Protein AF-A0AAE9IKV0-F1 (afdb_monomer)

Organism: Caenorhabditis briggsae (NCBI:txid6238)

Structure (mmCIF, N/CA/C/O backbone):
data_AF-A0AAE9IKV0-F1
#
_entry.id   AF-A0AAE9IKV0-F1
#
loop_
_atom_site.group_PDB
_atom_site.id
_atom_site.type_symbol
_atom_site.label_atom_id
_atom_site.label_alt_id
_atom_site.label_comp_id
_atom_site.label_asym_id
_at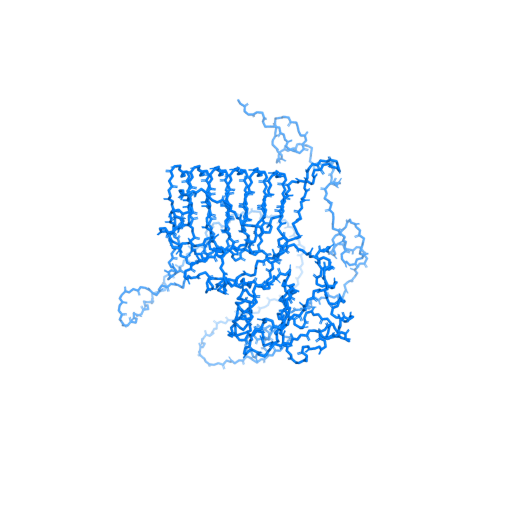om_site.label_entity_id
_atom_site.label_seq_id
_atom_site.pdbx_PDB_ins_code
_atom_site.Cartn_x
_atom_site.Cartn_y
_atom_site.Cartn_z
_atom_site.occupancy
_atom_site.B_iso_or_equiv
_atom_site.auth_seq_id
_atom_site.auth_comp_id
_atom_site.auth_asym_id
_atom_site.auth_atom_id
_atom_site.pdbx_PDB_model_num
ATOM 1 N N . MET A 1 1 ? 45.904 -24.578 -16.278 1.00 37.59 1 MET A N 1
ATOM 2 C CA . MET A 1 1 ? 45.728 -25.770 -15.421 1.00 37.59 1 MET A CA 1
ATOM 3 C C . MET A 1 1 ? 45.311 -25.264 -14.054 1.00 37.59 1 MET A C 1
ATOM 5 O O . MET A 1 1 ? 45.950 -24.353 -13.553 1.00 37.59 1 MET A O 1
ATOM 9 N N . SER A 1 2 ? 44.168 -25.716 -13.548 1.00 49.75 2 SER A N 1
ATOM 10 C CA . SER A 1 2 ? 43.525 -25.187 -12.342 1.00 49.75 2 SER A CA 1
ATOM 11 C C . SER A 1 2 ? 44.285 -25.591 -11.076 1.00 49.75 2 SER A C 1
ATOM 13 O O . SER A 1 2 ? 44.259 -26.765 -10.706 1.00 49.75 2 SER A O 1
ATOM 15 N N . ASP A 1 3 ? 44.904 -24.619 -10.406 1.00 51.50 3 ASP A N 1
ATOM 16 C CA . ASP A 1 3 ? 45.439 -24.756 -9.046 1.00 51.50 3 ASP A CA 1
ATOM 17 C C . ASP A 1 3 ? 44.275 -24.837 -8.046 1.00 51.50 3 ASP A C 1
ATOM 19 O O . ASP A 1 3 ? 43.875 -23.858 -7.418 1.00 51.50 3 ASP A O 1
ATOM 23 N N . GLN A 1 4 ? 43.655 -26.014 -7.938 1.00 64.69 4 GLN A N 1
ATOM 24 C CA . GLN A 1 4 ? 42.698 -26.276 -6.867 1.00 64.69 4 GLN A CA 1
ATOM 25 C C . GLN A 1 4 ? 43.464 -26.598 -5.583 1.00 64.69 4 GLN A C 1
ATOM 27 O O . GLN A 1 4 ? 44.026 -27.685 -5.428 1.00 64.69 4 GLN A O 1
ATOM 32 N N . SER A 1 5 ? 43.472 -25.637 -4.661 1.00 69.62 5 SER A N 1
ATOM 33 C CA . SER A 1 5 ? 43.912 -25.825 -3.284 1.00 69.62 5 SER A CA 1
ATOM 34 C C . SER A 1 5 ? 42.793 -26.426 -2.428 1.00 69.62 5 SER A C 1
ATOM 36 O O . SER A 1 5 ? 41.598 -26.195 -2.632 1.00 69.62 5 SER A O 1
ATOM 38 N N . CYS A 1 6 ? 43.175 -27.261 -1.467 1.00 72.75 6 CYS A N 1
ATOM 39 C CA . CYS A 1 6 ? 42.251 -27.951 -0.578 1.00 72.75 6 CYS A CA 1
ATOM 40 C C . CYS A 1 6 ? 41.513 -26.955 0.327 1.00 72.75 6 CYS A C 1
ATOM 42 O O . CYS A 1 6 ? 42.138 -26.304 1.153 1.00 72.75 6 CYS A O 1
ATOM 44 N N . TYR A 1 7 ? 40.181 -26.888 0.292 1.00 74.44 7 TYR A N 1
ATOM 45 C CA . TYR A 1 7 ? 39.429 -25.951 1.148 1.00 74.44 7 TYR A CA 1
ATOM 46 C C . TYR A 1 7 ? 39.529 -26.244 2.656 1.00 74.44 7 TYR A C 1
ATOM 48 O O . TYR A 1 7 ? 39.095 -25.426 3.461 1.00 74.44 7 TYR A O 1
ATOM 56 N N . LYS A 1 8 ? 40.079 -27.399 3.060 1.00 68.69 8 LYS A N 1
ATOM 57 C CA . LYS A 1 8 ? 40.282 -27.740 4.479 1.00 68.69 8 LYS A CA 1
ATOM 58 C C . LYS A 1 8 ? 41.622 -27.262 5.042 1.00 68.69 8 LYS A C 1
ATOM 60 O O . LYS A 1 8 ? 41.645 -26.817 6.180 1.00 68.69 8 LYS A O 1
ATOM 65 N N . CYS A 1 9 ? 42.712 -27.346 4.278 1.00 78.56 9 CYS A N 1
ATOM 66 C CA . CYS A 1 9 ? 44.064 -26.992 4.748 1.00 78.56 9 CYS A CA 1
ATOM 67 C C . CYS A 1 9 ? 44.778 -25.945 3.875 1.00 78.56 9 CYS A C 1
ATOM 69 O O . CYS A 1 9 ? 45.912 -25.577 4.161 1.00 78.56 9 CYS A O 1
ATOM 71 N N . GLN A 1 10 ? 44.124 -25.484 2.804 1.00 73.75 10 GLN A N 1
ATOM 72 C CA . GLN A 1 10 ? 44.581 -24.481 1.832 1.00 73.75 10 GLN A CA 1
ATOM 73 C C . GLN A 1 10 ? 45.884 -24.834 1.094 1.00 73.75 10 GLN A C 1
ATOM 75 O O . GLN A 1 10 ? 46.432 -24.003 0.376 1.00 73.75 10 GLN A O 1
ATOM 80 N N . GLN A 1 11 ? 46.345 -26.084 1.193 1.00 75.31 11 GLN A N 1
ATOM 81 C CA . GLN A 1 11 ? 47.514 -26.572 0.463 1.00 75.31 11 GLN A CA 1
ATOM 82 C C . GLN A 1 11 ? 47.148 -26.980 -0.979 1.00 75.31 11 GLN A C 1
ATOM 84 O O . GLN A 1 11 ? 46.082 -27.575 -1.191 1.00 75.31 11 GLN A O 1
ATOM 89 N N . PRO A 1 12 ? 48.006 -26.687 -1.973 1.00 78.38 12 PRO A N 1
ATOM 90 C CA . PRO A 1 12 ? 47.803 -27.096 -3.362 1.00 78.38 12 PRO A CA 1
ATOM 91 C C . PRO A 1 12 ? 48.060 -28.602 -3.562 1.00 78.38 12 PRO A C 1
ATOM 93 O O . PRO A 1 12 ? 48.693 -29.266 -2.740 1.00 78.38 12 PRO A O 1
ATOM 96 N N . GLY A 1 13 ? 47.551 -29.165 -4.661 1.00 73.50 13 GLY A N 1
ATOM 97 C CA . GLY A 1 13 ? 47.828 -30.552 -5.072 1.00 73.50 13 GLY A CA 1
ATOM 98 C C . GLY A 1 13 ? 46.816 -31.612 -4.615 1.00 73.50 13 GLY A C 1
ATOM 99 O O . GLY A 1 13 ? 46.969 -32.780 -4.965 1.00 73.50 13 GLY A O 1
ATOM 100 N N . HIS A 1 14 ? 45.764 -31.243 -3.874 1.00 80.31 14 HIS A N 1
ATOM 101 C CA . HIS A 1 14 ? 44.642 -32.136 -3.555 1.00 80.31 14 HIS A CA 1
ATOM 102 C C . HIS A 1 14 ? 43.351 -31.359 -3.242 1.00 80.31 14 HIS A C 1
ATOM 104 O O . HIS A 1 14 ? 43.386 -30.213 -2.808 1.00 80.31 14 HIS A O 1
ATOM 110 N N . ILE A 1 15 ? 42.193 -32.005 -3.408 1.00 78.56 15 ILE A N 1
ATOM 111 C CA . ILE A 1 15 ? 40.878 -31.451 -3.036 1.00 78.56 15 ILE A CA 1
ATOM 112 C C . ILE A 1 15 ? 40.465 -31.877 -1.619 1.00 78.56 15 ILE A C 1
ATOM 114 O O . ILE A 1 15 ? 40.923 -32.904 -1.117 1.00 78.56 15 ILE A O 1
ATOM 118 N N . SER A 1 16 ? 39.521 -31.158 -1.000 1.00 75.06 16 SER A N 1
ATOM 119 C CA . SER A 1 16 ? 39.047 -31.341 0.393 1.00 75.06 16 SER A CA 1
ATOM 120 C C . SER A 1 16 ? 38.663 -32.765 0.800 1.00 75.06 16 SER A C 1
ATOM 122 O O . SER A 1 16 ? 38.637 -33.096 1.988 1.00 75.06 16 SER A O 1
ATOM 124 N N . ARG A 1 17 ? 38.341 -33.620 -0.172 1.00 70.19 17 ARG A N 1
ATOM 125 C CA . ARG A 1 17 ? 37.981 -35.025 0.045 1.00 70.19 17 ARG A CA 1
ATOM 126 C C . ARG A 1 17 ? 39.204 -35.926 0.282 1.00 70.19 17 ARG A C 1
ATOM 128 O O . ARG A 1 17 ? 39.074 -36.926 0.988 1.00 70.19 17 ARG A O 1
ATOM 135 N N . ASN A 1 18 ? 40.374 -35.522 -0.214 1.00 66.81 18 ASN A N 1
ATOM 136 C CA . ASN A 1 18 ? 41.632 -36.276 -0.221 1.00 66.81 18 ASN A CA 1
ATOM 137 C C . ASN A 1 18 ? 42.722 -35.619 0.652 1.00 66.81 18 ASN A C 1
ATOM 139 O O . ASN A 1 18 ? 43.905 -35.831 0.413 1.00 66.81 18 ASN A O 1
ATOM 143 N N . CYS A 1 19 ? 42.334 -34.811 1.648 1.00 74.69 19 CYS A N 1
ATOM 144 C CA . CYS A 1 19 ? 43.274 -34.171 2.572 1.00 74.69 19 CYS A CA 1
ATOM 145 C C . CYS A 1 19 ? 44.036 -35.221 3.406 1.00 74.69 19 CYS A C 1
ATOM 147 O O . CYS A 1 19 ? 43.378 -35.982 4.121 1.00 74.69 19 CYS A O 1
ATOM 149 N N . PRO A 1 20 ? 45.381 -35.283 3.327 1.00 67.69 20 PRO A N 1
ATOM 150 C CA . PRO A 1 20 ? 46.191 -36.289 4.021 1.00 67.69 20 PRO A CA 1
ATOM 151 C C . PRO A 1 20 ? 46.322 -36.025 5.531 1.00 67.69 20 PRO A C 1
ATOM 153 O O . PRO A 1 20 ? 46.614 -36.944 6.288 1.00 67.69 20 PRO A O 1
ATOM 156 N N . GLN A 1 21 ? 46.034 -34.803 5.994 1.00 68.38 21 GLN A N 1
ATOM 157 C CA . GLN A 1 21 ? 45.803 -34.508 7.411 1.00 68.38 21 GLN A CA 1
ATOM 158 C C . GLN A 1 21 ? 44.361 -34.891 7.761 1.00 68.38 21 GLN A C 1
ATOM 160 O O . GLN A 1 21 ? 43.455 -34.061 7.660 1.00 68.38 21 GLN A O 1
ATOM 165 N N . ARG A 1 22 ? 44.119 -36.171 8.072 1.00 53.78 22 ARG A N 1
ATOM 166 C CA . ARG A 1 22 ? 42.774 -36.669 8.410 1.00 53.78 22 ARG A CA 1
ATOM 167 C C . ARG A 1 22 ? 42.482 -36.826 9.896 1.00 53.78 22 ARG A C 1
ATOM 169 O O . ARG A 1 22 ? 41.309 -36.899 10.224 1.00 53.78 22 ARG A O 1
ATOM 176 N N . ASP A 1 23 ? 43.476 -36.753 10.774 1.00 53.44 23 ASP A N 1
ATOM 177 C CA . ASP A 1 23 ? 43.268 -36.977 12.206 1.00 53.44 23 ASP A CA 1
ATOM 178 C C . ASP A 1 23 ? 44.126 -36.022 13.038 1.00 53.44 23 ASP A C 1
ATOM 180 O O . ASP A 1 23 ? 45.219 -36.375 13.469 1.00 53.44 23 ASP A O 1
ATOM 184 N N . GLN A 1 24 ? 43.648 -34.786 13.195 1.00 49.94 24 GLN A N 1
ATOM 185 C CA . GLN A 1 24 ? 43.996 -33.845 14.270 1.00 49.94 24 GLN A CA 1
ATOM 186 C C . GLN A 1 24 ? 43.259 -32.536 13.988 1.00 49.94 24 GLN A C 1
ATOM 188 O O . GLN A 1 24 ? 43.804 -31.650 13.346 1.00 49.94 24 GLN A O 1
ATOM 193 N N . ASP A 1 25 ? 41.972 -32.503 14.338 1.00 40.53 25 ASP A N 1
ATOM 194 C CA . ASP A 1 25 ? 41.272 -31.367 14.968 1.00 40.53 25 ASP A CA 1
ATOM 195 C C . ASP A 1 25 ? 39.750 -31.555 14.812 1.00 40.53 25 ASP A C 1
ATOM 197 O O . ASP A 1 25 ? 39.037 -30.823 14.124 1.00 40.53 25 ASP A O 1
ATOM 201 N N . SER A 1 26 ? 39.219 -32.616 15.425 1.00 47.28 26 SER A N 1
ATOM 202 C CA . SER A 1 26 ? 37.786 -32.725 15.703 1.00 47.28 26 SER A CA 1
ATOM 203 C C . SER A 1 26 ? 37.468 -31.813 16.892 1.00 47.28 26 SER A C 1
ATOM 205 O O . SER A 1 26 ? 37.257 -32.281 18.009 1.00 47.28 26 SER A O 1
ATOM 207 N N . GLY A 1 27 ? 37.521 -30.500 16.659 1.00 39.66 27 GLY A N 1
ATOM 208 C CA . GLY A 1 27 ? 37.563 -29.509 17.727 1.00 39.66 27 GLY A CA 1
ATOM 209 C C . GLY A 1 27 ? 37.224 -28.089 17.279 1.00 39.66 27 GLY A C 1
ATOM 210 O O . GLY A 1 27 ? 38.054 -27.202 17.346 1.00 39.66 27 GLY A O 1
ATOM 211 N N . ARG A 1 28 ? 35.943 -27.853 16.963 1.00 37.47 28 ARG A N 1
ATOM 212 C CA . ARG A 1 28 ? 35.275 -26.530 16.937 1.00 37.47 28 ARG A CA 1
ATOM 213 C C . ARG A 1 28 ? 35.591 -25.596 15.756 1.00 37.47 28 ARG A C 1
ATOM 215 O O . ARG A 1 28 ? 36.552 -24.845 15.765 1.00 37.47 28 ARG A O 1
ATOM 222 N N . ARG A 1 29 ? 34.591 -25.456 14.878 1.00 39.06 29 ARG A N 1
ATOM 223 C CA . ARG A 1 29 ? 33.829 -24.201 14.668 1.00 39.06 29 ARG A CA 1
ATOM 224 C C . ARG A 1 29 ? 32.409 -24.558 14.206 1.00 39.06 29 ARG A C 1
ATOM 226 O O . ARG A 1 29 ? 32.007 -24.314 13.078 1.00 39.06 29 ARG A O 1
ATOM 233 N N . GLY A 1 30 ? 31.671 -25.206 15.107 1.00 39.16 30 GLY A N 1
ATOM 234 C CA . GLY A 1 30 ? 30.214 -25.298 15.073 1.00 39.16 30 GLY A CA 1
ATOM 235 C C . GLY A 1 30 ? 29.688 -24.523 16.274 1.00 39.16 30 GLY A C 1
ATOM 236 O O . GLY A 1 30 ? 29.864 -24.961 17.410 1.00 39.16 30 GLY A O 1
ATOM 237 N N . GLY A 1 31 ? 29.132 -23.340 16.038 1.00 38.00 31 GLY A N 1
ATOM 238 C CA . GLY A 1 31 ? 28.451 -22.575 17.074 1.00 38.00 31 GLY A CA 1
ATOM 239 C C . GLY A 1 31 ? 27.017 -23.073 17.231 1.00 38.00 31 GLY A C 1
ATOM 240 O O . GLY A 1 31 ? 26.258 -23.025 16.269 1.00 38.00 31 GLY A O 1
ATOM 241 N N . GLY A 1 32 ? 26.650 -23.507 18.443 1.00 48.81 32 GLY A N 1
ATOM 242 C CA . GLY A 1 32 ? 25.333 -23.145 18.977 1.00 48.81 32 GLY A CA 1
ATOM 243 C C . GLY A 1 32 ? 24.363 -24.219 19.478 1.00 48.81 32 GLY A C 1
ATOM 244 O O . GLY A 1 32 ? 23.247 -23.836 19.801 1.00 48.81 32 GLY A O 1
ATOM 245 N N . SER A 1 33 ? 24.689 -25.512 19.598 1.00 54.69 33 SER A N 1
ATOM 246 C CA . SER A 1 33 ? 23.723 -26.449 20.211 1.00 54.69 33 SER A CA 1
ATOM 247 C C . SER A 1 33 ? 23.909 -26.548 21.731 1.00 54.69 33 SER A C 1
ATOM 249 O O . SER A 1 33 ? 24.795 -27.257 22.217 1.00 54.69 33 SER A O 1
ATOM 251 N N . VAL A 1 34 ? 23.062 -25.835 22.478 1.00 65.00 34 VAL A N 1
ATOM 252 C CA . VAL A 1 34 ? 22.773 -26.117 23.894 1.00 65.00 34 VAL A CA 1
ATOM 253 C C . VAL A 1 34 ? 21.994 -27.431 23.993 1.00 65.00 34 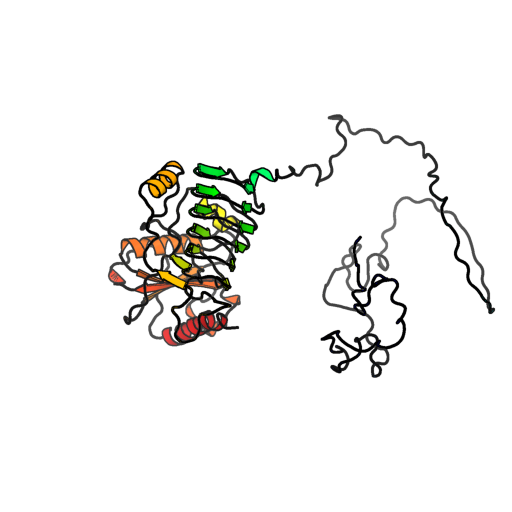VAL A C 1
ATOM 255 O O . VAL A 1 34 ? 21.048 -27.662 23.240 1.00 65.00 34 VAL A O 1
ATOM 258 N N . CYS A 1 35 ? 22.392 -28.321 24.899 1.00 65.94 35 CYS A N 1
ATOM 259 C CA . CYS A 1 35 ? 21.659 -29.553 25.159 1.00 65.94 35 CYS A CA 1
ATOM 260 C C . CYS A 1 35 ? 20.310 -29.220 25.807 1.00 65.94 35 CYS A C 1
ATOM 262 O O . CYS A 1 35 ? 20.267 -28.689 26.911 1.00 65.94 35 CYS A O 1
ATOM 264 N N . TYR A 1 36 ? 19.190 -29.579 25.181 1.00 69.69 36 TYR A N 1
ATOM 265 C CA . TYR A 1 36 ? 17.859 -29.275 25.727 1.00 69.69 36 TYR A CA 1
ATOM 266 C C . TYR A 1 36 ? 17.487 -30.107 26.967 1.00 69.69 36 TYR A C 1
ATOM 268 O O . TYR A 1 36 ? 16.485 -29.812 27.610 1.00 69.69 36 TYR A O 1
ATOM 276 N N . ASN A 1 37 ? 18.282 -31.128 27.317 1.00 63.91 37 ASN A N 1
ATOM 277 C CA . ASN A 1 37 ? 18.067 -31.933 28.524 1.00 63.91 37 ASN A CA 1
ATOM 278 C C . ASN A 1 37 ? 18.772 -31.372 29.768 1.00 63.91 37 ASN A C 1
ATOM 280 O O . ASN A 1 37 ? 18.227 -31.492 30.859 1.00 63.91 37 ASN A O 1
ATOM 284 N N . CYS A 1 38 ? 19.960 -30.772 29.637 1.00 76.38 38 CYS A N 1
ATOM 285 C CA . CYS A 1 38 ? 20.721 -30.259 30.788 1.00 76.38 38 CYS A CA 1
ATOM 286 C C . CYS A 1 38 ? 21.184 -28.801 30.653 1.00 76.38 38 CYS A C 1
ATOM 288 O O . CYS A 1 38 ? 21.846 -28.300 31.553 1.00 76.38 38 CYS A O 1
ATOM 290 N N . GLN A 1 39 ? 20.850 -28.131 29.546 1.00 69.00 39 GLN A N 1
ATOM 291 C CA . GLN A 1 39 ? 21.211 -26.745 29.211 1.00 69.00 39 GLN A CA 1
ATOM 292 C C . GLN A 1 39 ? 22.723 -26.466 29.136 1.00 69.00 39 GLN A C 1
ATOM 294 O O . GLN A 1 39 ? 23.145 -25.325 28.964 1.00 69.00 39 GLN A O 1
ATOM 299 N N . GLU A 1 40 ? 23.552 -27.510 29.181 1.00 69.62 40 GLU A N 1
ATOM 300 C CA . GLU A 1 40 ? 24.996 -27.412 28.987 1.00 69.62 40 GLU A CA 1
ATOM 301 C C . GLU A 1 40 ? 25.350 -27.474 27.494 1.00 69.62 40 GLU A C 1
ATOM 303 O O . GLU A 1 40 ? 24.629 -28.043 26.670 1.00 69.62 40 GLU A O 1
ATOM 308 N N . THR A 1 41 ? 26.478 -26.873 27.126 1.00 73.38 41 THR A N 1
ATOM 309 C CA . THR A 1 41 ? 26.968 -26.849 25.743 1.00 73.38 41 THR A CA 1
ATOM 310 C C . THR A 1 41 ? 27.981 -27.969 25.507 1.00 73.38 41 THR A C 1
ATOM 312 O O . THR A 1 41 ? 28.667 -28.413 26.425 1.00 73.38 41 THR A O 1
ATOM 315 N N . GLY A 1 42 ? 28.084 -28.443 24.263 1.00 65.50 42 GLY A N 1
ATOM 316 C CA . GLY A 1 42 ? 29.095 -29.433 23.862 1.00 65.50 42 GLY A CA 1
ATOM 317 C C . GLY A 1 42 ? 28.583 -30.853 23.599 1.00 65.50 42 GLY A C 1
ATOM 318 O O . GLY A 1 42 ? 29.389 -31.703 23.239 1.00 65.50 42 GLY A O 1
ATOM 319 N N . HIS A 1 43 ? 27.276 -31.110 23.722 1.00 74.44 43 HIS A N 1
ATOM 320 C CA . HIS A 1 43 ? 26.626 -32.366 23.319 1.00 74.44 43 HIS A CA 1
ATOM 321 C C . HIS A 1 43 ? 25.155 -32.128 22.918 1.00 74.44 43 HIS A C 1
ATOM 323 O O . HIS A 1 43 ? 24.564 -31.115 23.294 1.00 74.44 43 HIS A O 1
ATOM 329 N N . PHE A 1 44 ? 24.548 -33.048 22.161 1.00 66.31 44 PHE A N 1
ATOM 330 C CA . PHE A 1 44 ? 23.113 -33.013 21.839 1.00 66.31 44 PHE A CA 1
ATOM 331 C C . PHE A 1 44 ? 22.290 -33.737 22.913 1.00 66.31 44 PHE A C 1
ATOM 333 O O . PHE A 1 44 ? 22.811 -34.599 23.612 1.00 66.31 44 PHE A O 1
ATOM 340 N N . SER A 1 45 ? 20.979 -33.470 23.011 1.00 69.69 45 SER A N 1
ATOM 341 C CA . SER A 1 45 ? 20.092 -34.090 24.022 1.00 69.69 45 SER A CA 1
ATOM 342 C C . SER A 1 45 ? 20.096 -35.624 24.031 1.00 69.69 45 SER A C 1
ATOM 344 O O . SER A 1 45 ? 19.735 -36.228 25.037 1.00 69.69 45 SER A O 1
ATOM 346 N N . ARG A 1 46 ? 20.503 -36.251 22.922 1.00 61.53 46 ARG A N 1
ATOM 347 C CA . ARG A 1 46 ? 20.646 -37.708 22.781 1.00 61.53 46 ARG A CA 1
ATOM 348 C C . ARG A 1 46 ? 21.936 -38.264 23.389 1.00 61.53 46 ARG A C 1
ATOM 350 O O . ARG A 1 46 ? 21.960 -39.432 23.749 1.00 61.53 46 ARG A O 1
ATOM 357 N N . ASP A 1 47 ? 22.946 -37.420 23.551 1.00 59.28 47 ASP A N 1
ATOM 358 C CA . ASP A 1 47 ? 24.286 -37.767 24.031 1.00 59.28 47 ASP A CA 1
ATOM 359 C C . ASP A 1 47 ? 24.542 -37.175 25.430 1.00 59.28 47 ASP A C 1
ATOM 361 O O . ASP A 1 47 ? 25.682 -36.927 25.817 1.00 59.28 47 ASP A O 1
ATOM 365 N N . CYS A 1 48 ? 23.472 -36.884 26.185 1.00 73.88 48 CYS A N 1
ATOM 366 C CA . CYS A 1 48 ? 23.566 -36.245 27.494 1.00 73.88 48 CYS A CA 1
ATOM 367 C C . CYS A 1 48 ? 24.110 -37.216 28.555 1.00 73.88 48 CYS A C 1
ATOM 369 O O . CYS A 1 48 ? 23.413 -38.166 28.920 1.00 73.88 48 CYS A O 1
ATOM 371 N N . PRO A 1 49 ? 25.302 -36.959 29.130 1.00 68.88 49 PRO A N 1
ATOM 372 C CA . PRO A 1 49 ? 25.929 -37.858 30.102 1.00 68.88 49 PRO A CA 1
ATOM 373 C C . PRO A 1 49 ? 25.193 -37.891 31.453 1.00 68.88 49 PRO A C 1
ATOM 375 O O . PRO A 1 49 ? 25.488 -38.737 32.292 1.00 68.88 49 PRO A O 1
ATOM 378 N N . LYS A 1 50 ? 24.233 -36.978 31.665 1.00 67.25 50 LYS A N 1
ATOM 379 C CA . LYS A 1 50 ? 23.426 -36.851 32.888 1.00 67.25 50 LYS A CA 1
ATOM 380 C C . LYS A 1 50 ? 22.008 -37.447 32.763 1.00 67.25 50 LYS A C 1
ATOM 382 O O . LYS A 1 50 ? 21.214 -37.271 33.681 1.00 67.25 50 LYS A O 1
ATOM 387 N N . GLY A 1 51 ? 21.663 -38.140 31.668 1.00 49.25 51 GLY A N 1
ATOM 388 C CA . GLY A 1 51 ? 20.285 -38.578 31.388 1.00 49.25 51 GLY A CA 1
ATOM 389 C C . GLY A 1 51 ? 20.093 -40.084 31.189 1.00 49.25 51 GLY A C 1
ATOM 390 O O . GLY A 1 51 ? 20.136 -40.569 30.063 1.00 49.25 51 GLY A O 1
ATOM 391 N N . GLY A 1 52 ? 19.796 -40.801 32.277 1.00 44.88 52 GLY A N 1
ATOM 392 C CA . GLY A 1 52 ? 19.199 -42.139 32.252 1.00 44.88 52 GLY A CA 1
ATOM 393 C C . GLY A 1 52 ? 17.728 -42.111 31.807 1.00 44.88 52 GLY A C 1
ATOM 394 O O . GLY A 1 52 ? 17.002 -41.139 31.999 1.00 44.88 52 GLY A O 1
ATOM 395 N N . SER A 1 53 ? 17.302 -43.196 31.172 1.00 48.66 53 SER A N 1
ATOM 396 C CA . SER A 1 53 ? 16.017 -43.405 30.504 1.00 48.66 53 SER A CA 1
ATOM 397 C C . SER A 1 53 ? 14.781 -43.304 31.411 1.00 48.66 53 SER A C 1
ATOM 399 O O . SER A 1 53 ? 14.592 -44.175 32.253 1.00 48.66 53 SER A O 1
ATOM 401 N N . GLN A 1 54 ? 13.889 -42.338 31.145 1.00 42.44 54 GLN A N 1
ATOM 402 C CA . GLN A 1 54 ? 12.418 -42.494 31.197 1.00 42.44 54 GLN A CA 1
ATOM 403 C C . GLN A 1 54 ? 11.697 -41.198 30.771 1.00 42.44 54 GLN A C 1
ATOM 405 O O . GLN A 1 54 ? 11.137 -40.489 31.593 1.00 42.44 54 GLN A O 1
ATOM 410 N N . ARG A 1 55 ? 11.679 -40.901 29.465 1.00 37.47 55 ARG A N 1
ATOM 411 C CA . ARG A 1 55 ? 10.535 -40.282 28.757 1.00 37.47 55 ARG A CA 1
ATOM 412 C C . ARG A 1 55 ? 10.590 -40.731 27.300 1.00 37.47 55 ARG A C 1
ATOM 414 O O . ARG A 1 55 ? 11.142 -40.059 26.435 1.00 37.47 55 ARG A O 1
ATOM 421 N N . GLY A 1 56 ? 10.082 -41.934 27.054 1.00 36.81 56 GLY A N 1
ATOM 422 C CA . GLY A 1 56 ? 9.727 -42.342 25.704 1.00 36.81 56 GLY A CA 1
ATOM 423 C C . GLY A 1 56 ? 8.514 -41.538 25.238 1.00 36.81 56 GLY A C 1
ATOM 424 O O . GLY A 1 56 ? 7.544 -41.445 25.975 1.00 36.81 56 GLY A O 1
ATOM 425 N N . GLY A 1 57 ? 8.618 -40.978 24.032 1.00 38.38 57 GLY A N 1
ATOM 426 C CA . GLY A 1 57 ? 7.523 -40.790 23.074 1.00 38.38 57 GLY A CA 1
ATOM 427 C C . GLY A 1 57 ? 6.288 -39.977 23.485 1.00 38.38 57 GLY A C 1
ATOM 428 O O . GLY A 1 57 ? 5.474 -40.416 24.285 1.00 38.38 57 GLY A O 1
ATOM 429 N N . GLY A 1 58 ? 6.054 -38.879 22.758 1.00 36.03 58 GLY A N 1
ATOM 430 C CA . GLY A 1 58 ? 4.747 -38.211 22.657 1.00 36.03 58 GLY A CA 1
ATOM 431 C C . GLY A 1 58 ? 4.600 -36.996 23.580 1.00 36.03 58 GLY A C 1
ATOM 432 O O . GLY A 1 58 ? 5.068 -37.001 24.707 1.00 36.03 58 GLY A O 1
ATOM 433 N N . GLY A 1 59 ? 3.975 -35.897 23.169 1.00 36.88 59 GLY A N 1
ATOM 434 C CA . GLY A 1 59 ? 3.223 -35.633 21.949 1.00 36.88 59 GLY A CA 1
ATOM 435 C C . GLY A 1 59 ? 2.680 -34.201 21.965 1.00 36.88 59 GLY A C 1
ATOM 436 O O . GLY A 1 59 ? 2.815 -33.484 22.953 1.00 36.88 59 GLY A O 1
ATOM 437 N N . GLY A 1 60 ? 2.062 -33.803 20.855 1.00 34.47 60 GLY A N 1
ATOM 438 C CA . GLY A 1 60 ? 1.402 -32.505 20.707 1.00 34.47 60 GLY A CA 1
ATOM 439 C C . GLY A 1 60 ? 0.705 -32.336 19.356 1.00 34.47 60 GLY A C 1
ATOM 440 O O . GLY A 1 60 ? 0.774 -31.270 18.766 1.00 34.47 60 GLY A O 1
ATOM 441 N N . GLY A 1 61 ? 0.082 -33.398 18.835 1.00 36.19 61 GLY A N 1
ATOM 442 C CA . GLY A 1 61 ? -0.743 -33.373 17.624 1.00 36.19 61 GLY A CA 1
ATOM 443 C C . GLY A 1 61 ? -1.778 -34.490 17.715 1.00 36.19 61 GLY A C 1
ATOM 444 O O . GLY A 1 61 ? -1.492 -35.639 17.392 1.00 36.19 61 GLY A O 1
ATOM 445 N N . GLY A 1 62 ? -2.944 -34.172 18.276 1.00 45.72 62 GLY A N 1
ATOM 446 C CA . GLY A 1 62 ? -4.002 -35.125 18.607 1.00 45.72 62 GLY A CA 1
ATOM 447 C C . GLY A 1 62 ? -4.777 -35.633 17.393 1.00 45.72 62 GLY A C 1
ATOM 448 O O . GLY A 1 62 ? -5.915 -35.223 17.189 1.00 45.72 62 GLY A O 1
ATOM 449 N N . GLY A 1 63 ? -4.192 -36.554 16.629 1.00 52.06 63 GLY A N 1
ATOM 450 C CA . GLY A 1 63 ? -4.926 -37.354 15.648 1.00 52.06 63 GLY A CA 1
ATOM 451 C C . GLY A 1 63 ? -5.572 -38.570 16.311 1.00 52.06 63 GLY A C 1
ATOM 452 O O . GLY A 1 63 ? -4.896 -39.354 16.975 1.00 52.06 63 GLY A O 1
ATOM 453 N N . SER A 1 64 ? -6.882 -38.725 16.156 1.00 62.88 64 SER A N 1
ATOM 454 C CA . SER A 1 64 ? -7.596 -39.970 16.437 1.00 62.88 64 SER A CA 1
ATOM 455 C C . SER A 1 64 ? -7.155 -41.085 15.475 1.00 62.88 64 SER A C 1
ATOM 457 O O . SER A 1 64 ? -6.726 -40.822 14.354 1.00 62.88 64 SER A O 1
ATOM 459 N N . CYS A 1 65 ? -7.256 -42.345 15.903 1.00 63.62 65 CYS A N 1
ATOM 460 C CA . CYS A 1 65 ? -7.034 -43.518 15.062 1.00 63.62 65 CYS A CA 1
ATOM 461 C C . CYS A 1 65 ? -7.923 -43.432 13.815 1.00 63.62 65 CYS A C 1
ATOM 463 O O . CYS A 1 65 ? -9.146 -43.403 13.930 1.00 63.62 65 CYS A O 1
ATOM 465 N N . TYR A 1 66 ? -7.325 -43.424 12.623 1.00 65.62 66 TYR A N 1
ATOM 466 C CA . TYR A 1 66 ? -8.057 -43.259 11.360 1.00 65.62 66 TYR A CA 1
ATOM 467 C C . TYR A 1 66 ? -8.996 -44.430 11.031 1.00 65.62 66 TYR A C 1
ATOM 469 O O . TYR A 1 66 ? -9.788 -44.321 10.103 1.00 65.62 66 TYR A O 1
ATOM 477 N N . ASN A 1 67 ? -8.910 -45.541 11.774 1.00 64.06 67 ASN A N 1
ATOM 478 C CA . ASN A 1 67 ? -9.810 -46.683 11.619 1.00 64.06 67 ASN A CA 1
ATOM 479 C C . ASN A 1 67 ? -11.068 -46.580 12.508 1.00 64.06 67 ASN A C 1
ATOM 481 O O . ASN A 1 67 ? -12.158 -46.924 12.069 1.00 64.06 67 ASN A O 1
ATOM 485 N N . CYS A 1 68 ? -10.951 -46.089 13.751 1.00 73.75 68 CYS A N 1
ATOM 486 C CA . CYS A 1 68 ? -12.065 -46.110 14.718 1.00 73.75 68 CYS A CA 1
ATOM 487 C C . CYS A 1 68 ? -12.376 -44.775 15.415 1.00 73.75 68 CYS A C 1
ATOM 489 O O . CYS A 1 68 ? -13.312 -44.702 16.205 1.00 73.75 68 CYS A O 1
ATOM 491 N N . GLY A 1 69 ? -11.587 -43.724 15.192 1.00 65.00 69 GLY A N 1
ATOM 492 C CA . GLY A 1 69 ? -11.736 -42.432 15.868 1.00 65.00 69 GLY A CA 1
ATOM 493 C C . GLY A 1 69 ? -11.218 -42.388 17.318 1.00 65.00 69 GLY A C 1
ATOM 494 O O . GLY A 1 69 ? -11.167 -41.312 17.914 1.00 65.00 69 GLY A O 1
ATOM 495 N N . GLY A 1 70 ? -10.795 -43.521 17.893 1.00 63.00 70 GLY A N 1
ATOM 496 C CA . GLY A 1 70 ? -10.267 -43.607 19.261 1.00 63.00 70 GLY A CA 1
ATOM 497 C C . GLY A 1 70 ? -8.870 -42.994 19.415 1.00 63.00 70 GLY A C 1
ATOM 498 O O . GLY A 1 70 ? -8.080 -42.985 18.477 1.00 63.00 70 GLY A O 1
ATOM 499 N N . ARG A 1 71 ? -8.534 -42.472 20.600 1.00 71.38 71 ARG A N 1
ATOM 500 C CA . ARG A 1 71 ? -7.202 -41.909 20.907 1.00 71.38 71 ARG A CA 1
ATOM 501 C C . ARG A 1 71 ? -6.356 -42.924 21.688 1.00 71.38 71 ARG A C 1
ATOM 503 O O . ARG A 1 71 ? -6.904 -43.791 22.359 1.00 71.38 71 ARG A O 1
ATOM 510 N N . GLY A 1 72 ? -5.029 -42.817 21.606 1.00 67.69 72 GLY A N 1
ATOM 511 C CA . GLY A 1 72 ? -4.094 -43.657 22.376 1.00 67.69 72 GLY A CA 1
ATOM 512 C C . GLY A 1 72 ? -3.496 -44.867 21.642 1.00 67.69 72 GLY A C 1
ATOM 513 O O . GLY A 1 72 ? -2.731 -45.601 22.254 1.00 67.69 72 GLY A O 1
ATOM 514 N N . HIS A 1 73 ? -3.796 -45.070 20.353 1.00 73.31 73 HIS A N 1
ATOM 515 C CA . HIS A 1 73 ? -3.181 -46.095 19.492 1.00 73.31 73 HIS A CA 1
ATOM 516 C C . HIS A 1 73 ? -3.179 -45.644 18.015 1.00 73.31 73 HIS A C 1
ATOM 518 O O . HIS A 1 73 ? -3.962 -44.770 17.636 1.00 73.31 73 HIS A O 1
ATOM 524 N N . PHE A 1 74 ? -2.320 -46.230 17.172 1.00 65.56 74 PHE A N 1
ATOM 525 C CA . PHE A 1 74 ? -2.311 -45.991 15.718 1.00 65.56 74 PHE A CA 1
ATOM 526 C C . PHE A 1 74 ? -3.221 -46.987 14.983 1.00 65.56 74 PHE A C 1
ATOM 528 O O . PHE A 1 74 ? -3.516 -48.051 15.513 1.00 65.56 74 PHE A O 1
ATOM 535 N N . SER A 1 75 ? -3.621 -46.703 13.734 1.00 69.12 75 SER A N 1
ATOM 536 C CA . SER A 1 75 ? -4.531 -47.568 12.949 1.00 69.12 75 SER A CA 1
ATOM 537 C C . SER A 1 75 ? -4.077 -49.026 12.806 1.00 69.12 75 SER A C 1
ATOM 539 O O . SER A 1 75 ? -4.905 -49.897 12.569 1.00 69.12 75 SER A O 1
ATOM 541 N N . ARG A 1 76 ? -2.776 -49.296 12.962 1.00 63.50 76 ARG A N 1
ATOM 542 C CA . ARG A 1 76 ? -2.194 -50.647 12.940 1.00 63.50 76 ARG A CA 1
ATOM 543 C C . ARG A 1 76 ? -2.370 -51.423 14.246 1.00 63.50 76 ARG A C 1
ATOM 545 O O . ARG A 1 76 ? -2.346 -52.644 14.219 1.00 63.50 76 ARG A O 1
ATOM 552 N N . ASP A 1 77 ? -2.596 -50.715 15.344 1.00 61.09 77 ASP A N 1
ATOM 553 C CA . ASP A 1 77 ? -2.741 -51.247 16.700 1.00 61.09 77 ASP A CA 1
ATOM 554 C C . ASP A 1 77 ? -4.188 -51.064 17.198 1.00 61.09 77 ASP A C 1
ATOM 556 O O . ASP A 1 77 ? -4.445 -50.927 18.394 1.00 61.09 77 ASP A O 1
ATOM 560 N N . CYS A 1 78 ? -5.148 -50.978 16.267 1.00 71.50 78 CYS A N 1
ATOM 561 C CA . CYS A 1 78 ? -6.546 -50.720 16.582 1.00 71.50 78 CYS A CA 1
ATOM 562 C C . CYS A 1 78 ? -7.222 -51.966 17.175 1.00 71.50 78 CYS A C 1
ATOM 564 O O . CYS A 1 78 ? -7.304 -52.984 16.489 1.00 71.50 78 CYS A O 1
ATOM 566 N N . PRO A 1 79 ? -7.764 -51.900 18.408 1.00 68.81 79 PRO A N 1
ATOM 567 C CA . PRO A 1 79 ? -8.390 -53.046 19.071 1.00 68.81 79 PRO A CA 1
ATOM 568 C C . PRO A 1 79 ? -9.743 -53.435 18.455 1.00 68.81 79 PRO A C 1
ATOM 570 O O . PRO A 1 79 ? -10.319 -54.456 18.819 1.00 68.81 79 PRO A O 1
ATOM 573 N N . SER A 1 80 ? -10.262 -52.625 17.530 1.00 59.53 80 SER A N 1
ATOM 574 C CA . SER A 1 80 ? -11.513 -52.855 16.813 1.00 59.53 80 SER A CA 1
ATOM 575 C C . SER A 1 80 ? -11.214 -53.081 15.334 1.00 59.53 80 SER A C 1
ATOM 577 O O . SER A 1 80 ? -11.450 -52.210 14.498 1.00 59.53 80 SER A O 1
ATOM 579 N N . ALA A 1 81 ? -10.653 -54.241 15.002 1.00 48.78 81 ALA A N 1
ATOM 580 C CA . ALA A 1 81 ? -10.621 -54.692 13.619 1.00 48.78 81 ALA A CA 1
ATOM 581 C C . ALA A 1 81 ? -12.060 -55.021 13.177 1.00 48.78 81 ALA A C 1
ATOM 583 O O . ALA A 1 81 ? -12.732 -55.835 13.808 1.00 48.78 81 ALA A O 1
ATOM 584 N N . ARG A 1 82 ? -12.549 -54.364 12.120 1.00 40.59 82 ARG A N 1
ATOM 585 C CA . ARG A 1 82 ? -13.699 -54.846 11.348 1.00 40.59 82 ARG A CA 1
ATOM 586 C C . ARG A 1 82 ? -13.144 -55.677 10.197 1.00 40.59 82 ARG A C 1
ATOM 588 O O . ARG A 1 82 ? -12.602 -55.105 9.256 1.00 40.59 82 ARG A O 1
ATOM 595 N N . ASP A 1 83 ? -13.268 -56.993 10.310 1.00 39.34 83 ASP A N 1
ATOM 596 C CA . ASP A 1 83 ? -13.166 -57.923 9.187 1.00 39.34 83 ASP A CA 1
ATOM 597 C C . ASP A 1 83 ? -14.577 -58.207 8.651 1.00 39.34 83 ASP A C 1
ATOM 599 O O . ASP A 1 83 ? -15.495 -58.424 9.440 1.00 39.34 83 ASP A O 1
ATOM 603 N N . ASP A 1 84 ? -14.723 -58.118 7.324 1.00 42.09 84 ASP 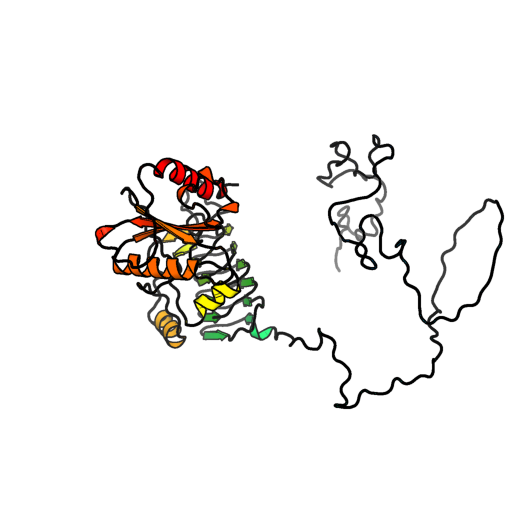A N 1
ATOM 604 C CA . ASP A 1 84 ? -15.433 -59.043 6.411 1.00 42.09 84 ASP A CA 1
ATOM 605 C C . ASP A 1 84 ? -15.954 -58.278 5.173 1.00 42.09 84 ASP A C 1
ATOM 607 O O . ASP A 1 84 ? -16.723 -57.329 5.297 1.00 42.09 84 ASP A O 1
ATOM 611 N N . GLY A 1 85 ? -15.594 -58.601 3.923 1.00 33.16 85 GLY A N 1
ATOM 612 C CA . GLY A 1 85 ? -14.769 -59.684 3.367 1.00 33.16 85 GLY A CA 1
ATOM 613 C C . GLY A 1 85 ? -14.378 -59.361 1.902 1.00 33.16 85 GLY A C 1
ATOM 614 O O . GLY A 1 85 ? -14.888 -58.410 1.320 1.00 33.16 85 GLY A O 1
ATOM 615 N N . GLY A 1 86 ? -13.468 -60.071 1.230 1.00 28.58 86 GLY A N 1
ATOM 616 C CA . GLY A 1 86 ? -13.056 -61.447 1.460 1.00 28.58 86 GLY A CA 1
ATOM 617 C C . GLY A 1 86 ? -11.592 -61.756 1.125 1.00 28.58 86 GLY A C 1
ATOM 618 O O . GLY A 1 86 ? -10.923 -61.111 0.323 1.00 28.58 86 GLY A O 1
ATOM 619 N N . SER A 1 87 ? -11.154 -62.804 1.812 1.00 43.75 87 SER A N 1
ATOM 620 C CA . SER A 1 87 ? -9.820 -63.371 1.968 1.00 43.75 87 SER A CA 1
ATOM 621 C C . SER A 1 87 ? -9.709 -64.700 1.216 1.00 43.75 87 SER A C 1
ATOM 623 O O . SER A 1 87 ? -10.711 -65.406 1.111 1.00 43.75 87 SER A O 1
ATOM 625 N N . ARG A 1 88 ? -8.489 -65.106 0.822 1.00 29.91 88 ARG A N 1
ATOM 626 C CA . ARG A 1 88 ? -8.001 -66.473 1.090 1.00 29.91 88 ARG A CA 1
ATOM 627 C C . ARG A 1 88 ? -6.517 -66.487 1.458 1.00 29.91 88 ARG A C 1
ATOM 629 O O . ARG A 1 88 ? -5.660 -65.985 0.741 1.00 29.91 88 ARG A O 1
ATOM 636 N N . SER A 1 89 ? -6.288 -67.114 2.605 1.00 41.59 89 SER A N 1
ATOM 637 C CA . SER A 1 89 ? -5.040 -67.468 3.278 1.00 41.59 89 SER A CA 1
ATOM 638 C C . SER A 1 89 ? -4.606 -68.901 2.928 1.00 41.59 89 SER A C 1
ATOM 640 O O . SER A 1 89 ? -5.458 -69.684 2.516 1.00 41.59 89 SER A O 1
ATOM 642 N N . TYR A 1 90 ? -3.315 -69.222 3.109 1.00 33.38 90 TYR A N 1
ATOM 643 C CA . TYR A 1 90 ? -2.704 -70.423 3.741 1.00 33.38 90 TYR A CA 1
ATOM 644 C C . TYR A 1 90 ? -1.220 -70.500 3.297 1.00 33.38 90 TYR A C 1
ATOM 646 O O . TYR A 1 90 ? -0.946 -70.380 2.112 1.00 33.38 90 TYR A O 1
ATOM 654 N N . GLY A 1 91 ? -0.189 -70.718 4.124 1.00 34.78 91 GLY A N 1
ATOM 655 C CA . GLY A 1 91 ? -0.069 -70.948 5.566 1.00 34.78 91 GLY A CA 1
ATOM 656 C C . GLY A 1 91 ? 1.320 -71.536 5.931 1.00 34.78 91 GLY A C 1
ATOM 657 O O . GLY A 1 91 ? 1.982 -72.107 5.072 1.00 34.78 91 GLY A O 1
ATOM 658 N N . GLY A 1 92 ? 1.701 -71.431 7.220 1.00 31.94 92 GLY A N 1
ATOM 659 C CA . GLY A 1 92 ? 2.659 -72.288 7.972 1.00 31.94 92 GLY A CA 1
ATOM 660 C C . GLY A 1 92 ? 4.174 -72.015 7.825 1.00 31.94 92 GLY A C 1
ATOM 661 O O . GLY A 1 92 ? 4.641 -71.729 6.738 1.00 31.94 92 GLY A O 1
ATOM 662 N N . GLY A 1 93 ? 5.054 -72.109 8.837 1.00 30.52 93 GLY A N 1
ATOM 663 C CA . GLY A 1 93 ? 4.944 -72.461 10.259 1.00 30.52 93 GLY A CA 1
ATOM 664 C C . GLY A 1 93 ? 6.334 -72.644 10.937 1.00 30.52 93 GLY A C 1
ATOM 665 O O . GLY A 1 93 ? 7.235 -73.211 10.341 1.00 30.52 93 GLY A O 1
ATOM 666 N N . ARG A 1 94 ? 6.447 -72.143 12.183 1.00 34.16 94 ARG A N 1
ATOM 667 C CA . ARG A 1 94 ? 7.241 -72.514 13.399 1.00 34.16 94 ARG A CA 1
ATOM 668 C C . ARG A 1 94 ? 8.725 -72.982 13.404 1.00 34.16 94 ARG A C 1
ATOM 670 O O . ARG A 1 94 ? 9.095 -73.959 12.773 1.00 34.16 94 ARG A O 1
ATOM 677 N N . GLY A 1 95 ? 9.440 -72.444 14.417 1.00 28.64 95 GLY A N 1
ATOM 678 C CA . GLY A 1 95 ? 10.585 -73.020 15.174 1.00 28.64 95 GLY A CA 1
ATOM 679 C C . GLY A 1 95 ? 11.851 -72.144 15.081 1.00 28.64 95 GLY A C 1
ATOM 680 O O . GLY A 1 95 ? 12.222 -71.790 13.978 1.00 28.64 95 GLY A O 1
ATOM 681 N N . GLY A 1 96 ? 12.578 -71.671 16.106 1.00 30.12 96 GLY A N 1
ATOM 682 C CA . GLY A 1 96 ? 12.742 -72.000 17.528 1.00 30.12 96 GLY A CA 1
ATOM 683 C C . GLY A 1 96 ? 14.234 -72.294 17.811 1.00 30.12 96 GLY A C 1
ATOM 684 O O . GLY A 1 96 ? 14.758 -73.219 17.208 1.00 30.12 96 GLY A O 1
ATOM 685 N N . GLY A 1 97 ? 14.921 -71.571 18.715 1.00 26.62 97 GLY A N 1
ATOM 686 C CA . GLY A 1 97 ? 16.199 -72.036 19.310 1.00 26.62 97 GLY A CA 1
ATOM 687 C C . GLY A 1 97 ? 17.385 -71.053 19.375 1.00 26.62 97 GLY A C 1
ATOM 688 O O . GLY A 1 97 ? 17.473 -70.110 18.611 1.00 26.62 97 GLY A O 1
ATOM 689 N N . ARG A 1 98 ? 18.268 -71.285 20.354 1.00 30.31 98 ARG A N 1
ATOM 690 C CA . ARG A 1 98 ? 19.321 -70.423 20.935 1.00 30.31 98 ARG A CA 1
ATOM 691 C C . ARG A 1 98 ? 20.650 -70.367 20.152 1.00 30.31 98 ARG A C 1
ATOM 693 O O . ARG A 1 98 ? 21.062 -71.375 19.601 1.00 30.31 98 ARG A O 1
ATOM 700 N N . GLY A 1 99 ? 21.413 -69.289 20.386 1.00 26.33 99 GLY A N 1
ATOM 701 C CA . GLY A 1 99 ? 22.867 -69.325 20.643 1.00 26.33 99 GLY A CA 1
ATOM 702 C C . GLY A 1 99 ? 23.825 -69.076 19.468 1.00 26.33 99 GLY A C 1
ATOM 703 O O . GLY A 1 99 ? 23.605 -69.561 18.369 1.00 26.33 99 GLY A O 1
ATOM 704 N N . GLY A 1 100 ? 24.951 -68.404 19.755 1.00 25.75 100 GLY A N 1
ATOM 705 C CA . GLY A 1 100 ? 26.223 -68.662 19.059 1.00 25.75 100 GLY A CA 1
ATOM 706 C C . GLY A 1 100 ? 26.850 -67.516 18.255 1.00 25.75 100 GLY A C 1
ATOM 707 O O . GLY A 1 100 ? 26.350 -67.111 17.219 1.00 25.75 100 GLY A O 1
ATOM 708 N N . TYR A 1 101 ? 27.997 -67.065 18.759 1.00 29.89 101 TYR A N 1
ATOM 709 C CA . TYR A 1 101 ? 29.072 -66.236 18.201 1.00 29.89 101 TYR A CA 1
ATOM 710 C C . TYR A 1 101 ? 29.344 -66.326 16.686 1.00 29.89 101 TYR A C 1
ATOM 712 O O . TYR A 1 101 ? 29.319 -67.408 16.111 1.00 29.89 101 TYR A O 1
ATOM 720 N N . GLY A 1 102 ? 29.832 -65.217 16.108 1.00 26.31 102 GLY A N 1
ATOM 721 C CA . GLY A 1 102 ? 30.799 -65.281 15.005 1.00 26.31 102 GLY A CA 1
ATOM 722 C C . GLY A 1 102 ? 30.566 -64.323 13.838 1.00 26.31 102 GLY A C 1
ATOM 723 O O . GLY A 1 102 ? 29.781 -64.602 12.949 1.00 26.31 102 GLY A O 1
ATOM 724 N N . GLY A 1 103 ? 31.350 -63.244 13.808 1.00 28.62 103 GLY A N 1
ATOM 725 C CA . GLY A 1 103 ? 32.263 -62.998 12.691 1.00 28.62 103 GLY A CA 1
ATOM 726 C C . GLY A 1 103 ? 31.721 -62.593 11.312 1.00 28.62 103 GLY A C 1
ATOM 727 O O . GLY A 1 103 ? 31.194 -63.399 10.562 1.00 28.62 103 GLY A O 1
ATOM 728 N N . GLN A 1 104 ? 32.169 -61.397 10.920 1.00 27.89 104 GLN A N 1
ATOM 729 C CA . GLN A 1 104 ? 32.732 -61.071 9.602 1.00 27.89 104 GLN A CA 1
ATOM 730 C C . GLN A 1 104 ? 31.773 -60.635 8.481 1.00 27.89 104 GLN A C 1
ATOM 732 O O . GLN A 1 104 ? 31.023 -61.402 7.894 1.00 27.89 104 GLN A O 1
ATOM 737 N N . ASN A 1 105 ? 31.931 -59.351 8.135 1.00 35.47 105 ASN A N 1
ATOM 738 C CA . ASN A 1 105 ? 32.140 -58.831 6.782 1.00 35.47 105 ASN A CA 1
ATOM 739 C C . ASN A 1 105 ? 31.697 -59.730 5.618 1.00 35.47 105 ASN A C 1
ATOM 741 O O . ASN A 1 105 ? 32.349 -60.737 5.350 1.00 35.47 105 ASN A O 1
ATOM 745 N N . ARG A 1 106 ? 30.810 -59.200 4.765 1.00 28.92 106 ARG A N 1
ATOM 746 C CA . ARG A 1 106 ? 31.139 -58.982 3.343 1.00 28.92 106 ARG A CA 1
ATOM 747 C C . ARG A 1 106 ? 30.100 -58.124 2.623 1.00 28.92 106 ARG A C 1
ATOM 749 O O . ARG A 1 106 ? 28.904 -58.381 2.650 1.00 28.92 106 ARG A O 1
ATOM 756 N N . ARG A 1 107 ? 30.626 -57.108 1.939 1.00 39.78 107 ARG A N 1
ATOM 757 C CA . ARG A 1 107 ? 30.016 -56.432 0.792 1.00 39.78 107 ARG A CA 1
ATOM 758 C C . ARG A 1 107 ? 29.892 -57.439 -0.358 1.00 39.78 107 ARG A C 1
ATOM 760 O O . ARG A 1 107 ? 30.894 -58.079 -0.656 1.00 39.78 107 ARG A O 1
ATOM 767 N N . SER A 1 108 ? 28.756 -57.479 -1.051 1.00 32.56 108 SER A N 1
ATOM 768 C CA . SER A 1 108 ? 28.708 -57.634 -2.516 1.00 32.56 108 SER A CA 1
ATOM 769 C C . SER A 1 108 ? 27.280 -57.505 -3.050 1.00 32.56 108 SER A C 1
ATOM 771 O O . SER A 1 108 ? 26.369 -58.128 -2.516 1.00 32.56 108 SER A O 1
ATOM 773 N N . HIS A 1 109 ? 27.152 -56.709 -4.115 1.00 42.62 109 HIS A N 1
ATOM 774 C CA . HIS A 1 109 ? 26.257 -56.855 -5.269 1.00 42.62 109 HIS A CA 1
ATOM 775 C C . HIS A 1 109 ? 24.851 -57.429 -5.048 1.00 42.62 109 HIS A C 1
ATOM 777 O O . HIS A 1 109 ? 24.663 -58.620 -4.818 1.00 42.62 109 HIS A O 1
ATOM 783 N N . ARG A 1 110 ? 23.848 -56.569 -5.253 1.00 31.11 110 ARG A N 1
ATOM 784 C CA . ARG A 1 110 ? 22.453 -56.965 -5.456 1.00 31.11 110 ARG A CA 1
ATOM 785 C C . ARG A 1 110 ? 21.876 -56.204 -6.651 1.00 31.11 110 ARG A C 1
ATOM 787 O O . ARG A 1 110 ? 20.972 -55.392 -6.498 1.00 31.11 110 ARG A O 1
ATOM 794 N N . GLU A 1 111 ? 22.455 -56.443 -7.820 1.00 40.81 111 GLU A N 1
ATOM 795 C CA . GLU A 1 111 ? 21.678 -56.419 -9.061 1.00 40.81 111 GLU A CA 1
ATOM 796 C C . GLU A 1 111 ? 20.967 -57.780 -9.176 1.00 40.81 111 GLU A C 1
ATOM 798 O O . GLU A 1 111 ? 21.380 -58.746 -8.537 1.00 40.81 111 GLU A O 1
ATOM 803 N N . ASP A 1 112 ? 19.856 -57.816 -9.905 1.00 43.47 112 ASP A N 1
ATOM 804 C CA . ASP A 1 112 ? 18.925 -58.943 -10.074 1.00 43.47 112 ASP A CA 1
ATOM 805 C C . ASP A 1 112 ? 17.921 -59.184 -8.938 1.00 43.47 112 ASP A C 1
ATOM 807 O O . ASP A 1 112 ? 17.984 -60.159 -8.181 1.00 43.47 112 ASP A O 1
ATOM 811 N N . ARG A 1 113 ? 16.892 -58.322 -8.872 1.00 33.22 113 ARG A N 1
ATOM 812 C CA . ARG A 1 113 ? 15.549 -58.764 -8.450 1.00 33.22 113 ARG A CA 1
ATOM 813 C C . ARG A 1 113 ? 14.403 -57.839 -8.886 1.00 33.22 113 ARG A C 1
ATOM 815 O O . ARG A 1 113 ? 13.616 -57.395 -8.062 1.00 33.22 113 ARG A O 1
ATOM 822 N N . TYR A 1 114 ? 14.275 -57.591 -10.187 1.00 33.25 114 TYR A N 1
ATOM 823 C CA . TYR A 1 114 ? 12.989 -57.207 -10.780 1.00 33.25 114 TYR A CA 1
ATOM 824 C C . TYR A 1 114 ? 12.690 -58.137 -11.956 1.00 33.25 114 TYR A C 1
ATOM 826 O O . TYR A 1 114 ? 13.004 -57.846 -13.104 1.00 33.25 114 TYR A O 1
ATOM 834 N N . LYS A 1 115 ? 12.096 -59.291 -11.647 1.00 31.45 115 LYS A N 1
ATOM 835 C CA . LYS A 1 115 ? 11.229 -60.004 -12.585 1.00 31.45 115 LYS A CA 1
ATOM 836 C C . LYS A 1 115 ? 9.829 -59.934 -11.994 1.00 31.45 115 LYS A C 1
ATOM 838 O O . LYS A 1 115 ? 9.595 -60.480 -10.920 1.00 31.45 115 LYS A O 1
ATOM 843 N N . VAL A 1 116 ? 8.962 -59.172 -12.649 1.00 35.97 116 VAL A N 1
ATOM 844 C CA . VAL A 1 116 ? 7.526 -59.139 -12.376 1.00 35.97 116 VAL A CA 1
ATOM 845 C C . VAL A 1 116 ? 6.923 -60.265 -13.209 1.00 35.97 116 VAL A C 1
ATOM 847 O O . VAL A 1 116 ? 7.156 -60.313 -14.414 1.00 35.97 116 VAL A O 1
ATOM 850 N N . GLU A 1 117 ? 6.230 -61.202 -12.567 1.00 34.50 117 GLU A N 1
ATOM 851 C CA . GLU A 1 117 ? 5.433 -62.206 -13.272 1.00 34.50 117 GLU A CA 1
ATOM 852 C C . GLU A 1 117 ? 4.215 -61.520 -13.904 1.00 34.50 117 GLU A C 1
ATOM 854 O O . GLU A 1 117 ? 3.521 -60.739 -13.249 1.00 34.50 117 GLU A O 1
ATOM 859 N N . GLU A 1 118 ? 3.984 -61.784 -15.190 1.00 34.62 118 GLU A N 1
ATOM 860 C CA . GLU A 1 118 ? 2.844 -61.273 -15.950 1.00 34.62 118 GLU A CA 1
ATOM 861 C C . GLU A 1 118 ? 1.541 -61.875 -15.405 1.00 34.62 118 GLU A C 1
ATOM 863 O O . GLU A 1 118 ? 1.183 -63.019 -15.689 1.00 34.62 118 GLU A O 1
ATOM 868 N N . ALA A 1 119 ? 0.814 -61.098 -14.603 1.00 36.84 119 ALA A N 1
ATOM 869 C CA . ALA A 1 119 ? -0.557 -61.416 -14.237 1.00 36.84 119 ALA A CA 1
ATOM 870 C C . ALA A 1 119 ? -1.491 -60.959 -15.368 1.00 36.84 119 ALA A C 1
ATOM 872 O O . ALA A 1 119 ? -1.808 -59.778 -15.498 1.00 36.84 119 ALA A O 1
ATOM 873 N N . ASN A 1 120 ? -1.923 -61.918 -16.189 1.00 42.75 120 ASN A N 1
ATOM 874 C CA . ASN A 1 120 ? -2.985 -61.746 -17.177 1.00 42.75 120 ASN A CA 1
ATOM 875 C C . ASN A 1 120 ? -4.301 -61.357 -16.486 1.00 42.75 120 ASN A C 1
ATOM 877 O O . ASN A 1 120 ? -4.950 -62.186 -15.847 1.00 42.75 120 ASN A O 1
ATOM 881 N N . GLY A 1 121 ? -4.703 -60.100 -16.645 1.00 36.50 121 GLY A N 1
ATOM 882 C CA . GLY A 1 121 ? -5.998 -59.595 -16.209 1.00 36.50 121 GLY A CA 1
ATOM 883 C C . GLY A 1 121 ? -6.205 -58.164 -16.686 1.00 36.50 121 GLY A C 1
ATOM 884 O O . GLY A 1 121 ? -5.832 -57.222 -15.995 1.00 36.50 121 GLY A O 1
ATOM 885 N N . GLU A 1 122 ? -6.782 -58.000 -17.875 1.00 33.22 122 GLU A N 1
ATOM 886 C CA . GLU A 1 122 ? -7.166 -56.689 -18.404 1.00 33.22 122 GLU A CA 1
ATOM 887 C C . GLU A 1 122 ? -8.320 -56.085 -17.576 1.00 33.22 122 GLU A C 1
ATOM 889 O O . GLU A 1 122 ? -9.369 -56.725 -17.430 1.00 33.22 122 GLU A O 1
ATOM 894 N N . PRO A 1 123 ? -8.193 -54.854 -17.047 1.00 39.12 123 PRO A N 1
ATOM 895 C CA . PRO A 1 123 ? -9.329 -54.141 -16.481 1.00 39.12 123 PRO A CA 1
ATOM 896 C C . PRO A 1 123 ? -10.183 -53.543 -17.610 1.00 39.12 123 PRO A C 1
ATOM 898 O O . PRO A 1 123 ? -9.684 -52.834 -18.483 1.00 39.12 123 PRO A O 1
ATOM 901 N N . LYS A 1 124 ? -11.491 -53.831 -17.590 1.00 37.25 124 LYS A N 1
ATOM 902 C CA . LYS A 1 124 ? -12.460 -53.322 -18.575 1.00 37.25 124 LYS A CA 1
ATOM 903 C C . LYS A 1 124 ? -12.628 -51.793 -18.470 1.00 37.25 124 LYS A C 1
ATOM 905 O O . LYS A 1 124 ? -12.672 -51.286 -17.347 1.00 37.25 124 LYS A O 1
ATOM 910 N N . PRO A 1 125 ? -12.790 -51.060 -19.592 1.00 38.75 125 PRO A N 1
ATOM 911 C CA . PRO A 1 125 ? -12.994 -49.614 -19.563 1.00 38.75 125 PRO A CA 1
ATOM 912 C C . PRO A 1 125 ? -14.397 -49.268 -19.053 1.00 38.75 125 PRO A C 1
ATOM 914 O O . PRO A 1 125 ? -15.370 -49.940 -19.396 1.00 38.75 125 PRO A O 1
ATOM 917 N N . ALA A 1 126 ? -14.504 -48.188 -18.278 1.00 46.94 126 ALA A N 1
ATOM 918 C CA . ALA A 1 126 ? -15.777 -47.510 -18.067 1.00 46.94 126 ALA A CA 1
ATOM 919 C C . ALA A 1 126 ? -16.218 -46.860 -19.389 1.00 46.94 126 ALA A C 1
ATOM 921 O O . ALA A 1 126 ? -15.414 -46.239 -20.085 1.00 46.94 126 ALA A O 1
ATOM 922 N N . GLU A 1 127 ? -17.484 -47.047 -19.752 1.00 43.03 127 GLU A N 1
ATOM 923 C CA . GLU A 1 127 ? -18.074 -46.496 -20.969 1.00 43.03 127 GLU A CA 1
ATOM 924 C C . GLU A 1 127 ? -18.101 -44.959 -20.924 1.00 43.03 127 GLU A C 1
ATOM 926 O O . GLU A 1 127 ? -18.630 -44.367 -19.985 1.00 43.03 127 GLU A O 1
ATOM 931 N N . GLY A 1 128 ? -17.568 -44.322 -21.974 1.00 51.97 128 GLY A N 1
ATOM 932 C CA . GLY A 1 128 ? -17.748 -42.894 -22.252 1.00 51.97 128 GLY A CA 1
ATOM 933 C C . GLY A 1 128 ? -16.460 -42.071 -22.216 1.00 51.97 128 GLY A C 1
ATOM 934 O O . GLY A 1 128 ? -16.047 -41.588 -21.169 1.00 51.97 128 GLY A O 1
ATOM 935 N N . THR A 1 129 ? -15.906 -41.822 -23.408 1.00 43.84 129 THR A N 1
ATOM 936 C CA . THR A 1 129 ? -14.673 -41.067 -23.730 1.00 43.84 129 THR A CA 1
ATOM 937 C C . THR A 1 129 ? -13.369 -41.814 -23.417 1.00 43.84 129 THR A C 1
ATOM 939 O O . THR A 1 129 ? -13.022 -42.067 -22.273 1.00 43.84 129 THR A O 1
ATOM 942 N N . GLY A 1 130 ? -12.642 -42.207 -24.468 1.00 47.06 130 GLY A N 1
ATOM 943 C CA . GLY A 1 130 ? -11.409 -43.002 -24.401 1.00 47.06 130 GLY A CA 1
ATOM 944 C C . GLY A 1 130 ? -10.177 -42.252 -23.885 1.00 47.06 130 GLY A C 1
ATOM 945 O O . GLY A 1 130 ? -9.101 -42.408 -24.455 1.00 47.06 130 GLY A O 1
ATOM 946 N N . GLU A 1 131 ? -10.309 -41.439 -22.837 1.00 51.75 131 GLU A N 1
ATOM 947 C CA . GLU A 1 131 ? -9.167 -40.823 -22.157 1.00 51.75 131 GLU A CA 1
ATOM 948 C C . GLU A 1 131 ? -8.887 -41.527 -20.824 1.00 51.75 131 GLU A C 1
ATOM 950 O O . GLU A 1 131 ? -9.785 -41.759 -20.016 1.00 51.75 131 GLU A O 1
ATOM 955 N N . ALA A 1 132 ? -7.616 -41.859 -20.580 1.00 56.38 132 ALA A N 1
ATOM 956 C CA . ALA A 1 132 ? -7.167 -42.359 -19.284 1.00 56.38 132 ALA A CA 1
ATOM 957 C C . ALA A 1 132 ? -7.494 -41.342 -18.166 1.00 56.38 132 ALA A C 1
ATOM 959 O O . ALA A 1 132 ? -7.420 -40.131 -18.401 1.00 56.38 132 ALA A O 1
ATOM 960 N N . PRO A 1 133 ? -7.828 -41.791 -16.940 1.00 61.66 133 PRO A N 1
ATOM 961 C CA . PRO A 1 133 ? -8.160 -40.888 -15.843 1.00 61.66 133 PRO A CA 1
ATOM 962 C C . PRO A 1 133 ? -6.961 -39.992 -15.490 1.00 61.66 133 PRO A C 1
ATOM 964 O O . PRO A 1 133 ? -5.979 -40.456 -14.916 1.00 61.66 133 PRO A O 1
ATOM 967 N N . LYS A 1 134 ? -7.052 -38.696 -15.824 1.00 62.94 134 LYS A N 1
ATOM 968 C CA . LYS A 1 134 ? -6.016 -37.690 -15.531 1.00 62.94 134 LYS A CA 1
ATOM 969 C C . LYS A 1 134 ? -5.904 -37.423 -14.026 1.00 62.94 134 LYS A C 1
ATOM 971 O O . LYS A 1 134 ? -6.895 -37.107 -13.345 1.00 62.94 134 LYS A O 1
ATOM 976 N N . TYR A 1 135 ? -4.683 -37.476 -13.500 1.00 69.25 135 TYR A N 1
ATOM 977 C CA . TYR A 1 135 ? -4.397 -37.151 -12.102 1.00 69.25 135 TYR A CA 1
ATOM 978 C C . TYR A 1 135 ? -4.690 -35.668 -11.799 1.00 69.25 135 TYR A C 1
ATOM 980 O O . TYR A 1 135 ? -4.737 -34.818 -12.687 1.00 69.25 135 TYR A O 1
ATOM 988 N N . SER A 1 136 ? -4.928 -35.316 -10.531 1.00 54.09 136 SER A N 1
ATOM 989 C CA . SER A 1 136 ? -5.305 -33.943 -10.137 1.00 54.09 136 SER A CA 1
ATOM 990 C C . SER A 1 136 ? -4.243 -32.888 -10.482 1.00 54.09 136 SER A C 1
ATOM 992 O O . SER A 1 136 ? -4.588 -31.737 -10.731 1.00 54.09 136 SER A O 1
ATOM 994 N N . TRP A 1 137 ? -2.966 -33.273 -10.559 1.00 55.16 137 TRP A N 1
ATOM 995 C CA . TRP A 1 137 ? -1.869 -32.410 -11.012 1.00 55.16 137 TRP A CA 1
ATOM 996 C C . TRP A 1 137 ? -1.743 -32.314 -12.540 1.00 55.16 137 TRP A C 1
ATOM 998 O O . TRP A 1 137 ? -1.193 -31.335 -13.029 1.00 55.16 137 TRP A O 1
ATOM 1008 N N . GLU A 1 138 ? -2.275 -33.275 -13.299 1.00 55.03 138 GLU A N 1
ATOM 1009 C CA . GLU A 1 138 ? -2.335 -33.233 -14.774 1.00 55.03 138 GLU A CA 1
ATOM 1010 C C . GLU A 1 138 ? -3.485 -32.355 -15.282 1.00 55.03 138 GLU A C 1
ATOM 1012 O O . GLU A 1 138 ? -3.500 -31.958 -16.443 1.00 55.03 138 GLU A O 1
ATOM 1017 N N . ARG A 1 139 ? -4.439 -32.037 -14.397 1.00 56.84 139 ARG A N 1
ATOM 1018 C CA . ARG A 1 139 ? -5.542 -31.095 -14.635 1.00 56.84 139 ARG A CA 1
ATOM 1019 C C . ARG A 1 139 ? -5.210 -29.646 -14.278 1.00 56.84 139 ARG A C 1
ATOM 1021 O O . ARG A 1 139 ? -5.996 -28.765 -14.605 1.00 56.84 139 ARG A O 1
ATOM 1028 N N . ARG A 1 140 ? -4.087 -29.384 -13.598 1.00 60.41 140 ARG A N 1
ATOM 1029 C CA . ARG A 1 140 ? -3.631 -28.012 -13.341 1.00 60.41 140 ARG A CA 1
ATOM 1030 C C . ARG A 1 140 ? -3.021 -27.466 -14.624 1.00 60.41 140 ARG A C 1
ATOM 1032 O O . ARG A 1 140 ? -2.065 -28.046 -15.136 1.00 60.41 140 ARG A O 1
ATOM 1039 N N . GLU A 1 141 ? -3.549 -26.354 -15.123 1.00 62.50 141 GLU A N 1
ATOM 1040 C CA . GLU A 1 141 ? -2.864 -25.599 -16.167 1.00 62.50 141 GLU A CA 1
ATOM 1041 C C . GLU A 1 141 ? -1.460 -25.246 -15.663 1.00 62.50 141 GLU A C 1
ATOM 1043 O O . GLU A 1 141 ? -1.290 -24.667 -14.587 1.00 62.50 141 GLU A O 1
ATOM 1048 N N . LYS A 1 142 ? -0.427 -25.659 -16.402 1.00 62.50 142 LYS A N 1
ATOM 1049 C CA . LYS A 1 142 ? 0.945 -25.271 -16.078 1.00 62.50 142 LYS A CA 1
ATOM 1050 C C . LYS A 1 142 ? 1.068 -23.778 -16.367 1.00 62.50 142 LYS A C 1
ATOM 1052 O O . LYS A 1 142 ? 0.950 -23.376 -17.521 1.00 62.50 142 LYS A O 1
ATOM 1057 N N . ALA A 1 143 ? 1.290 -22.980 -15.326 1.00 67.44 143 ALA A N 1
ATOM 1058 C CA . ALA A 1 143 ? 1.558 -21.554 -15.464 1.00 67.44 143 ALA A CA 1
ATOM 1059 C C . ALA A 1 143 ? 2.712 -21.331 -16.458 1.00 67.44 143 ALA A C 1
ATOM 1061 O O . ALA A 1 143 ? 3.758 -21.973 -16.337 1.00 67.44 143 ALA A O 1
ATOM 1062 N N . ASN A 1 144 ? 2.513 -20.454 -17.448 1.00 76.12 144 ASN A N 1
ATOM 1063 C CA . ASN A 1 144 ? 3.572 -20.065 -18.374 1.00 76.12 144 ASN A CA 1
ATOM 1064 C C . ASN A 1 144 ? 4.488 -19.055 -17.662 1.00 76.12 144 ASN A C 1
ATOM 1066 O O . ASN A 1 144 ? 3.993 -17.998 -17.269 1.00 76.12 144 ASN A O 1
ATOM 1070 N N . PRO A 1 145 ? 5.796 -19.328 -17.499 1.00 77.50 145 PRO A N 1
ATOM 1071 C CA . PRO A 1 145 ? 6.719 -18.380 -16.875 1.00 77.50 145 PRO A CA 1
ATOM 1072 C C . PRO A 1 145 ? 6.694 -16.984 -17.518 1.00 77.50 145 PRO A C 1
ATOM 1074 O O . PRO A 1 145 ? 6.808 -15.985 -16.817 1.00 77.50 145 PRO A O 1
ATOM 1077 N N . GLU A 1 146 ? 6.461 -16.890 -18.831 1.00 82.19 146 GLU A N 1
ATOM 1078 C CA . GLU A 1 146 ? 6.402 -15.605 -19.544 1.00 82.19 146 GLU A CA 1
ATOM 1079 C C . GLU A 1 146 ? 5.242 -14.700 -19.100 1.00 82.19 146 GLU A C 1
ATOM 1081 O O . GLU A 1 146 ? 5.319 -13.475 -19.264 1.00 82.19 146 GLU A O 1
ATOM 1086 N N . ASP A 1 147 ? 4.181 -15.273 -18.522 1.00 82.81 147 ASP A N 1
ATOM 1087 C CA . ASP A 1 147 ? 3.041 -14.517 -17.990 1.00 82.81 147 ASP A CA 1
ATOM 1088 C C . ASP A 1 147 ? 3.456 -13.704 -16.744 1.00 82.81 147 ASP A C 1
ATOM 1090 O O . ASP A 1 147 ? 2.842 -12.682 -16.436 1.00 82.81 147 ASP A O 1
ATOM 1094 N N . TYR A 1 148 ? 4.548 -14.105 -16.080 1.00 87.62 148 TYR A N 1
ATOM 1095 C CA . TYR A 1 148 ? 5.038 -13.528 -14.828 1.00 87.62 148 TYR A CA 1
ATOM 1096 C C . TYR A 1 148 ? 6.475 -13.005 -14.911 1.00 87.62 148 TYR A C 1
ATOM 1098 O O . TYR A 1 148 ? 7.160 -12.854 -13.899 1.00 87.62 148 TYR A O 1
ATOM 1106 N N . THR A 1 149 ? 6.959 -12.720 -16.116 1.00 92.88 149 THR A N 1
ATOM 1107 C CA . THR A 1 149 ? 8.306 -12.184 -16.311 1.00 92.88 149 THR A CA 1
ATOM 1108 C C . THR A 1 149 ? 8.289 -10.993 -17.263 1.00 92.88 149 THR A C 1
ATOM 1110 O O . THR A 1 149 ? 7.691 -11.028 -18.345 1.00 92.88 149 THR A O 1
ATOM 1113 N N . VAL A 1 150 ? 8.971 -9.923 -16.857 1.00 96.38 150 VAL A N 1
ATOM 1114 C CA . VAL A 1 150 ? 9.264 -8.734 -17.659 1.00 96.38 150 VAL A CA 1
ATOM 1115 C C . VAL A 1 150 ? 10.775 -8.533 -17.626 1.00 96.38 150 VAL A C 1
ATOM 1117 O O . VAL A 1 150 ? 11.322 -8.111 -16.615 1.00 96.38 150 VAL A O 1
ATOM 1120 N N . LYS A 1 151 ? 11.454 -8.880 -18.720 1.00 96.81 151 LYS A N 1
ATOM 1121 C CA . LYS A 1 151 ? 12.916 -8.829 -18.824 1.00 96.81 151 LYS A CA 1
ATOM 1122 C C . LYS A 1 151 ? 13.366 -8.010 -20.016 1.00 96.81 151 LYS A C 1
ATOM 1124 O O . LYS A 1 151 ? 12.694 -8.017 -21.049 1.00 96.81 151 LYS A O 1
ATOM 1129 N N . ASP A 1 152 ? 14.493 -7.322 -19.852 1.00 97.56 152 ASP A N 1
ATOM 1130 C CA . ASP A 1 152 ? 15.218 -6.638 -20.930 1.00 97.56 152 ASP A CA 1
ATOM 1131 C C . ASP A 1 152 ? 14.361 -5.615 -21.701 1.00 97.56 152 ASP A C 1
ATOM 1133 O O . ASP A 1 152 ? 14.495 -5.419 -22.914 1.00 97.56 152 ASP A O 1
ATOM 1137 N N . VAL A 1 153 ? 13.432 -4.957 -21.001 1.00 97.50 153 VAL A N 1
ATOM 1138 C CA . VAL A 1 153 ? 12.536 -3.964 -21.599 1.00 97.50 153 VAL A CA 1
ATOM 1139 C C . VAL A 1 153 ? 13.201 -2.598 -21.571 1.00 97.50 153 VAL A C 1
ATOM 1141 O O . VAL A 1 153 ? 13.604 -2.117 -20.516 1.00 97.50 153 VAL A O 1
ATOM 1144 N N . LYS A 1 154 ? 13.263 -1.941 -22.730 1.00 98.00 154 LYS A N 1
ATOM 1145 C CA . LYS A 1 154 ? 13.799 -0.589 -22.856 1.00 98.00 154 LYS A CA 1
ATOM 1146 C C . LYS A 1 154 ? 12.892 0.312 -23.692 1.00 98.00 154 LYS A C 1
ATOM 1148 O O . LYS A 1 154 ? 12.395 -0.145 -24.722 1.00 98.00 154 LYS A O 1
ATOM 1153 N N . ASP A 1 155 ? 12.713 1.562 -23.252 1.00 96.62 155 ASP A N 1
ATOM 1154 C CA . ASP A 1 155 ? 11.968 2.625 -23.949 1.00 96.62 155 ASP A CA 1
ATOM 1155 C C . ASP A 1 155 ? 10.529 2.217 -24.330 1.00 96.62 155 ASP A C 1
ATOM 1157 O O . ASP A 1 155 ? 10.027 2.541 -25.411 1.00 96.62 155 ASP A O 1
ATOM 1161 N N . LYS A 1 156 ? 9.860 1.431 -23.473 1.00 95.56 156 LYS A N 1
ATOM 1162 C CA . LYS A 1 156 ? 8.553 0.830 -23.783 1.00 95.56 156 LYS A CA 1
ATOM 1163 C C . LYS A 1 156 ? 7.574 0.914 -22.622 1.00 95.56 156 LYS A C 1
ATOM 1165 O O . LYS A 1 156 ? 7.938 0.922 -21.451 1.00 95.56 156 LYS A O 1
ATOM 1170 N N . THR A 1 157 ? 6.291 0.902 -22.970 1.00 95.94 157 THR A N 1
ATOM 1171 C CA . THR A 1 157 ? 5.220 0.591 -22.021 1.00 95.94 157 THR A CA 1
ATOM 1172 C C . THR A 1 157 ? 4.853 -0.879 -22.159 1.00 95.94 157 THR A C 1
ATOM 1174 O O . THR A 1 157 ? 4.509 -1.333 -23.250 1.00 95.94 157 THR A O 1
ATOM 1177 N N . VAL A 1 158 ? 4.909 -1.621 -21.058 1.00 94.94 158 VAL A N 1
ATOM 1178 C CA . VAL A 1 158 ? 4.533 -3.031 -20.981 1.00 94.94 158 VAL A CA 1
ATOM 1179 C C . VAL A 1 158 ? 3.401 -3.177 -19.983 1.00 94.94 158 VAL A C 1
ATOM 1181 O O . VAL A 1 158 ? 3.559 -2.875 -18.805 1.00 94.94 158 VAL A O 1
ATOM 1184 N N . ARG A 1 159 ? 2.264 -3.688 -20.451 1.00 92.94 159 ARG A N 1
ATOM 1185 C CA . ARG A 1 159 ? 1.170 -4.142 -19.595 1.00 92.94 159 ARG A CA 1
ATOM 1186 C C . ARG A 1 159 ? 1.048 -5.649 -19.721 1.00 92.94 159 ARG A C 1
ATOM 1188 O O . ARG A 1 159 ? 0.751 -6.156 -20.800 1.00 92.94 159 ARG A O 1
ATOM 1195 N N . LYS A 1 160 ? 1.283 -6.355 -18.622 1.00 88.56 160 LYS A N 1
ATOM 1196 C CA . LYS A 1 160 ? 1.105 -7.804 -18.545 1.00 88.56 160 LYS A CA 1
ATOM 1197 C C . LYS A 1 160 ? -0.288 -8.115 -18.013 1.00 88.56 160 LYS A C 1
ATOM 1199 O O . LYS A 1 160 ? -0.784 -7.454 -17.101 1.00 88.56 160 LYS A O 1
ATOM 1204 N N . VAL A 1 161 ? -0.912 -9.125 -18.607 1.00 80.44 161 VAL A N 1
ATOM 1205 C CA . VAL A 1 161 ? -2.143 -9.717 -18.089 1.00 80.44 161 VAL A CA 1
ATOM 1206 C C . VAL A 1 161 ? -1.709 -10.847 -17.166 1.00 80.44 161 VAL A C 1
ATOM 1208 O O . VAL A 1 161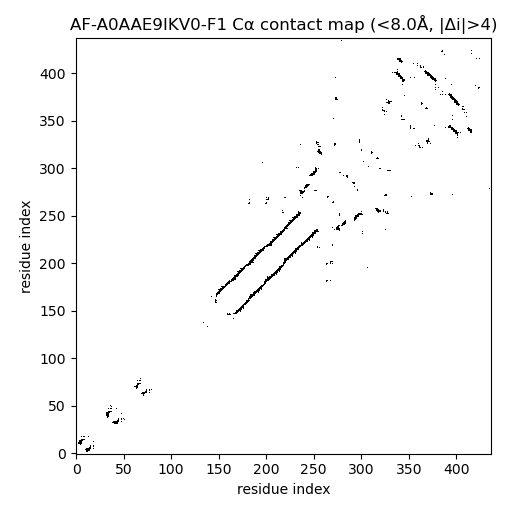 ? -1.189 -11.854 -17.638 1.00 80.44 161 VAL A O 1
ATOM 1211 N N . GLY A 1 162 ? -1.839 -10.641 -15.858 1.00 68.81 162 GLY A N 1
ATOM 1212 C CA . GLY A 1 162 ? -1.546 -11.683 -14.879 1.00 68.81 162 GLY A CA 1
ATOM 1213 C C . GLY A 1 162 ? -2.599 -12.791 -14.909 1.00 68.81 162 GLY A C 1
ATOM 1214 O O . GLY A 1 162 ? -3.755 -12.546 -15.256 1.00 68.81 162 GLY A O 1
ATOM 1215 N N . LYS A 1 163 ? -2.186 -14.001 -14.531 1.00 74.25 163 LYS A N 1
ATOM 1216 C CA . LYS A 1 163 ? -3.069 -15.092 -14.093 1.00 74.25 163 LYS A CA 1
ATOM 1217 C C . LYS A 1 163 ? -2.864 -15.305 -12.588 1.00 74.25 163 LYS A C 1
ATOM 1219 O O . LYS A 1 163 ? -1.871 -14.833 -12.031 1.00 74.25 163 LYS A O 1
ATOM 1224 N N . ASP A 1 164 ? -3.763 -16.019 -11.923 1.00 70.38 164 ASP A N 1
ATOM 1225 C CA . ASP A 1 164 ? -3.812 -16.096 -10.456 1.00 70.38 164 ASP A CA 1
ATOM 1226 C C . ASP A 1 164 ? -2.486 -16.475 -9.759 1.00 70.38 164 ASP A C 1
ATOM 1228 O O . ASP A 1 164 ? -1.878 -17.507 -10.043 1.00 70.38 164 ASP A O 1
ATOM 1232 N N . GLY A 1 165 ? -2.070 -15.640 -8.793 1.00 69.94 165 GLY A N 1
ATOM 1233 C CA . GLY A 1 165 ? -1.239 -16.010 -7.634 1.00 69.94 165 GLY A CA 1
ATOM 1234 C C . GLY A 1 165 ? 0.243 -16.353 -7.858 1.00 69.94 165 GLY A C 1
ATOM 1235 O O . GLY A 1 165 ? 0.898 -16.845 -6.936 1.00 69.94 165 GLY A O 1
ATOM 1236 N N . GLY A 1 166 ? 0.803 -16.115 -9.045 1.00 86.12 166 GLY A N 1
ATOM 1237 C CA . GLY A 1 166 ? 2.206 -16.435 -9.355 1.00 86.12 166 GLY A CA 1
ATOM 1238 C C . GLY A 1 166 ? 3.230 -15.408 -8.836 1.00 86.12 166 GLY A C 1
ATOM 1239 O O . GLY A 1 166 ? 2.859 -14.279 -8.506 1.00 86.12 166 GLY A O 1
ATOM 1240 N N . PRO A 1 167 ? 4.520 -15.786 -8.730 1.00 91.81 167 PRO A N 1
ATOM 1241 C CA . PRO A 1 167 ? 5.602 -14.845 -8.453 1.00 91.81 167 PRO A CA 1
ATOM 1242 C C . PRO A 1 167 ? 5.927 -14.035 -9.713 1.00 91.81 167 PRO A C 1
ATOM 1244 O O . PRO A 1 167 ? 6.062 -14.623 -10.778 1.00 91.81 167 PRO A O 1
ATOM 1247 N N . LEU A 1 168 ? 6.089 -12.719 -9.592 1.00 95.75 168 LEU A N 1
ATOM 1248 C CA . LEU A 1 168 ? 6.421 -11.808 -10.689 1.00 95.75 168 LEU A CA 1
ATOM 1249 C C . LEU A 1 168 ? 7.902 -11.414 -10.645 1.00 95.75 168 LEU A C 1
ATOM 1251 O O . LEU A 1 168 ? 8.406 -10.979 -9.611 1.00 95.75 168 LEU A O 1
ATOM 1255 N N . GLU A 1 169 ? 8.578 -11.500 -11.785 1.00 96.88 169 GLU A N 1
ATOM 1256 C CA . GLU A 1 169 ? 9.964 -11.064 -11.959 1.00 96.88 169 GLU A CA 1
ATOM 1257 C C . GLU A 1 169 ? 10.036 -9.905 -12.962 1.00 96.88 169 GLU A C 1
ATOM 1259 O O . GLU A 1 169 ? 9.558 -10.014 -14.094 1.00 96.88 169 GLU A O 1
ATOM 1264 N N . ILE A 1 170 ? 10.639 -8.794 -12.548 1.00 98.31 170 ILE A N 1
ATOM 1265 C CA . ILE A 1 170 ? 10.942 -7.631 -13.380 1.00 98.31 170 ILE A CA 1
ATOM 1266 C C . ILE A 1 170 ? 12.449 -7.415 -13.305 1.00 98.31 170 ILE A C 1
ATOM 1268 O O . ILE A 1 170 ? 12.957 -7.046 -12.253 1.00 98.31 170 ILE A O 1
ATOM 1272 N N . ASP A 1 171 ? 13.169 -7.644 -14.396 1.00 98.56 171 ASP A N 1
ATOM 1273 C CA . ASP A 1 171 ? 14.633 -7.595 -14.384 1.00 98.56 171 ASP A CA 1
ATOM 1274 C C . ASP A 1 171 ? 15.192 -6.860 -15.608 1.00 98.56 171 ASP A C 1
ATOM 1276 O O . ASP A 1 171 ? 14.639 -6.916 -16.710 1.00 98.56 171 ASP A O 1
ATOM 1280 N N . ASN A 1 172 ? 16.278 -6.119 -15.392 1.00 98.50 172 ASN A N 1
ATOM 1281 C CA . ASN A 1 172 ? 17.021 -5.382 -16.417 1.00 98.50 172 ASN A CA 1
ATOM 1282 C C . ASN A 1 172 ? 16.149 -4.471 -17.311 1.00 98.50 172 ASN A C 1
ATOM 1284 O O . ASN A 1 172 ? 16.299 -4.427 -18.535 1.00 98.50 172 ASN A O 1
ATOM 1288 N N . CYS A 1 173 ? 15.205 -3.738 -16.713 1.00 98.62 173 CYS A N 1
ATOM 1289 C CA . CYS A 1 173 ? 14.325 -2.823 -17.446 1.00 98.62 173 CYS A CA 1
ATOM 1290 C C . CYS A 1 173 ? 14.780 -1.358 -17.334 1.00 98.62 173 CYS A C 1
ATOM 1292 O O . CYS A 1 173 ? 15.219 -0.903 -16.277 1.00 98.62 173 CYS A O 1
ATOM 1294 N N . GLN A 1 174 ? 14.676 -0.590 -18.421 1.00 98.56 174 GLN A N 1
ATOM 1295 C CA . GLN A 1 174 ? 15.181 0.785 -18.501 1.00 98.56 174 GLN A CA 1
ATOM 1296 C C . GLN A 1 174 ? 14.198 1.714 -19.217 1.00 98.56 174 GLN A C 1
ATOM 1298 O O . GLN A 1 174 ? 13.591 1.318 -20.207 1.00 98.56 174 GLN A O 1
ATOM 1303 N N . ASP A 1 175 ? 14.040 2.954 -18.747 1.00 97.75 175 ASP A N 1
ATOM 1304 C CA . ASP A 1 175 ? 13.242 3.988 -19.439 1.00 97.75 175 ASP A CA 1
ATOM 1305 C C . ASP A 1 175 ? 11.813 3.531 -19.794 1.00 97.75 175 ASP A C 1
ATOM 1307 O O . ASP A 1 175 ? 11.277 3.840 -20.856 1.00 97.75 175 ASP A O 1
ATOM 1311 N N . SER A 1 176 ? 11.211 2.709 -18.932 1.00 97.69 176 SER A N 1
ATOM 1312 C CA . SER A 1 176 ? 10.004 1.954 -19.275 1.00 97.69 176 SER A CA 1
ATOM 1313 C C . SER A 1 176 ? 8.892 2.114 -18.248 1.00 97.69 176 SER A C 1
ATOM 1315 O O . SER A 1 176 ? 9.125 2.301 -17.052 1.00 97.69 176 SER A O 1
ATOM 1317 N N . ALA A 1 177 ? 7.654 2.008 -18.720 1.00 97.69 177 ALA A N 1
ATOM 1318 C CA . ALA A 1 177 ? 6.477 1.909 -17.869 1.00 97.69 177 ALA A CA 1
ATOM 1319 C C . ALA A 1 177 ? 6.024 0.447 -17.815 1.00 97.69 177 ALA A C 1
ATOM 1321 O O . ALA A 1 177 ? 5.758 -0.155 -18.852 1.00 97.69 177 ALA A O 1
ATOM 1322 N N . ILE A 1 178 ? 5.941 -0.135 -16.624 1.00 97.81 178 ILE A N 1
ATOM 1323 C CA . ILE A 1 178 ? 5.619 -1.549 -16.421 1.00 97.81 178 ILE A CA 1
ATOM 1324 C C . ILE A 1 178 ? 4.368 -1.633 -15.557 1.00 97.81 178 ILE A C 1
ATOM 1326 O O . ILE A 1 178 ? 4.331 -1.102 -14.452 1.00 97.81 178 ILE A O 1
ATOM 1330 N N . LEU A 1 179 ? 3.331 -2.283 -16.075 1.00 96.81 179 LEU A N 1
ATOM 1331 C CA . LEU A 1 179 ? 2.039 -2.417 -15.423 1.00 96.81 179 LEU A CA 1
ATOM 1332 C C . LEU A 1 179 ? 1.688 -3.898 -15.282 1.00 96.81 179 LEU A C 1
ATOM 1334 O O . LEU A 1 179 ? 1.520 -4.605 -16.279 1.00 96.81 179 LEU A O 1
ATOM 1338 N N . PHE A 1 180 ? 1.522 -4.343 -14.041 1.00 95.44 180 PHE A N 1
ATOM 1339 C CA . PHE A 1 180 ? 1.006 -5.664 -13.697 1.00 95.44 180 PHE A CA 1
ATOM 1340 C C . PHE A 1 180 ? -0.161 -5.485 -12.722 1.00 95.44 180 PHE A C 1
ATOM 1342 O O . PHE A 1 180 ? 0.027 -5.456 -11.513 1.00 95.44 180 PHE A O 1
ATOM 1349 N N . LEU A 1 181 ? -1.375 -5.299 -13.246 1.00 94.38 181 LEU A N 1
ATOM 1350 C CA . LEU A 1 181 ? -2.577 -4.972 -12.456 1.00 94.38 181 LEU A CA 1
ATOM 1351 C C . LEU A 1 181 ? -3.319 -6.241 -12.010 1.00 94.38 181 LEU A C 1
ATOM 1353 O O . LEU A 1 181 ? -4.504 -6.432 -12.295 1.00 94.38 181 LEU A O 1
ATOM 1357 N N . HIS A 1 182 ? -2.573 -7.149 -11.388 1.00 93.94 182 HIS A N 1
ATOM 1358 C CA . HIS A 1 182 ? -3.063 -8.430 -10.898 1.00 93.94 182 HIS A CA 1
ATOM 1359 C C . HIS A 1 182 ? -2.378 -8.792 -9.579 1.00 93.94 182 HIS A C 1
ATOM 1361 O O . HIS A 1 182 ? -1.322 -8.249 -9.244 1.00 93.94 182 HIS A O 1
ATOM 1367 N N . THR A 1 183 ? -2.964 -9.733 -8.843 1.00 94.81 183 THR A N 1
ATOM 1368 C CA . THR A 1 183 ? -2.354 -10.289 -7.636 1.00 94.81 183 THR A CA 1
ATOM 1369 C C . THR A 1 183 ? -1.074 -11.057 -7.956 1.00 94.81 183 THR A C 1
ATOM 1371 O O . THR A 1 183 ? -0.983 -11.730 -8.986 1.00 94.81 183 THR A O 1
ATOM 1374 N N . SER A 1 184 ? -0.091 -10.961 -7.062 1.00 95.06 184 SER A N 1
ATOM 1375 C CA . SER A 1 184 ? 1.165 -11.726 -7.112 1.00 95.06 184 SER A CA 1
ATOM 1376 C C . SER A 1 184 ? 1.443 -12.371 -5.757 1.00 95.06 184 SER A C 1
ATOM 1378 O O . SER A 1 184 ? 1.106 -11.797 -4.722 1.00 95.06 184 SER A O 1
ATOM 1380 N N . SER A 1 185 ? 2.093 -13.535 -5.727 1.00 94.56 185 SER A N 1
ATOM 1381 C CA . SER A 1 185 ? 2.534 -14.136 -4.453 1.00 94.56 185 SER A CA 1
ATOM 1382 C C . SER A 1 185 ? 3.820 -13.496 -3.923 1.00 94.56 185 SER A C 1
ATOM 1384 O O . SER A 1 185 ? 4.009 -13.377 -2.714 1.00 94.56 185 SER A O 1
ATOM 1386 N N . GLN A 1 186 ? 4.690 -13.051 -4.825 1.00 96.06 186 GLN A N 1
ATOM 1387 C CA . GLN A 1 186 ? 5.935 -12.343 -4.545 1.00 96.06 186 GLN A CA 1
ATOM 1388 C C . GLN A 1 186 ? 6.307 -11.510 -5.775 1.00 96.06 186 GLN A C 1
ATOM 1390 O O . GLN A 1 186 ? 5.982 -11.909 -6.891 1.00 96.06 186 GLN A O 1
ATOM 1395 N N . VAL A 1 187 ? 7.003 -10.388 -5.593 1.00 98.31 187 VAL A N 1
ATOM 1396 C CA . VAL A 1 187 ? 7.555 -9.606 -6.709 1.00 98.31 187 VAL A CA 1
ATOM 1397 C C . VAL A 1 187 ? 9.048 -9.386 -6.495 1.00 98.31 187 VAL A C 1
ATOM 1399 O O . VAL A 1 187 ? 9.458 -8.983 -5.406 1.00 98.31 187 VAL A O 1
ATOM 1402 N N . MET A 1 188 ? 9.850 -9.625 -7.529 1.00 98.56 188 MET A N 1
ATOM 1403 C CA . MET A 1 188 ? 11.270 -9.270 -7.582 1.00 98.56 188 MET A CA 1
ATOM 1404 C C . MET A 1 188 ? 11.483 -8.222 -8.670 1.00 98.56 188 MET A C 1
ATOM 1406 O O . MET A 1 188 ? 11.066 -8.428 -9.807 1.00 98.56 188 MET A O 1
ATOM 1410 N N . ILE A 1 189 ? 12.093 -7.098 -8.306 1.00 98.81 189 ILE A N 1
ATOM 1411 C CA . ILE A 1 189 ? 12.427 -5.998 -9.206 1.00 98.81 189 ILE A CA 1
ATOM 1412 C C . ILE A 1 189 ? 13.934 -5.771 -9.117 1.00 98.81 189 ILE A C 1
ATOM 1414 O O . ILE A 1 189 ? 14.420 -5.235 -8.121 1.00 98.81 189 ILE A O 1
ATOM 1418 N N . ASP A 1 190 ? 14.656 -6.162 -10.158 1.00 98.75 190 ASP A N 1
ATOM 1419 C CA . ASP A 1 190 ? 16.115 -6.185 -10.176 1.00 98.75 190 ASP A CA 1
ATOM 1420 C C . ASP A 1 190 ? 16.667 -5.353 -11.332 1.00 98.75 190 ASP A C 1
ATOM 1422 O O . ASP A 1 190 ? 16.088 -5.305 -12.419 1.00 98.75 190 ASP A O 1
ATOM 1426 N N . ASN A 1 191 ? 17.803 -4.689 -11.114 1.00 98.69 191 ASN A N 1
ATOM 1427 C CA . ASN A 1 191 ? 18.571 -4.021 -12.173 1.00 98.69 191 ASN A CA 1
ATOM 1428 C C . ASN A 1 191 ? 17.753 -3.021 -13.018 1.00 98.69 191 ASN A C 1
ATOM 1430 O O . ASN A 1 191 ? 18.017 -2.825 -14.207 1.00 98.69 191 ASN A O 1
ATOM 1434 N N . CYS A 1 192 ? 16.731 -2.392 -12.433 1.00 98.81 192 CYS A N 1
ATOM 1435 C CA . CYS A 1 192 ? 15.829 -1.503 -13.155 1.00 98.81 192 CYS A CA 1
ATOM 1436 C C . CYS A 1 192 ? 16.264 -0.041 -13.030 1.00 98.81 192 CYS A C 1
ATOM 1438 O O . CYS A 1 192 ? 16.647 0.426 -11.953 1.00 98.81 192 CYS A O 1
ATOM 1440 N N . SER A 1 193 ? 16.169 0.729 -14.118 1.00 98.69 193 SER A N 1
ATOM 1441 C CA . SER A 1 193 ? 16.488 2.160 -14.086 1.00 98.69 193 SER A CA 1
ATOM 1442 C C . SER A 1 193 ? 15.472 3.040 -14.803 1.00 98.69 193 SER A C 1
ATOM 1444 O O . SER A 1 193 ? 14.962 2.681 -15.858 1.00 98.69 193 SER A O 1
ATOM 1446 N N . ARG A 1 194 ? 15.172 4.216 -14.235 1.00 98.00 194 ARG A N 1
ATOM 1447 C CA . ARG A 1 194 ? 14.264 5.210 -14.850 1.00 98.00 194 ARG A CA 1
ATOM 1448 C C . ARG A 1 194 ? 12.899 4.624 -15.248 1.00 98.00 194 ARG A C 1
ATOM 1450 O O . ARG A 1 194 ? 12.327 5.004 -16.264 1.00 98.00 194 ARG A O 1
ATOM 1457 N N . CYS A 1 195 ? 12.382 3.685 -14.454 1.00 98.25 195 CYS A N 1
ATOM 1458 C CA . CYS A 1 195 ? 11.114 3.016 -14.730 1.00 98.25 195 CYS A CA 1
ATOM 1459 C C . CYS A 1 195 ? 9.963 3.546 -13.865 1.00 98.25 195 CYS A C 1
ATOM 1461 O O . CYS A 1 195 ? 10.153 3.943 -12.712 1.00 98.25 195 CYS A O 1
ATOM 1463 N N . THR A 1 196 ? 8.747 3.490 -14.406 1.00 97.94 196 THR A N 1
ATOM 1464 C CA . THR A 1 196 ? 7.495 3.629 -13.648 1.00 97.94 196 THR A CA 1
ATOM 1465 C C . THR A 1 196 ? 6.831 2.267 -13.569 1.00 97.94 196 THR A C 1
ATOM 1467 O O . THR A 1 196 ? 6.417 1.731 -14.589 1.00 97.94 196 THR A O 1
ATOM 1470 N N . ILE A 1 197 ? 6.736 1.700 -12.373 1.00 98.38 197 ILE A N 1
ATOM 1471 C CA . ILE A 1 197 ? 6.268 0.335 -12.147 1.00 98.38 197 ILE A CA 1
ATOM 1472 C C . ILE A 1 197 ? 4.994 0.394 -11.300 1.00 98.38 197 ILE A C 1
ATOM 1474 O O . ILE A 1 197 ? 5.012 0.892 -10.177 1.00 98.38 197 ILE A O 1
ATOM 1478 N N . VAL A 1 198 ? 3.882 -0.098 -11.839 1.00 98.06 198 VAL A N 1
ATOM 1479 C CA . VAL A 1 198 ? 2.590 -0.165 -11.145 1.00 98.06 198 VAL A CA 1
ATOM 1480 C C . VAL A 1 198 ? 2.180 -1.618 -11.006 1.00 98.06 198 VAL A C 1
ATOM 1482 O O . VAL A 1 198 ? 2.027 -2.327 -12.004 1.00 98.06 198 VAL A O 1
ATOM 1485 N N . LEU A 1 199 ? 1.992 -2.046 -9.765 1.00 97.75 199 LEU A N 1
ATOM 1486 C CA . LEU A 1 199 ? 1.721 -3.428 -9.407 1.00 97.75 199 LEU A CA 1
ATOM 1487 C C . LEU A 1 199 ? 0.394 -3.532 -8.661 1.00 97.75 199 LEU A C 1
ATOM 1489 O O . LEU A 1 199 ? 0.020 -2.660 -7.873 1.00 97.75 199 LEU A O 1
ATOM 1493 N N . GLY A 1 200 ? -0.315 -4.625 -8.911 1.00 96.50 200 GLY A N 1
ATOM 1494 C CA . GLY A 1 200 ? -1.424 -5.056 -8.084 1.00 96.50 200 GLY A CA 1
ATOM 1495 C C . GLY A 1 200 ? -0.961 -5.601 -6.728 1.00 96.50 200 GLY A C 1
ATOM 1496 O O . GLY A 1 200 ? 0.229 -5.579 -6.408 1.00 96.50 200 GLY A O 1
ATOM 1497 N N . PRO A 1 201 ? -1.906 -6.068 -5.901 1.00 97.12 201 PRO A N 1
ATOM 1498 C CA . PRO A 1 201 ? -1.632 -6.519 -4.543 1.00 97.12 201 PRO A CA 1
ATOM 1499 C C . PRO A 1 201 ? -0.667 -7.709 -4.512 1.00 97.12 201 PRO A C 1
ATOM 1501 O O . PRO A 1 201 ? -0.922 -8.754 -5.115 1.00 97.12 201 PRO A O 1
ATOM 1504 N N . CYS A 1 202 ? 0.432 -7.569 -3.776 1.00 97.19 202 CYS A N 1
ATOM 1505 C CA . CYS A 1 202 ? 1.366 -8.660 -3.526 1.00 97.19 202 CYS A CA 1
ATOM 1506 C C . CYS A 1 202 ? 1.063 -9.318 -2.172 1.00 97.19 202 CYS A C 1
ATOM 1508 O O . CYS A 1 202 ? 1.221 -8.689 -1.126 1.00 97.19 202 CYS A O 1
ATOM 1510 N N . GLN A 1 203 ? 0.657 -10.589 -2.186 1.00 96.12 203 GLN A N 1
ATOM 1511 C CA . GLN A 1 203 ? 0.350 -11.362 -0.976 1.00 96.12 203 GLN A CA 1
ATOM 1512 C C . GLN A 1 203 ? 1.566 -11.497 -0.049 1.00 96.12 203 GLN A C 1
ATOM 1514 O O . GLN A 1 203 ? 1.429 -11.566 1.169 1.00 96.12 203 GLN A O 1
ATOM 1519 N N . GLY A 1 204 ? 2.760 -11.580 -0.630 1.00 96.25 204 GLY A N 1
ATOM 1520 C CA . GLY A 1 204 ? 4.013 -11.692 0.095 1.00 96.25 204 GLY A CA 1
ATOM 1521 C C . GLY A 1 204 ? 4.840 -10.422 -0.021 1.00 96.25 204 GLY A C 1
ATOM 1522 O O . GLY A 1 204 ? 4.385 -9.302 0.219 1.00 96.25 204 GLY A O 1
ATOM 1523 N N . SER A 1 205 ? 6.107 -10.613 -0.363 1.00 97.44 205 SER A N 1
ATOM 1524 C CA . SER A 1 205 ? 7.079 -9.531 -0.371 1.00 97.44 205 SER A CA 1
ATOM 1525 C C . SER A 1 205 ? 7.264 -8.933 -1.763 1.00 97.44 205 SER A C 1
ATOM 1527 O O . SER A 1 205 ? 7.292 -9.652 -2.764 1.00 97.44 205 SER A O 1
ATOM 1529 N N . VAL A 1 206 ? 7.485 -7.625 -1.809 1.00 98.75 206 VAL A N 1
ATOM 1530 C CA . VAL A 1 206 ? 8.067 -6.924 -2.954 1.00 98.75 206 VAL A CA 1
ATOM 1531 C C . VAL A 1 206 ? 9.528 -6.636 -2.621 1.00 98.75 206 VAL A C 1
ATOM 1533 O O . VAL A 1 206 ? 9.828 -5.946 -1.645 1.00 98.75 206 VAL A O 1
ATOM 1536 N N . PHE A 1 207 ? 10.432 -7.198 -3.417 1.00 98.69 207 PHE A N 1
ATOM 1537 C CA . PHE A 1 207 ? 11.872 -7.000 -3.310 1.00 98.69 207 PHE A CA 1
ATOM 1538 C C . PHE A 1 207 ? 12.350 -6.086 -4.431 1.00 98.69 207 PHE A C 1
ATOM 1540 O O . PHE A 1 207 ? 12.112 -6.379 -5.599 1.00 98.69 207 PHE A O 1
ATOM 1547 N N . LEU A 1 208 ? 13.051 -5.013 -4.077 1.00 98.69 208 LEU A N 1
ATOM 1548 C CA . LEU A 1 208 ? 13.711 -4.119 -5.024 1.00 98.69 208 LEU A CA 1
ATOM 1549 C C . LEU A 1 208 ? 15.224 -4.196 -4.809 1.00 98.69 208 LEU A C 1
ATOM 1551 O O . LEU A 1 208 ? 15.691 -3.942 -3.696 1.00 98.69 208 LEU A O 1
ATOM 1555 N N . ARG A 1 209 ? 15.985 -4.559 -5.844 1.00 98.69 209 ARG A N 1
ATOM 1556 C CA . ARG A 1 209 ? 17.446 -4.696 -5.778 1.00 98.69 209 ARG A CA 1
ATOM 1557 C C . ARG A 1 209 ? 18.126 -3.991 -6.936 1.00 98.69 209 ARG A C 1
ATOM 1559 O O . ARG A 1 209 ? 17.582 -3.940 -8.041 1.00 98.69 209 ARG A O 1
ATOM 1566 N N . ASP A 1 210 ? 19.306 -3.436 -6.675 1.00 98.62 210 ASP A N 1
ATOM 1567 C CA . ASP A 1 210 ? 20.219 -2.919 -7.705 1.00 98.62 210 ASP A CA 1
ATOM 1568 C C . ASP A 1 210 ? 19.544 -1.939 -8.690 1.00 98.62 210 ASP A C 1
ATOM 1570 O O . ASP A 1 210 ? 19.861 -1.875 -9.877 1.00 98.62 210 ASP A O 1
ATOM 1574 N N . SER A 1 211 ? 18.550 -1.189 -8.206 1.00 98.75 211 SER A N 1
ATOM 1575 C CA . SER A 1 211 ? 17.658 -0.381 -9.038 1.00 98.75 211 SER A CA 1
ATOM 1576 C C . SER A 1 211 ? 17.801 1.102 -8.722 1.00 98.75 211 SER A C 1
ATOM 1578 O O . SER A 1 211 ? 18.082 1.499 -7.588 1.00 98.75 211 SER A O 1
ATOM 1580 N N . SER A 1 212 ? 17.600 1.961 -9.723 1.00 98.69 212 SER A N 1
ATOM 1581 C CA . SER A 1 212 ? 17.760 3.405 -9.535 1.00 98.69 212 SER A CA 1
ATOM 1582 C C . SER A 1 212 ? 16.772 4.270 -10.303 1.00 98.69 212 SER A C 1
ATOM 1584 O O . SER A 1 212 ? 16.314 3.915 -11.386 1.00 98.69 212 SER A O 1
ATOM 1586 N N . ASN A 1 213 ? 16.457 5.454 -9.774 1.00 98.31 213 ASN A N 1
ATOM 1587 C CA . ASN A 1 213 ? 15.584 6.430 -10.441 1.00 98.31 213 ASN A CA 1
ATOM 1588 C C . ASN A 1 213 ? 14.207 5.854 -10.826 1.00 98.31 213 ASN A C 1
ATOM 1590 O O . ASN A 1 213 ? 13.618 6.259 -11.826 1.00 98.31 213 ASN A O 1
ATOM 1594 N N . CYS A 1 214 ? 13.707 4.875 -10.071 1.00 98.44 214 CYS A N 1
ATOM 1595 C CA . CYS A 1 214 ? 12.438 4.213 -10.352 1.00 98.44 214 CYS A CA 1
ATOM 1596 C C . CYS A 1 214 ? 11.318 4.754 -9.467 1.00 98.44 214 CYS A C 1
ATOM 1598 O O . CYS A 1 214 ? 11.536 5.283 -8.377 1.00 98.44 214 CYS A O 1
ATOM 1600 N N . THR A 1 215 ? 10.093 4.632 -9.962 1.00 98.12 215 THR A N 1
ATOM 1601 C CA . THR A 1 215 ? 8.869 4.993 -9.246 1.00 98.12 215 THR A CA 1
ATOM 1602 C C . THR A 1 215 ? 7.973 3.774 -9.187 1.00 98.12 215 THR A C 1
ATOM 1604 O O . THR A 1 215 ? 7.583 3.282 -10.241 1.00 98.12 215 THR A O 1
ATOM 1607 N N . ILE A 1 216 ? 7.672 3.285 -7.988 1.00 98.19 216 ILE A N 1
ATOM 1608 C CA . ILE A 1 216 ? 6.928 2.046 -7.766 1.00 98.19 216 ILE A CA 1
ATOM 1609 C C . ILE A 1 216 ? 5.633 2.350 -7.01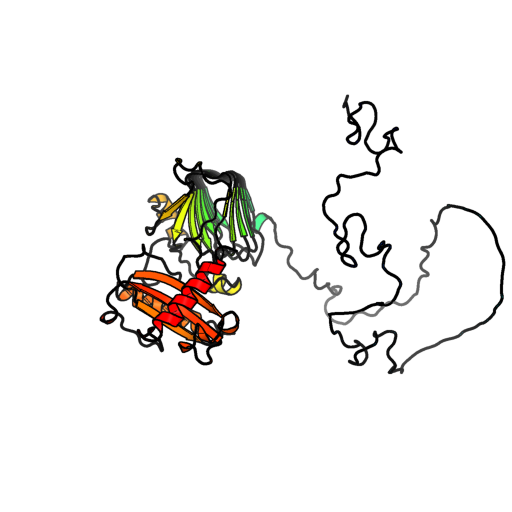4 1.00 98.19 216 ILE A C 1
ATOM 1611 O O . ILE A 1 216 ? 5.643 3.120 -6.056 1.00 98.19 216 ILE A O 1
ATOM 1615 N N . PHE A 1 217 ? 4.533 1.727 -7.431 1.00 98.12 217 PHE A N 1
ATOM 1616 C CA . PHE A 1 217 ? 3.244 1.771 -6.743 1.00 98.12 217 PHE A CA 1
ATOM 1617 C C . PHE A 1 217 ? 2.746 0.350 -6.509 1.00 98.12 217 PHE A C 1
ATOM 1619 O O . PHE A 1 217 ? 2.588 -0.395 -7.475 1.00 98.12 217 PHE A O 1
ATOM 1626 N N . THR A 1 218 ? 2.522 -0.036 -5.252 1.00 97.88 218 THR A N 1
ATOM 1627 C CA . THR A 1 218 ? 2.036 -1.385 -4.924 1.00 97.88 218 THR A CA 1
ATOM 1628 C C . THR A 1 218 ? 1.435 -1.454 -3.518 1.00 97.88 218 THR A C 1
ATOM 1630 O O . THR A 1 218 ? 1.980 -0.865 -2.586 1.00 97.88 218 THR A O 1
ATOM 1633 N N . PRO A 1 219 ? 0.353 -2.215 -3.314 1.00 98.00 219 PRO A N 1
ATOM 1634 C CA . PRO A 1 219 ? 0.043 -2.827 -2.030 1.00 98.00 219 PRO A CA 1
ATOM 1635 C C . PRO A 1 219 ? 0.885 -4.099 -1.874 1.00 98.00 219 PRO A C 1
ATOM 1637 O O . PRO A 1 219 ? 0.995 -4.879 -2.824 1.00 98.00 219 PRO A O 1
ATOM 1640 N N . CYS A 1 220 ? 1.476 -4.343 -0.709 1.00 98.19 220 CYS A N 1
ATOM 1641 C CA . CYS A 1 220 ? 2.182 -5.598 -0.448 1.00 98.19 220 CYS A CA 1
ATOM 1642 C C . CYS A 1 220 ? 2.231 -5.939 1.036 1.00 98.19 220 CYS A C 1
ATOM 1644 O O . CYS A 1 220 ? 2.196 -5.035 1.863 1.00 98.19 220 CYS A O 1
ATOM 1646 N N . GLN A 1 221 ? 2.401 -7.216 1.382 1.00 97.25 221 GLN A N 1
ATOM 1647 C CA . GLN A 1 221 ? 2.561 -7.620 2.782 1.00 97.25 221 GLN A CA 1
ATOM 1648 C C . GLN A 1 221 ? 3.898 -7.163 3.373 1.00 97.25 221 GLN A C 1
ATOM 1650 O O . GLN A 1 221 ? 3.942 -6.816 4.547 1.00 97.25 221 GLN A O 1
ATOM 1655 N N . GLN A 1 222 ? 4.979 -7.184 2.586 1.00 97.94 222 GLN A N 1
ATOM 1656 C CA . GLN A 1 222 ? 6.315 -6.753 3.013 1.00 97.94 222 GLN A CA 1
ATOM 1657 C C . GLN A 1 222 ? 7.038 -6.019 1.884 1.00 97.94 222 GLN A C 1
ATOM 1659 O O . GLN A 1 222 ? 7.074 -6.512 0.758 1.00 97.94 222 GLN A O 1
ATOM 1664 N N . LEU A 1 223 ? 7.711 -4.913 2.197 1.00 98.62 223 LEU A N 1
ATOM 1665 C CA . LEU A 1 223 ? 8.641 -4.256 1.279 1.00 98.62 223 LEU A CA 1
ATOM 1666 C C . LEU A 1 223 ? 10.075 -4.423 1.764 1.00 98.62 223 LEU A C 1
ATOM 1668 O O . LEU A 1 223 ? 10.369 -4.178 2.934 1.00 98.62 223 LEU A O 1
ATOM 1672 N N . ARG A 1 224 ? 10.971 -4.792 0.848 1.00 98.62 224 ARG A N 1
ATOM 1673 C CA . ARG A 1 224 ? 12.412 -4.850 1.101 1.00 98.62 224 ARG A CA 1
ATOM 1674 C C . ARG A 1 224 ? 13.166 -4.201 -0.051 1.00 98.62 224 ARG A C 1
ATOM 1676 O O . ARG A 1 224 ? 12.975 -4.593 -1.201 1.00 98.62 224 ARG A O 1
ATOM 1683 N N . THR A 1 225 ? 14.044 -3.252 0.253 1.00 98.44 225 THR A N 1
ATOM 1684 C CA . THR A 1 225 ? 14.963 -2.665 -0.730 1.00 98.44 225 THR A CA 1
ATOM 1685 C C . THR A 1 225 ? 16.406 -2.983 -0.372 1.00 98.44 225 THR A C 1
ATOM 1687 O O . THR A 1 225 ? 16.776 -2.923 0.800 1.00 98.44 225 THR A O 1
ATOM 1690 N N . ARG A 1 226 ? 17.232 -3.272 -1.377 1.00 98.31 226 ARG A N 1
ATOM 1691 C CA . ARG A 1 226 ? 18.679 -3.431 -1.216 1.00 98.31 226 ARG A CA 1
ATOM 1692 C C . ARG A 1 226 ? 19.424 -2.773 -2.369 1.00 98.31 226 ARG A C 1
ATOM 1694 O O . ARG A 1 226 ? 18.988 -2.903 -3.506 1.00 98.31 226 ARG A O 1
ATOM 1701 N N . ASP A 1 227 ? 20.526 -2.081 -2.105 1.00 98.31 227 ASP A N 1
ATOM 1702 C CA . ASP A 1 227 ? 21.391 -1.535 -3.165 1.00 98.31 227 ASP A CA 1
ATOM 1703 C C . ASP A 1 227 ? 20.649 -0.580 -4.131 1.00 98.31 227 ASP A C 1
ATOM 1705 O O . ASP A 1 227 ? 20.907 -0.537 -5.334 1.00 98.31 227 ASP A O 1
ATOM 1709 N N . CYS A 1 228 ? 19.675 0.179 -3.616 1.00 98.56 228 CYS A N 1
ATOM 1710 C CA . CYS A 1 228 ? 18.798 1.033 -4.416 1.00 98.56 228 CYS A CA 1
ATOM 1711 C C . CYS A 1 228 ? 19.105 2.525 -4.255 1.00 98.56 228 CYS A C 1
ATOM 1713 O O . CYS A 1 228 ? 19.494 2.988 -3.180 1.00 98.56 228 CYS A O 1
ATOM 1715 N N . LYS A 1 229 ? 18.874 3.316 -5.311 1.00 98.25 229 LYS A N 1
ATOM 1716 C CA . LYS A 1 229 ? 19.139 4.764 -5.285 1.00 98.25 229 LYS A CA 1
ATOM 1717 C C . LYS A 1 229 ? 18.059 5.605 -5.954 1.00 98.25 229 LYS A C 1
ATOM 1719 O O . LYS A 1 229 ? 17.693 5.341 -7.096 1.00 98.25 229 LYS A O 1
ATOM 1724 N N . SER A 1 230 ? 17.627 6.684 -5.303 1.00 97.88 230 SER A N 1
ATOM 1725 C CA . SER A 1 230 ? 16.651 7.628 -5.874 1.00 97.88 230 SER A CA 1
ATOM 1726 C C . SER A 1 230 ? 15.357 6.918 -6.281 1.00 97.88 230 SER A C 1
ATOM 1728 O O . SER A 1 230 ? 14.955 6.931 -7.444 1.00 97.88 230 SER A O 1
ATOM 1730 N N . ILE A 1 231 ? 14.729 6.237 -5.323 1.00 98.31 231 ILE A N 1
ATOM 1731 C CA . ILE A 1 231 ? 13.497 5.477 -5.544 1.00 98.31 231 ILE A CA 1
ATOM 1732 C C . ILE A 1 231 ? 12.320 6.221 -4.928 1.00 98.31 231 ILE A C 1
ATOM 1734 O O . ILE A 1 231 ? 12.392 6.668 -3.789 1.00 98.31 231 ILE A O 1
ATOM 1738 N N . ARG A 1 232 ? 11.213 6.316 -5.663 1.00 98.06 232 ARG A N 1
ATOM 1739 C CA . ARG A 1 232 ? 9.930 6.819 -5.157 1.00 98.06 232 ARG A CA 1
ATOM 1740 C C . ARG A 1 232 ? 8.964 5.650 -5.006 1.00 98.06 232 ARG A C 1
ATOM 1742 O O . ARG A 1 232 ? 8.774 4.915 -5.971 1.00 98.06 232 ARG A O 1
ATOM 1749 N N . ILE A 1 233 ? 8.365 5.469 -3.835 1.00 97.94 233 ILE A N 1
ATOM 1750 C CA . ILE A 1 233 ? 7.527 4.308 -3.519 1.00 97.94 233 ILE A CA 1
ATOM 1751 C C . ILE A 1 233 ? 6.192 4.783 -2.945 1.00 97.94 233 ILE A C 1
ATOM 1753 O O . ILE A 1 233 ? 6.138 5.262 -1.816 1.00 97.94 233 ILE A O 1
ATOM 1757 N N . GLY A 1 234 ? 5.118 4.638 -3.720 1.00 96.94 234 GLY A N 1
ATOM 1758 C CA . GLY A 1 234 ? 3.747 4.721 -3.222 1.00 96.94 234 GLY A CA 1
ATOM 1759 C C . GLY A 1 234 ? 3.317 3.358 -2.689 1.00 96.94 234 GLY A C 1
ATOM 1760 O O . GLY A 1 234 ? 3.260 2.404 -3.468 1.00 96.94 234 GLY A O 1
ATOM 1761 N N . ILE A 1 235 ? 3.042 3.236 -1.388 1.00 96.75 235 ILE A N 1
ATOM 1762 C CA . ILE A 1 235 ? 2.851 1.915 -0.769 1.00 96.75 235 ILE A CA 1
ATOM 1763 C C . ILE A 1 235 ? 1.732 1.838 0.274 1.00 96.75 235 ILE A C 1
ATOM 1765 O O . ILE A 1 235 ? 1.489 2.769 1.045 1.00 96.75 235 ILE A O 1
ATOM 1769 N N . LEU A 1 236 ? 1.075 0.678 0.295 1.00 96.88 236 LEU A N 1
ATOM 1770 C CA . LEU A 1 236 ? 0.355 0.138 1.445 1.00 96.88 236 LEU A CA 1
ATOM 1771 C C . LEU A 1 236 ? 1.130 -1.092 1.929 1.00 96.88 236 LEU A C 1
ATOM 1773 O O . LEU A 1 236 ? 1.228 -2.072 1.187 1.00 96.88 236 LEU A O 1
ATOM 1777 N N . CYS A 1 237 ? 1.701 -1.024 3.132 1.00 96.56 237 CYS A N 1
ATOM 1778 C CA . CYS A 1 237 ? 2.485 -2.112 3.714 1.00 96.56 237 CYS A CA 1
ATOM 1779 C C . CYS A 1 237 ? 2.076 -2.313 5.178 1.00 96.56 237 CYS A C 1
ATOM 1781 O O . CYS A 1 237 ? 2.367 -1.444 5.997 1.00 96.56 237 CYS A O 1
ATOM 1783 N N . PRO A 1 238 ? 1.407 -3.421 5.539 1.00 94.12 238 PRO A N 1
ATOM 1784 C CA . PRO A 1 238 ? 0.972 -3.673 6.910 1.00 94.12 238 PRO A CA 1
ATOM 1785 C C . PRO A 1 238 ? 2.124 -4.081 7.841 1.00 94.12 238 PRO A C 1
ATOM 1787 O O . PRO A 1 238 ? 1.928 -4.152 9.047 1.00 94.12 238 PRO A O 1
ATOM 1790 N N . THR A 1 239 ? 3.321 -4.350 7.313 1.00 94.00 239 THR A N 1
ATOM 1791 C CA . THR A 1 239 ? 4.549 -4.508 8.107 1.00 94.00 239 THR A CA 1
ATOM 1792 C C . THR A 1 239 ? 5.487 -3.330 7.898 1.00 94.00 239 THR A C 1
ATOM 1794 O O . THR A 1 239 ? 5.356 -2.593 6.924 1.00 94.00 239 THR A O 1
ATOM 1797 N N . GLU A 1 240 ? 6.493 -3.198 8.756 1.00 94.62 240 GLU A N 1
ATOM 1798 C CA . GLU A 1 240 ? 7.558 -2.209 8.589 1.00 94.62 240 GLU A CA 1
ATOM 1799 C C . GLU A 1 240 ? 8.275 -2.386 7.241 1.00 94.62 240 GLU A C 1
ATOM 1801 O O . GLU A 1 240 ? 8.795 -3.475 6.957 1.00 94.62 240 GLU A O 1
ATOM 1806 N N . PRO A 1 241 ? 8.286 -1.355 6.374 1.00 97.69 241 PRO A N 1
ATOM 1807 C CA . PRO A 1 241 ? 9.105 -1.364 5.175 1.00 97.69 241 PRO A CA 1
ATOM 1808 C C . PRO A 1 241 ? 10.583 -1.378 5.553 1.00 97.69 241 PRO A C 1
ATOM 1810 O O . PRO A 1 241 ? 11.011 -0.645 6.442 1.00 97.69 241 PRO A O 1
ATOM 1813 N N . ILE A 1 242 ? 11.371 -2.191 4.858 1.00 97.75 242 ILE A N 1
ATOM 1814 C CA . ILE A 1 242 ? 12.796 -2.348 5.132 1.00 97.75 242 ILE A CA 1
ATOM 1815 C C . ILE A 1 242 ? 13.614 -1.741 3.999 1.00 97.75 242 ILE A C 1
ATOM 1817 O O . ILE A 1 242 ? 13.386 -2.063 2.829 1.00 97.75 242 ILE A O 1
ATOM 1821 N N . ILE A 1 243 ? 14.622 -0.947 4.359 1.00 97.69 243 ILE A N 1
ATOM 1822 C CA . ILE A 1 243 ? 15.684 -0.525 3.448 1.00 97.69 243 ILE A CA 1
ATOM 1823 C C . ILE A 1 243 ? 17.053 -1.002 3.947 1.00 97.69 243 ILE A C 1
ATOM 1825 O O . ILE A 1 243 ? 17.317 -1.066 5.147 1.00 97.69 243 ILE A O 1
ATOM 1829 N N . GLU A 1 244 ? 17.930 -1.348 3.011 1.00 97.31 244 GLU A N 1
ATOM 1830 C CA . GLU A 1 244 ? 19.303 -1.776 3.271 1.00 97.31 244 GLU A CA 1
ATOM 1831 C C . GLU A 1 244 ? 20.214 -1.296 2.134 1.00 97.31 244 GLU A C 1
ATOM 1833 O O . GLU A 1 244 ? 19.836 -1.328 0.963 1.00 97.31 244 GLU A O 1
ATOM 1838 N N . ASN A 1 245 ? 21.408 -0.811 2.465 1.00 96.56 245 ASN A N 1
ATOM 1839 C CA . ASN A 1 245 ? 22.412 -0.262 1.551 1.00 96.56 245 ASN A CA 1
ATOM 1840 C C . ASN A 1 245 ? 21.819 0.619 0.430 1.00 96.56 245 ASN A C 1
ATOM 1842 O O . ASN A 1 245 ? 22.188 0.517 -0.737 1.00 96.56 245 ASN A O 1
ATOM 1846 N N . SER A 1 246 ? 20.823 1.434 0.772 1.00 97.00 246 SER A N 1
ATOM 1847 C CA . SER A 1 246 ? 20.019 2.203 -0.178 1.00 97.00 246 SER A CA 1
ATOM 1848 C C . SER A 1 246 ? 20.016 3.676 0.217 1.00 97.00 246 SER A C 1
ATOM 1850 O O . SER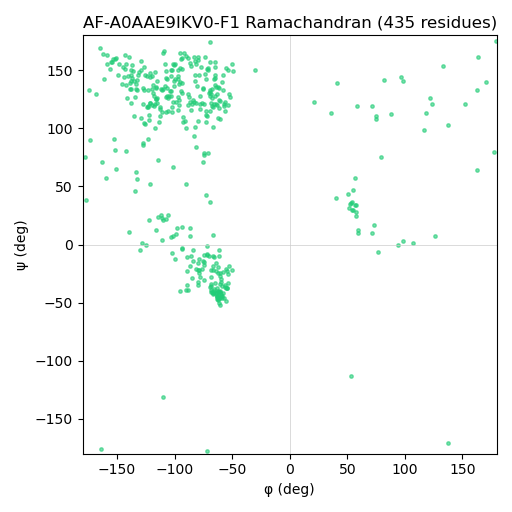 A 1 246 ? 20.185 3.997 1.387 1.00 97.00 246 SER A O 1
ATOM 1852 N N . SER A 1 247 ? 19.839 4.589 -0.741 1.00 96.00 247 SER A N 1
ATOM 1853 C CA . SER A 1 247 ? 19.870 6.039 -0.480 1.00 96.00 247 SER A CA 1
ATOM 1854 C C . SER A 1 247 ? 18.881 6.818 -1.346 1.00 96.00 247 SER A C 1
ATOM 1856 O O . SER A 1 247 ? 18.554 6.405 -2.459 1.00 96.00 247 SER A O 1
ATOM 1858 N N . ASP A 1 248 ? 18.422 7.972 -0.851 1.00 96.19 248 ASP A N 1
ATOM 1859 C CA . ASP A 1 248 ? 17.398 8.800 -1.511 1.00 96.19 248 ASP A CA 1
ATOM 1860 C C . ASP A 1 248 ? 16.119 7.993 -1.814 1.00 96.19 248 ASP A C 1
ATOM 1862 O O . ASP A 1 248 ? 15.585 8.009 -2.924 1.00 96.19 248 ASP A O 1
ATOM 1866 N N . ILE A 1 249 ? 15.648 7.232 -0.823 1.00 97.75 249 ILE A N 1
ATOM 1867 C CA . ILE A 1 249 ? 14.374 6.512 -0.899 1.00 97.75 249 ILE A CA 1
ATOM 1868 C C . ILE A 1 249 ? 13.257 7.433 -0.406 1.00 97.75 249 ILE A C 1
ATOM 1870 O O . ILE A 1 249 ? 13.352 8.046 0.651 1.00 97.75 249 ILE A O 1
ATOM 1874 N N . ARG A 1 250 ? 12.186 7.571 -1.177 1.00 97.06 250 ARG A N 1
ATOM 1875 C CA . ARG A 1 250 ? 11.078 8.478 -0.867 1.00 97.06 250 ARG A CA 1
ATOM 1876 C C . ARG A 1 250 ? 9.784 7.697 -0.823 1.00 97.06 250 ARG A C 1
ATOM 1878 O O . ARG A 1 250 ? 9.383 7.119 -1.832 1.00 97.06 250 ARG A O 1
ATOM 1885 N N . PHE A 1 251 ? 9.148 7.693 0.333 1.00 96.81 251 PHE A N 1
ATOM 1886 C CA . PHE A 1 251 ? 7.889 7.013 0.581 1.00 96.81 251 PHE A CA 1
ATOM 1887 C C . PHE A 1 251 ? 6.717 7.979 0.447 1.00 96.81 251 PHE A C 1
ATOM 1889 O O . PHE A 1 251 ? 6.814 9.140 0.839 1.00 96.81 251 PHE A O 1
ATOM 1896 N N . PHE A 1 252 ? 5.619 7.478 -0.109 1.00 95.00 252 PHE A N 1
ATOM 1897 C CA . PHE A 1 252 ? 4.376 8.206 -0.327 1.00 95.00 252 PHE A CA 1
ATOM 1898 C C . PHE A 1 252 ? 3.195 7.302 0.029 1.00 95.00 252 PHE A C 1
ATOM 1900 O O . PHE A 1 252 ? 3.231 6.090 -0.219 1.00 95.00 252 PHE A O 1
ATOM 1907 N N . HIS A 1 253 ? 2.121 7.883 0.558 1.00 92.81 253 HIS A N 1
ATOM 1908 C CA . HIS A 1 253 ? 0.872 7.145 0.735 1.00 92.81 253 HIS A CA 1
ATOM 1909 C C . HIS A 1 253 ? 0.323 6.692 -0.623 1.00 92.81 253 HIS A C 1
ATOM 1911 O O . HIS A 1 253 ? 0.316 7.445 -1.600 1.00 92.81 253 HIS A O 1
ATOM 1917 N N . LEU A 1 254 ? -0.125 5.440 -0.706 1.00 94.44 254 LEU A N 1
ATOM 1918 C CA . LEU A 1 254 ? -0.635 4.877 -1.951 1.00 94.44 254 LEU A CA 1
ATOM 1919 C C . LEU A 1 254 ? -2.014 5.454 -2.300 1.00 94.44 254 LEU A C 1
ATOM 1921 O O . LEU A 1 254 ? -3.025 5.049 -1.737 1.00 94.44 254 LEU A O 1
ATOM 1925 N N . ALA A 1 255 ? -2.055 6.343 -3.290 1.00 91.94 255 ALA A N 1
ATOM 1926 C CA . ALA A 1 255 ? -3.284 6.876 -3.875 1.00 91.94 255 ALA A CA 1
ATOM 1927 C C . ALA A 1 255 ? -3.597 6.178 -5.210 1.00 91.94 255 ALA A C 1
ATOM 1929 O O . ALA A 1 255 ? -3.490 6.798 -6.263 1.00 91.94 255 ALA A O 1
ATOM 1930 N N . MET A 1 256 ? -3.912 4.878 -5.196 1.00 94.00 256 MET A N 1
ATOM 1931 C CA . MET A 1 256 ? -4.087 4.085 -6.423 1.00 94.00 256 MET A CA 1
ATOM 1932 C C . MET A 1 256 ? -5.511 3.565 -6.597 1.00 94.00 256 MET A C 1
ATOM 1934 O O . MET A 1 256 ? -6.088 2.997 -5.675 1.00 94.00 256 MET A O 1
ATOM 1938 N N . ARG A 1 257 ? -6.049 3.691 -7.816 1.00 93.31 257 ARG A N 1
ATOM 1939 C CA . ARG A 1 257 ? -7.340 3.116 -8.215 1.00 93.31 257 ARG A CA 1
ATOM 1940 C C . ARG A 1 257 ? -7.281 2.504 -9.613 1.00 93.31 257 ARG A C 1
ATOM 1942 O O . ARG A 1 257 ? -6.793 3.126 -10.557 1.00 93.31 257 ARG A O 1
ATOM 1949 N N . TYR A 1 258 ? -7.831 1.301 -9.725 1.00 94.69 258 TYR A N 1
ATOM 1950 C CA . TYR A 1 258 ? -8.258 0.637 -10.959 1.00 94.69 258 TYR A CA 1
ATOM 1951 C C . TYR A 1 258 ? -9.381 -0.356 -10.598 1.00 94.69 258 TYR A C 1
ATOM 1953 O O . TYR A 1 258 ? -9.487 -0.723 -9.424 1.00 94.69 258 TYR A O 1
ATOM 1961 N N . PRO A 1 259 ? -10.227 -0.785 -11.554 1.00 92.38 259 PRO A N 1
ATOM 1962 C CA . PRO A 1 259 ? -11.504 -1.433 -11.241 1.00 92.38 259 PRO A CA 1
ATOM 1963 C C . PRO A 1 259 ? -11.424 -2.651 -10.306 1.00 92.38 259 PRO A C 1
ATOM 1965 O O . PRO A 1 259 ? -12.280 -2.803 -9.449 1.00 92.38 259 PRO A O 1
ATOM 1968 N N . GLN A 1 260 ? -10.390 -3.487 -10.432 1.00 93.56 260 GLN A N 1
ATOM 1969 C CA . GLN A 1 260 ? -10.247 -4.738 -9.676 1.00 93.56 260 GLN A CA 1
ATOM 1970 C C . GLN A 1 260 ? -9.437 -4.610 -8.376 1.00 93.56 260 GLN A C 1
ATOM 1972 O O . GLN A 1 260 ? -9.279 -5.601 -7.669 1.00 93.56 260 GLN A O 1
ATOM 1977 N N . LEU A 1 261 ? -8.880 -3.435 -8.054 1.00 94.31 261 LEU A N 1
ATOM 1978 C CA . LEU A 1 261 ? -7.888 -3.320 -6.977 1.00 94.31 261 LEU A CA 1
ATOM 1979 C C . LEU A 1 261 ? -8.438 -3.768 -5.615 1.00 94.31 261 LEU A C 1
ATOM 1981 O O . LEU A 1 261 ? -7.754 -4.494 -4.899 1.00 94.31 261 LEU A O 1
ATOM 1985 N N . LYS A 1 262 ? -9.660 -3.345 -5.270 1.00 92.94 262 LYS A N 1
ATOM 1986 C CA . LYS A 1 262 ? -10.300 -3.667 -3.986 1.00 92.94 262 LYS A CA 1
ATOM 1987 C C . LYS A 1 262 ? -10.480 -5.180 -3.820 1.00 92.94 262 LYS A C 1
ATOM 1989 O O . LYS A 1 262 ? -9.994 -5.748 -2.846 1.00 92.94 262 LYS A O 1
ATOM 1994 N N . ASP A 1 263 ? -11.087 -5.831 -4.810 1.00 91.94 263 ASP A N 1
ATOM 1995 C CA . ASP A 1 263 ? -11.326 -7.280 -4.797 1.00 91.94 263 ASP A CA 1
ATOM 1996 C C . ASP A 1 263 ? -10.011 -8.066 -4.762 1.00 91.94 263 ASP A C 1
ATOM 1998 O O . ASP A 1 263 ? -9.871 -9.041 -4.024 1.00 91.94 263 ASP A O 1
ATOM 2002 N N . GLN A 1 264 ? -9.007 -7.610 -5.518 1.00 94.19 264 GLN A N 1
ATOM 2003 C CA . GLN A 1 264 ? -7.682 -8.218 -5.513 1.00 94.19 264 GLN A CA 1
ATOM 2004 C C . GLN A 1 264 ? -7.003 -8.088 -4.145 1.00 94.19 264 GLN A C 1
ATOM 2006 O O . GLN A 1 264 ? -6.404 -9.059 -3.687 1.00 94.19 264 GLN A O 1
ATOM 2011 N N . MET A 1 265 ? -7.102 -6.934 -3.472 1.00 94.19 265 MET A N 1
ATOM 2012 C CA . MET A 1 265 ? -6.538 -6.741 -2.130 1.00 94.19 265 MET A CA 1
ATOM 2013 C C . MET A 1 265 ? -7.189 -7.682 -1.121 1.00 94.19 265 MET A C 1
ATOM 2015 O O . MET A 1 265 ? -6.482 -8.382 -0.395 1.00 94.19 265 MET A O 1
ATOM 2019 N N . HIS A 1 266 ? -8.521 -7.759 -1.149 1.00 90.38 266 HIS A N 1
ATOM 2020 C CA . HIS A 1 266 ? -9.281 -8.669 -0.302 1.00 90.38 266 HIS A CA 1
ATOM 2021 C C . HIS A 1 266 ? -8.877 -10.133 -0.547 1.00 90.38 266 HIS A C 1
ATOM 2023 O O . HIS A 1 266 ? -8.592 -10.859 0.403 1.00 90.38 266 HIS A O 1
ATOM 2029 N N . SER A 1 267 ? -8.719 -10.546 -1.812 1.00 90.88 267 SER A N 1
ATOM 2030 C CA . SER A 1 267 ? -8.335 -11.922 -2.170 1.00 90.88 267 SER A CA 1
ATOM 2031 C C . SER A 1 267 ? -6.959 -12.361 -1.649 1.00 90.88 267 SER A C 1
ATOM 2033 O O . SER A 1 267 ? -6.726 -13.557 -1.476 1.00 90.88 267 SER A O 1
ATOM 2035 N N . VAL A 1 268 ? -6.050 -11.414 -1.383 1.00 91.94 268 VAL A N 1
ATOM 2036 C CA . VAL A 1 268 ? -4.715 -11.689 -0.819 1.00 91.94 268 VAL A CA 1
ATOM 2037 C C . VAL A 1 268 ? -4.614 -11.359 0.673 1.00 91.94 268 VAL A C 1
ATOM 2039 O O . VAL A 1 268 ? -3.523 -11.430 1.237 1.00 91.94 268 VAL A O 1
ATOM 2042 N N . GLY A 1 269 ? -5.728 -10.998 1.316 1.00 90.50 269 GLY A N 1
ATOM 2043 C CA . GLY A 1 269 ? -5.783 -10.666 2.740 1.00 90.50 269 GLY A CA 1
ATOM 2044 C C . GLY A 1 269 ? -5.169 -9.311 3.106 1.00 90.50 269 GLY A C 1
ATOM 2045 O O . GLY A 1 269 ? -4.892 -9.070 4.280 1.00 90.50 269 GLY A O 1
ATOM 2046 N N . LEU A 1 270 ? -4.950 -8.417 2.135 1.00 92.56 270 LEU A N 1
ATOM 2047 C CA . LEU A 1 270 ? -4.464 -7.064 2.405 1.00 92.56 270 LEU A CA 1
ATOM 2048 C C . LEU A 1 270 ? -5.633 -6.139 2.738 1.00 92.56 270 LEU A C 1
ATOM 2050 O O . LEU A 1 270 ? -6.529 -5.923 1.924 1.00 92.56 270 LEU A O 1
ATOM 2054 N N . ARG A 1 271 ? -5.586 -5.553 3.933 1.00 89.94 271 ARG A N 1
ATOM 2055 C CA . ARG A 1 271 ? -6.609 -4.641 4.452 1.00 89.94 271 ARG A CA 1
ATOM 2056 C C . ARG A 1 271 ? -6.150 -3.186 4.290 1.00 89.94 271 ARG A C 1
ATOM 2058 O O . ARG A 1 271 ? -4.989 -2.890 4.575 1.00 89.94 271 ARG A O 1
ATOM 2065 N N . PRO A 1 272 ? -7.022 -2.262 3.850 1.00 92.62 272 PRO A N 1
ATOM 2066 C CA . PRO A 1 272 ? -6.618 -0.887 3.552 1.00 92.62 272 PRO A CA 1
ATOM 2067 C C . PRO A 1 272 ? -6.214 -0.078 4.794 1.00 92.62 272 PRO A C 1
ATOM 2069 O O . PRO A 1 272 ? -5.374 0.809 4.686 1.00 92.62 272 PRO A O 1
ATOM 2072 N N . PHE A 1 273 ? -6.758 -0.398 5.971 1.00 93.38 273 PHE A N 1
ATOM 2073 C CA . PHE A 1 273 ? -6.570 0.378 7.205 1.00 93.38 273 PHE A CA 1
ATOM 2074 C C . PHE A 1 273 ? -5.320 -0.003 8.017 1.00 93.38 273 PHE A C 1
ATOM 2076 O O . PHE A 1 273 ? -5.128 0.509 9.121 1.00 93.38 273 PHE A O 1
ATOM 2083 N N . THR A 1 274 ? -4.445 -0.864 7.485 1.00 89.62 274 THR A N 1
ATOM 2084 C CA . THR A 1 274 ? -3.175 -1.249 8.122 1.00 89.62 274 THR A CA 1
ATOM 2085 C C . THR A 1 274 ? -1.990 -0.814 7.261 1.00 89.62 274 THR A C 1
ATOM 2087 O O . THR A 1 274 ? -1.638 -1.484 6.291 1.00 89.62 274 THR A O 1
ATOM 2090 N N . ASN A 1 275 ? -1.344 0.300 7.619 1.00 91.25 275 ASN A N 1
ATOM 2091 C CA . ASN A 1 275 ? -0.181 0.810 6.891 1.00 91.25 275 ASN A CA 1
ATOM 2092 C C . ASN A 1 275 ? 0.924 1.307 7.837 1.00 91.25 275 ASN A C 1
ATOM 2094 O O . ASN A 1 275 ? 0.720 2.224 8.627 1.00 91.25 275 ASN A O 1
ATOM 2098 N N . HIS A 1 276 ? 2.114 0.729 7.709 1.00 90.38 276 HIS A N 1
ATOM 2099 C CA . HIS A 1 276 ? 3.301 0.971 8.533 1.00 90.38 276 HIS A CA 1
ATOM 2100 C C . HIS A 1 276 ? 4.366 1.810 7.808 1.00 90.38 276 HIS A C 1
ATOM 2102 O O . HIS A 1 276 ? 5.550 1.767 8.132 1.00 90.38 276 HIS A O 1
ATOM 2108 N N . ILE A 1 277 ? 3.951 2.620 6.832 1.00 89.69 277 ILE A N 1
ATOM 2109 C CA . ILE A 1 277 ? 4.840 3.519 6.081 1.00 89.69 277 ILE A CA 1
ATOM 2110 C C . ILE A 1 277 ? 5.601 4.525 6.965 1.00 89.69 277 ILE A C 1
ATOM 2112 O O . ILE A 1 277 ? 6.675 4.965 6.579 1.00 89.69 277 ILE A O 1
ATOM 2116 N N . ASN A 1 278 ? 5.095 4.846 8.162 1.00 87.38 278 ASN A N 1
ATOM 2117 C CA . ASN A 1 278 ? 5.756 5.748 9.117 1.00 87.38 278 ASN A CA 1
ATOM 2118 C C . ASN A 1 278 ? 6.808 5.061 10.006 1.00 87.38 278 ASN A C 1
ATOM 2120 O O . ASN A 1 278 ? 7.487 5.729 10.780 1.00 87.38 278 ASN A O 1
ATOM 2124 N N . SER A 1 279 ? 6.954 3.740 9.905 1.00 90.00 279 SER A N 1
ATOM 2125 C CA . SER A 1 279 ? 7.905 2.931 10.676 1.00 90.00 279 SER A CA 1
ATOM 2126 C C . SER A 1 279 ? 8.853 2.187 9.733 1.00 90.00 279 SER A C 1
ATOM 2128 O O . SER A 1 279 ? 8.964 0.967 9.783 1.00 90.00 279 SER A O 1
ATOM 2130 N N . VAL A 1 280 ? 9.485 2.918 8.809 1.00 93.44 280 VAL A N 1
ATOM 2131 C CA . VAL A 1 280 ? 10.505 2.352 7.914 1.00 93.44 280 VAL A CA 1
ATOM 2132 C C . VAL A 1 280 ? 11.754 2.018 8.725 1.00 93.44 280 VAL A C 1
ATOM 2134 O O . VAL A 1 280 ? 12.298 2.880 9.416 1.00 93.44 280 VAL A O 1
ATOM 2137 N N . HIS A 1 281 ? 12.233 0.783 8.600 1.00 95.12 281 HIS A N 1
ATOM 2138 C CA . HIS A 1 281 ? 13.458 0.320 9.236 1.00 95.12 281 HIS A CA 1
ATOM 2139 C C . HIS A 1 281 ? 14.636 0.350 8.251 1.00 95.12 281 HIS A C 1
ATOM 2141 O O . HIS A 1 281 ? 14.610 -0.309 7.207 1.00 95.12 281 HIS A O 1
ATOM 2147 N N . ASP A 1 282 ? 15.691 1.084 8.602 1.00 95.56 282 ASP A N 1
ATOM 2148 C CA . ASP A 1 282 ? 16.943 1.157 7.844 1.00 95.56 282 ASP A CA 1
ATOM 2149 C C . ASP A 1 282 ? 18.022 0.296 8.513 1.00 95.56 282 ASP A C 1
ATOM 2151 O O . ASP A 1 282 ? 18.469 0.600 9.618 1.00 95.56 282 ASP A O 1
ATOM 2155 N N . PHE A 1 283 ? 18.456 -0.777 7.844 1.00 95.56 283 PHE A N 1
ATOM 2156 C CA . PHE A 1 283 ? 19.539 -1.649 8.331 1.00 95.56 283 PHE A CA 1
ATOM 2157 C C . PHE A 1 283 ? 20.932 -1.025 8.200 1.00 95.56 283 PHE A C 1
ATOM 2159 O O . PHE A 1 283 ? 21.892 -1.515 8.795 1.00 95.56 283 PHE A O 1
ATOM 2166 N N . THR A 1 284 ? 21.061 0.039 7.414 1.00 93.44 284 THR A N 1
ATOM 2167 C CA . THR A 1 284 ? 22.330 0.697 7.092 1.00 93.44 284 THR A CA 1
ATOM 2168 C C . THR A 1 284 ? 22.203 2.212 7.257 1.00 93.44 284 THR A C 1
ATOM 2170 O O . THR A 1 284 ? 22.456 2.952 6.300 1.00 93.44 284 THR A O 1
ATOM 2173 N N . PRO A 1 285 ? 21.797 2.699 8.444 1.00 89.00 285 PRO A N 1
ATOM 2174 C CA . PRO A 1 285 ? 21.561 4.117 8.646 1.00 89.00 285 PRO A CA 1
ATOM 2175 C C . PRO A 1 285 ? 22.835 4.906 8.355 1.00 89.00 285 PRO A C 1
ATOM 2177 O O . PRO A 1 285 ? 23.947 4.492 8.705 1.00 89.00 285 PRO A O 1
ATOM 2180 N N . ALA A 1 286 ? 22.673 6.060 7.706 1.00 78.81 286 ALA A N 1
ATOM 2181 C CA . ALA A 1 286 ? 23.765 7.009 7.561 1.00 78.81 286 ALA A CA 1
ATOM 2182 C C . ALA A 1 286 ? 24.356 7.339 8.947 1.00 78.81 286 ALA A C 1
ATOM 2184 O O . ALA A 1 286 ? 23.654 7.303 9.960 1.00 78.81 286 ALA A O 1
ATOM 2185 N N . ALA A 1 287 ? 25.655 7.654 8.999 1.00 69.88 287 ALA A N 1
ATOM 2186 C CA . ALA A 1 287 ? 26.321 8.049 10.242 1.00 69.88 287 ALA A CA 1
ATOM 2187 C C . ALA A 1 287 ? 25.520 9.154 10.972 1.00 69.88 287 ALA A C 1
ATOM 2189 O O . ALA A 1 287 ? 24.831 9.916 10.299 1.00 69.88 287 ALA A O 1
ATOM 2190 N N . PRO A 1 288 ? 25.649 9.321 12.303 1.00 60.94 288 PRO A N 1
ATOM 2191 C CA . PRO A 1 288 ? 24.772 10.181 13.118 1.00 60.94 288 PRO A CA 1
ATOM 2192 C C . PRO A 1 288 ? 24.593 11.639 12.646 1.00 60.94 288 PRO A C 1
ATOM 2194 O O . PRO A 1 288 ? 23.640 12.297 13.042 1.00 60.94 288 PRO A O 1
ATOM 2197 N N . ASN A 1 289 ? 25.496 12.138 11.794 1.00 62.66 289 ASN A N 1
ATOM 2198 C CA . ASN A 1 289 ? 25.499 13.499 11.245 1.00 62.66 289 ASN A CA 1
ATOM 2199 C C . ASN A 1 289 ? 25.187 13.554 9.730 1.00 62.66 289 ASN A C 1
ATOM 2201 O O . ASN A 1 289 ? 25.315 14.607 9.105 1.00 62.66 289 ASN A O 1
ATOM 2205 N N . GLY A 1 290 ? 24.872 12.416 9.111 1.00 62.38 290 GLY A N 1
ATOM 2206 C CA . GLY A 1 290 ? 24.523 12.293 7.699 1.00 62.38 290 GLY A CA 1
ATOM 2207 C C . GLY A 1 290 ? 23.033 12.527 7.461 1.00 62.38 290 GLY A C 1
ATOM 2208 O O . GLY A 1 290 ? 22.207 12.344 8.350 1.00 62.38 290 GLY A O 1
ATOM 2209 N N . LYS A 1 291 ? 22.673 12.923 6.236 1.00 73.88 291 LYS A N 1
ATOM 2210 C CA . LYS A 1 291 ? 21.267 12.919 5.810 1.00 73.88 291 LYS A CA 1
ATOM 2211 C C . LYS A 1 291 ? 20.747 11.479 5.866 1.00 73.88 291 LYS A C 1
ATOM 2213 O O . LYS A 1 291 ? 21.442 10.581 5.397 1.00 73.88 291 LYS A O 1
ATOM 2218 N N . GLY A 1 292 ? 19.550 11.276 6.420 1.00 87.00 292 GLY A N 1
ATOM 2219 C CA . GLY A 1 292 ? 18.893 9.968 6.427 1.00 87.00 292 GLY A CA 1
ATOM 2220 C C . GLY A 1 292 ? 18.750 9.397 5.013 1.00 87.00 292 GLY A C 1
ATOM 2221 O O . GLY A 1 292 ? 18.673 10.141 4.032 1.00 87.00 292 GLY A O 1
ATOM 2222 N N . ASN A 1 293 ? 18.724 8.070 4.902 1.00 94.69 293 ASN A N 1
ATOM 2223 C CA . ASN A 1 293 ? 18.651 7.389 3.608 1.00 94.69 293 ASN A CA 1
ATOM 2224 C C . ASN A 1 293 ? 17.256 7.432 2.974 1.00 94.69 293 ASN A C 1
ATOM 2226 O O . ASN A 1 293 ? 17.120 7.154 1.778 1.00 94.69 293 ASN A O 1
ATOM 2230 N N . PHE A 1 294 ? 16.237 7.800 3.753 1.00 95.56 294 PHE A N 1
ATOM 2231 C CA . PHE A 1 294 ? 14.868 7.913 3.288 1.00 95.56 294 PHE A CA 1
ATOM 2232 C C . PHE A 1 294 ? 14.136 9.133 3.846 1.00 95.56 294 PHE A C 1
ATOM 2234 O O . PHE A 1 294 ? 14.538 9.717 4.851 1.00 95.56 294 PHE A O 1
ATOM 2241 N N . LEU A 1 295 ? 13.043 9.490 3.175 1.00 94.31 295 LEU A N 1
ATOM 2242 C CA . LEU A 1 295 ? 12.067 10.493 3.595 1.00 94.31 295 LEU A CA 1
ATOM 2243 C C . LEU A 1 295 ? 10.654 9.973 3.319 1.00 94.31 295 LEU A C 1
ATOM 2245 O O . LEU A 1 295 ? 10.443 9.220 2.367 1.00 94.31 295 LEU A O 1
ATOM 2249 N N . ILE A 1 296 ? 9.691 10.404 4.124 1.00 92.25 296 ILE A N 1
ATOM 2250 C CA . ILE A 1 296 ? 8.266 10.135 3.923 1.00 92.25 296 ILE A CA 1
ATOM 2251 C C . ILE A 1 296 ? 7.601 11.463 3.575 1.00 92.25 296 ILE A C 1
ATOM 2253 O O . ILE A 1 296 ? 7.883 12.477 4.209 1.00 92.25 296 ILE A O 1
ATOM 2257 N N . PHE A 1 297 ? 6.756 11.458 2.551 1.00 90.50 297 PHE A N 1
ATOM 2258 C CA . PHE A 1 297 ? 6.012 12.626 2.099 1.00 90.50 297 PHE A CA 1
ATOM 2259 C C . PHE A 1 297 ? 4.514 12.380 2.274 1.00 90.50 297 PHE A C 1
ATOM 2261 O O . PHE A 1 297 ? 4.004 11.316 1.915 1.00 90.50 297 PHE A O 1
ATOM 2268 N N . SER A 1 298 ? 3.823 13.392 2.793 1.00 82.50 298 SER A N 1
ATOM 2269 C CA . SER A 1 298 ? 2.359 13.454 2.874 1.00 82.50 298 SER A CA 1
ATOM 2270 C C . SER A 1 298 ? 1.718 13.746 1.510 1.00 82.50 298 SER A C 1
ATOM 2272 O O . SER A 1 298 ? 0.620 13.273 1.210 1.00 82.50 298 SER A O 1
ATOM 2274 N N . ASP A 1 299 ? 2.430 14.486 0.657 1.00 83.31 299 ASP A N 1
ATOM 2275 C CA . ASP A 1 299 ? 2.042 14.755 -0.725 1.00 83.31 299 ASP A CA 1
ATOM 2276 C C . ASP A 1 299 ? 2.116 13.503 -1.613 1.00 83.31 299 ASP A C 1
ATOM 2278 O O . ASP A 1 299 ? 2.571 12.437 -1.211 1.00 83.31 299 ASP A O 1
ATOM 2282 N N . ASN A 1 300 ? 1.671 13.625 -2.864 1.00 82.38 300 ASN A N 1
ATOM 2283 C CA . ASN A 1 300 ? 1.680 12.519 -3.822 1.00 82.38 300 ASN A CA 1
ATOM 2284 C C . ASN A 1 300 ? 2.920 12.555 -4.709 1.00 82.38 300 ASN A C 1
ATOM 2286 O O . ASN A 1 300 ? 3.611 13.565 -4.845 1.00 82.38 300 ASN A O 1
ATOM 2290 N N . VAL A 1 301 ? 3.171 11.437 -5.384 1.00 87.06 301 VAL A N 1
ATOM 2291 C CA . VAL A 1 301 ? 4.244 11.360 -6.368 1.00 87.06 301 VAL A CA 1
ATOM 2292 C C . VAL A 1 301 ? 3.928 12.264 -7.561 1.00 87.06 301 VAL A C 1
ATOM 2294 O O . VAL A 1 301 ? 2.978 12.022 -8.301 1.00 87.06 301 VAL A O 1
ATOM 2297 N N . ASN A 1 302 ? 4.784 13.256 -7.807 1.00 86.75 302 ASN A N 1
ATOM 2298 C CA . ASN A 1 302 ? 4.717 14.072 -9.020 1.00 86.75 302 ASN A CA 1
ATOM 2299 C C . ASN A 1 302 ? 5.182 13.262 -10.239 1.00 86.75 302 ASN A C 1
ATOM 2301 O O . ASN A 1 302 ? 6.364 12.923 -10.367 1.00 86.75 302 ASN A O 1
ATOM 2305 N N . LEU A 1 303 ? 4.249 12.942 -11.130 1.00 89.94 303 LEU A N 1
ATOM 2306 C CA . LEU A 1 303 ? 4.508 12.242 -12.385 1.00 89.94 303 LEU A CA 1
ATOM 2307 C C . LEU A 1 303 ? 4.629 13.243 -13.538 1.00 89.94 303 LEU A C 1
ATOM 2309 O O . LEU A 1 303 ? 4.027 14.314 -13.512 1.00 89.94 303 LEU A O 1
ATOM 2313 N N . SER A 1 304 ? 5.424 12.911 -14.555 1.00 90.38 304 SER A N 1
ATOM 2314 C CA . SER A 1 304 ? 5.474 13.705 -15.785 1.00 90.38 304 SER A CA 1
ATOM 2315 C C . SER A 1 304 ? 4.167 13.568 -16.570 1.00 90.38 304 SER A C 1
ATOM 2317 O O . SER A 1 304 ? 3.477 12.554 -16.459 1.00 90.38 304 SER A O 1
ATOM 2319 N N . SER A 1 305 ? 3.848 14.539 -17.431 1.00 89.44 305 SER A N 1
ATOM 2320 C CA . SER A 1 305 ? 2.637 14.483 -18.264 1.00 89.44 305 SER A CA 1
ATOM 2321 C C . SER A 1 305 ? 2.549 13.192 -19.090 1.00 89.44 305 SER A C 1
ATOM 2323 O O . SER A 1 305 ? 1.474 12.612 -19.209 1.00 89.44 305 SER A O 1
ATOM 2325 N N . GLY A 1 306 ? 3.686 12.696 -19.593 1.00 89.00 306 GLY A N 1
ATOM 2326 C CA . GLY A 1 306 ? 3.746 11.425 -20.322 1.00 89.00 306 GLY A CA 1
ATOM 2327 C C . GLY A 1 306 ? 3.489 10.203 -19.433 1.00 89.00 306 GLY A C 1
ATOM 2328 O O . GLY A 1 306 ? 2.785 9.285 -19.843 1.00 89.00 306 GLY A O 1
ATOM 2329 N N . GLN A 1 307 ? 3.997 10.197 -18.193 1.00 90.06 307 GLN A N 1
ATOM 2330 C CA . GLN A 1 307 ? 3.684 9.141 -17.221 1.00 90.06 307 GLN A CA 1
ATOM 2331 C C . GLN A 1 307 ? 2.187 9.131 -16.887 1.00 90.06 307 GLN A C 1
ATOM 2333 O O . GLN A 1 307 ? 1.568 8.070 -16.886 1.00 90.06 307 GLN A O 1
ATOM 2338 N N . GLU A 1 308 ? 1.589 10.300 -16.644 1.00 91.25 308 GLU A N 1
ATOM 2339 C CA . GLU A 1 308 ? 0.153 10.407 -16.363 1.00 91.25 308 GLU A CA 1
ATOM 2340 C C . GLU A 1 308 ? -0.712 9.921 -17.533 1.00 91.25 308 GLU A C 1
ATOM 2342 O O . GLU A 1 308 ? -1.705 9.223 -17.317 1.00 91.25 308 GLU A O 1
ATOM 2347 N N . GLU A 1 309 ? -0.331 10.250 -18.769 1.00 91.81 309 GLU A N 1
ATOM 2348 C CA . GLU A 1 309 ? -1.038 9.812 -19.973 1.00 91.81 309 GLU A CA 1
ATOM 2349 C C . GLU A 1 309 ? -1.004 8.286 -20.130 1.00 91.81 309 GLU A C 1
ATOM 2351 O O . GLU A 1 309 ? -2.054 7.667 -20.321 1.00 91.81 309 GLU A O 1
ATOM 2356 N N . ILE A 1 310 ? 0.170 7.664 -19.955 1.00 92.25 310 ILE A N 1
ATOM 2357 C CA . ILE A 1 310 ? 0.326 6.202 -20.003 1.00 92.25 310 ILE A CA 1
ATOM 2358 C C . ILE A 1 310 ? -0.593 5.521 -18.983 1.00 92.25 310 ILE A C 1
ATOM 2360 O O . ILE A 1 310 ? -1.280 4.549 -19.309 1.00 92.25 310 ILE A O 1
ATOM 2364 N N . LEU A 1 311 ? -0.631 6.024 -17.749 1.00 91.75 311 LEU A N 1
ATOM 2365 C CA . LEU A 1 311 ? -1.460 5.455 -16.686 1.00 91.75 311 LEU A CA 1
ATOM 2366 C C . LEU A 1 311 ? -2.952 5.612 -16.982 1.00 91.75 311 LEU A C 1
ATOM 2368 O O . LEU A 1 311 ? -3.713 4.653 -16.836 1.00 91.75 311 LEU A O 1
ATOM 2372 N N . LYS A 1 312 ? -3.357 6.783 -17.484 1.00 90.62 312 LYS A N 1
ATOM 2373 C CA . LYS A 1 312 ? -4.742 7.068 -17.866 1.00 90.62 312 LYS A CA 1
ATOM 2374 C C . LYS A 1 312 ? -5.233 6.132 -18.972 1.00 90.62 312 LYS A C 1
ATOM 2376 O O . LYS A 1 312 ? -6.313 5.559 -18.836 1.00 90.62 312 LYS A O 1
ATOM 2381 N N . VAL A 1 313 ? -4.437 5.925 -20.027 1.00 91.69 313 VAL A N 1
ATOM 2382 C CA . VAL A 1 313 ? -4.746 4.970 -21.114 1.00 91.69 313 VAL A CA 1
ATOM 2383 C C . VAL A 1 313 ? -4.890 3.544 -20.575 1.00 91.69 313 VAL A C 1
ATOM 2385 O O . VAL A 1 313 ? -5.678 2.753 -21.088 1.00 91.69 313 VAL A O 1
ATOM 2388 N N . ASN A 1 314 ? -4.181 3.223 -19.494 1.00 90.00 314 ASN A N 1
ATOM 2389 C CA . ASN A 1 314 ? -4.237 1.922 -18.841 1.00 90.00 314 ASN A CA 1
ATOM 2390 C C . ASN A 1 314 ? -5.238 1.831 -17.684 1.00 90.00 314 ASN A C 1
ATOM 2392 O O . ASN A 1 314 ? -5.192 0.860 -16.927 1.00 90.00 314 ASN A O 1
ATOM 2396 N N . THR A 1 315 ? -6.172 2.782 -17.565 1.00 92.25 315 THR A N 1
ATOM 2397 C CA . THR A 1 315 ? -7.221 2.800 -16.527 1.00 92.25 315 THR A CA 1
ATOM 2398 C C . THR A 1 315 ? -6.678 2.787 -15.093 1.00 92.25 315 THR A C 1
ATOM 2400 O O . THR A 1 315 ? -7.344 2.306 -14.179 1.00 92.25 315 THR A O 1
ATOM 2403 N N . VAL A 1 316 ? -5.467 3.316 -14.892 1.00 93.81 316 VAL A N 1
ATOM 2404 C CA . VAL A 1 316 ? -4.849 3.497 -13.576 1.00 93.81 316 VAL A CA 1
ATOM 2405 C C . VAL A 1 316 ? -4.915 4.968 -13.201 1.00 93.81 316 VAL A C 1
ATOM 2407 O O . VAL A 1 316 ? -4.463 5.839 -13.945 1.00 93.81 316 VAL A O 1
ATOM 2410 N N . ILE A 1 317 ? -5.439 5.246 -12.013 1.00 92.38 317 ILE A N 1
ATOM 2411 C CA . ILE A 1 317 ? -5.470 6.585 -11.434 1.00 92.38 317 ILE A CA 1
ATOM 2412 C C . ILE A 1 317 ? -4.550 6.584 -10.218 1.00 92.38 317 ILE A C 1
ATOM 2414 O O . ILE A 1 317 ? -4.795 5.847 -9.269 1.00 92.38 317 ILE A O 1
ATOM 2418 N N . LEU A 1 318 ? -3.507 7.419 -10.259 1.00 91.62 318 LEU A N 1
ATOM 2419 C CA . LEU A 1 318 ? -2.563 7.632 -9.151 1.00 91.62 318 LEU A CA 1
ATOM 2420 C C . LEU A 1 318 ? -2.743 8.998 -8.468 1.00 91.62 318 LEU A C 1
ATOM 2422 O O . LEU A 1 318 ? -1.813 9.547 -7.882 1.00 91.62 318 LEU A O 1
ATOM 2426 N N . LYS A 1 319 ? -3.933 9.589 -8.623 1.00 88.25 319 LYS A N 1
ATOM 2427 C CA . LYS A 1 319 ? -4.283 10.900 -8.073 1.00 88.25 319 LYS A CA 1
ATOM 2428 C C . LYS A 1 319 ? -5.276 10.740 -6.920 1.00 88.25 319 LYS A C 1
ATOM 2430 O O . LYS A 1 319 ? -6.260 10.007 -7.102 1.00 88.25 319 LYS A O 1
ATOM 2435 N N . PRO A 1 320 ? -5.070 11.475 -5.810 1.00 89.75 320 PRO A N 1
ATOM 2436 C CA . PRO A 1 320 ? -6.006 11.543 -4.700 1.00 89.75 320 PRO A CA 1
ATOM 2437 C C . PRO A 1 320 ? -7.436 11.831 -5.106 1.00 89.75 320 PRO A C 1
ATOM 2439 O O . PRO A 1 320 ? -7.699 12.592 -6.043 1.00 89.75 320 PRO A O 1
ATOM 2442 N N . SER A 1 321 ? -8.367 11.301 -4.331 1.00 91.00 321 SER A N 1
ATOM 2443 C CA . SER A 1 321 ? -9.780 11.613 -4.450 1.00 91.00 321 SER A CA 1
ATOM 2444 C C . SER A 1 321 ? -10.529 11.289 -3.163 1.00 91.00 321 SER A C 1
ATOM 2446 O O . SER A 1 321 ? -10.141 10.380 -2.438 1.00 91.00 321 SER A O 1
ATOM 2448 N N . PRO A 1 322 ? -11.668 11.954 -2.910 1.00 90.88 322 PRO A N 1
ATOM 2449 C CA . PRO A 1 322 ? -12.577 11.549 -1.840 1.00 90.88 322 PRO A CA 1
ATOM 2450 C C . PRO A 1 322 ? -13.165 10.137 -1.996 1.00 90.88 322 PRO A C 1
ATOM 2452 O O . PRO A 1 322 ? -13.801 9.657 -1.072 1.00 90.88 322 PRO A O 1
ATOM 2455 N N . ALA A 1 323 ? -12.982 9.492 -3.154 1.00 90.44 323 ALA A N 1
ATOM 2456 C CA . ALA A 1 323 ? -13.380 8.107 -3.422 1.00 90.44 323 ALA A CA 1
ATOM 2457 C C . ALA A 1 323 ? -12.219 7.100 -3.261 1.00 90.44 323 ALA A C 1
ATOM 2459 O O . ALA A 1 323 ? -12.278 5.994 -3.801 1.00 90.44 323 ALA A O 1
ATOM 2460 N N . ASP A 1 324 ? -11.113 7.509 -2.634 1.00 91.88 324 ASP A N 1
ATOM 2461 C CA . ASP A 1 324 ? -10.024 6.598 -2.289 1.00 91.88 324 ASP A CA 1
ATOM 2462 C C . ASP A 1 324 ? -10.437 5.740 -1.085 1.00 91.88 324 ASP A C 1
ATOM 2464 O O . ASP A 1 324 ? -10.924 6.262 -0.087 1.00 91.88 324 ASP A O 1
ATOM 2468 N N . PHE A 1 325 ? -10.188 4.432 -1.165 1.00 93.75 325 PHE A N 1
ATOM 2469 C CA . PHE A 1 325 ? -10.496 3.484 -0.088 1.00 93.75 325 PHE A CA 1
ATOM 2470 C C . PHE A 1 325 ? -9.260 3.079 0.734 1.00 93.75 325 PHE A C 1
ATOM 2472 O O . PHE A 1 325 ? -9.387 2.385 1.737 1.00 93.75 325 PHE A O 1
ATOM 2479 N N . ILE A 1 326 ? -8.059 3.486 0.305 1.00 94.19 326 ILE A N 1
ATOM 2480 C CA . ILE A 1 326 ? -6.821 3.359 1.080 1.00 94.19 326 ILE A CA 1
ATOM 2481 C C . ILE A 1 326 ? -6.593 4.704 1.782 1.00 94.19 326 ILE A C 1
ATOM 2483 O O . ILE A 1 326 ? -6.458 5.717 1.086 1.00 94.19 326 ILE A O 1
ATOM 2487 N N . PRO A 1 327 ? -6.534 4.743 3.125 1.00 93.38 327 PRO A N 1
ATOM 2488 C CA . PRO A 1 327 ? -6.243 5.963 3.855 1.00 93.38 327 PRO A CA 1
ATOM 2489 C C . PRO A 1 327 ? -4.896 6.572 3.455 1.00 93.38 327 PRO A C 1
ATOM 2491 O O . PRO A 1 327 ? -3.860 5.904 3.395 1.00 93.38 327 PRO A O 1
ATOM 2494 N N . ARG A 1 328 ? -4.919 7.880 3.221 1.00 90.69 328 ARG A N 1
ATOM 2495 C CA . ARG A 1 328 ? -3.745 8.741 3.069 1.00 90.69 328 ARG A CA 1
ATOM 2496 C C . ARG A 1 328 ? -3.566 9.529 4.356 1.00 90.69 328 ARG A C 1
ATOM 2498 O O . ARG A 1 328 ? -4.534 10.147 4.801 1.00 90.69 328 ARG A O 1
ATOM 2505 N N . PHE A 1 329 ? -2.363 9.489 4.926 1.00 89.69 329 PHE A N 1
ATOM 2506 C CA . PHE A 1 329 ? -2.090 10.150 6.195 1.00 89.69 329 PHE A CA 1
ATOM 2507 C C . PHE A 1 329 ? -1.479 11.536 5.991 1.00 89.69 329 PHE A C 1
ATOM 2509 O O . PHE A 1 329 ? -0.620 11.733 5.131 1.00 89.69 329 PHE A O 1
ATOM 2516 N N . SER A 1 330 ? -1.949 12.492 6.783 1.00 84.88 330 SER A N 1
ATOM 2517 C CA . SER A 1 330 ? -1.377 13.833 6.883 1.00 84.88 330 SER A CA 1
ATOM 2518 C C . SER A 1 330 ? -0.328 13.895 7.996 1.00 84.88 330 SER A C 1
ATOM 2520 O O . SER A 1 330 ? -0.260 13.020 8.861 1.00 84.88 330 SER A O 1
ATOM 2522 N N . GLU A 1 331 ? 0.495 14.944 7.993 1.00 76.69 331 GLU A N 1
ATOM 2523 C CA . GLU A 1 331 ? 1.433 15.200 9.091 1.00 76.69 331 GLU A CA 1
ATOM 2524 C C . GLU A 1 331 ? 0.689 15.473 10.398 1.00 76.69 331 GLU A C 1
ATOM 2526 O O . GLU A 1 331 ? -0.196 16.328 10.437 1.00 76.69 331 GLU A O 1
ATOM 2531 N N . ILE A 1 332 ? 1.077 14.772 11.467 1.00 69.38 332 ILE A N 1
ATOM 2532 C CA . ILE A 1 332 ? 0.517 14.952 12.811 1.00 69.38 332 ILE A CA 1
ATOM 2533 C C . ILE A 1 332 ? 0.701 16.413 13.240 1.00 69.38 332 ILE A C 1
ATOM 2535 O O . ILE A 1 332 ? 1.825 16.907 13.319 1.00 69.38 332 ILE A O 1
ATOM 2539 N N . LYS A 1 333 ? -0.413 17.100 13.502 1.00 71.62 333 LYS A N 1
ATOM 2540 C CA . LYS A 1 333 ? -0.446 18.469 14.033 1.00 71.62 333 LYS A CA 1
ATOM 2541 C C . LYS A 1 333 ? -0.559 18.413 15.557 1.00 71.62 333 LYS A C 1
ATOM 2543 O O . LYS A 1 333 ? -1.210 17.516 16.078 1.00 71.62 333 LYS A O 1
ATOM 2548 N N . ASP A 1 334 ? -0.034 19.423 16.253 1.00 64.69 334 ASP A N 1
ATOM 2549 C CA . ASP A 1 334 ? -0.136 19.577 17.722 1.00 64.69 334 ASP A CA 1
ATOM 2550 C C . ASP A 1 334 ? -1.576 19.835 18.240 1.00 64.69 334 ASP A C 1
ATOM 2552 O O . ASP A 1 334 ? -1.776 20.177 19.404 1.00 64.69 334 ASP A O 1
ATOM 2556 N N . SER A 1 335 ? -2.596 19.726 17.386 1.00 72.38 335 SER A N 1
ATOM 2557 C CA . SER A 1 335 ? -4.005 19.829 17.779 1.00 72.38 335 SER A CA 1
ATOM 2558 C C . SER A 1 335 ? -4.492 18.527 18.405 1.00 72.38 335 SER A C 1
ATOM 2560 O O . SER A 1 335 ? -4.124 17.464 17.912 1.00 72.38 335 SER A O 1
ATOM 2562 N N . ASP A 1 336 ? -5.397 18.605 19.383 1.00 71.25 336 ASP A N 1
ATOM 2563 C CA . ASP A 1 336 ? -6.057 17.421 19.940 1.00 71.25 336 ASP A CA 1
ATOM 2564 C C . ASP A 1 336 ? -6.760 16.615 18.826 1.00 71.25 336 ASP A C 1
ATOM 2566 O O . ASP A 1 336 ? -7.692 17.128 18.191 1.00 71.25 336 ASP A O 1
ATOM 2570 N N . PRO A 1 337 ? -6.319 15.375 18.542 1.00 81.88 337 PRO A N 1
ATOM 2571 C CA . PRO A 1 337 ? -6.932 14.557 17.507 1.00 81.88 337 PRO A CA 1
ATOM 2572 C C . PRO A 1 337 ? -8.289 14.022 17.969 1.00 81.88 337 PRO A C 1
ATOM 2574 O O . PRO A 1 337 ? -8.495 13.691 19.137 1.00 81.88 337 PRO A O 1
ATOM 2577 N N . THR A 1 338 ? -9.214 13.886 17.021 1.00 87.81 338 THR A N 1
ATOM 2578 C CA . THR A 1 338 ? -10.491 13.198 17.235 1.00 87.81 338 THR A CA 1
ATOM 2579 C C . THR A 1 338 ? -10.345 11.742 16.821 1.00 87.81 338 THR A C 1
ATOM 2581 O O . THR A 1 338 ? -9.898 11.458 15.713 1.00 87.81 338 THR A O 1
ATOM 2584 N N . TYR A 1 339 ? -10.755 10.811 17.679 1.00 89.00 339 TYR A N 1
ATOM 2585 C CA . TYR A 1 339 ? -10.702 9.384 17.371 1.00 89.00 339 TYR A CA 1
ATOM 2586 C C . TYR A 1 339 ? -12.096 8.852 17.076 1.00 89.00 339 TYR A C 1
ATOM 2588 O O . TYR A 1 339 ? -12.962 8.823 17.952 1.00 89.00 339 TYR A O 1
ATOM 2596 N N . ALA A 1 340 ? -12.288 8.419 15.837 1.00 90.44 340 ALA A N 1
ATOM 2597 C CA . ALA A 1 340 ? -13.489 7.740 15.382 1.00 90.44 340 ALA A CA 1
ATOM 2598 C C . ALA A 1 340 ? -13.220 6.239 15.271 1.00 90.44 340 ALA A C 1
ATOM 2600 O O . ALA A 1 340 ? -12.121 5.828 14.892 1.00 90.44 340 ALA A O 1
ATOM 2601 N N . TYR A 1 341 ? -14.215 5.411 15.569 1.00 91.75 341 TYR A N 1
ATOM 2602 C CA . TYR A 1 341 ? -14.094 3.967 15.423 1.00 91.75 341 TYR A CA 1
ATOM 2603 C C . TYR A 1 341 ? -15.378 3.322 14.910 1.00 91.75 341 TYR A C 1
ATOM 2605 O O . TYR A 1 341 ? -16.479 3.836 15.099 1.00 91.75 341 TYR A O 1
ATOM 2613 N N . ILE A 1 342 ? -15.217 2.158 14.285 1.00 91.25 342 ILE A N 1
ATOM 2614 C CA . ILE A 1 342 ? -16.310 1.263 13.905 1.00 91.25 342 ILE A CA 1
ATOM 2615 C C . ILE A 1 342 ? -15.994 -0.128 14.447 1.00 91.25 342 ILE A C 1
ATOM 2617 O O . ILE A 1 342 ? -14.867 -0.622 14.331 1.00 91.25 342 ILE A O 1
ATOM 2621 N N . CYS A 1 343 ? -17.001 -0.757 15.040 1.00 90.12 343 CYS A N 1
ATOM 2622 C CA . CYS A 1 343 ? -16.934 -2.093 15.615 1.00 90.12 343 CYS A CA 1
ATOM 2623 C C . CYS A 1 343 ? -17.686 -3.090 14.730 1.00 90.12 343 CYS A C 1
ATOM 2625 O O . CYS A 1 343 ? -18.750 -2.781 14.202 1.00 90.12 343 CYS A O 1
ATOM 2627 N N . GLY A 1 344 ? -17.173 -4.313 14.597 1.00 88.19 344 GLY A N 1
ATOM 2628 C CA . GLY A 1 344 ? -17.843 -5.336 13.799 1.00 88.19 344 GLY A CA 1
ATOM 2629 C C . GLY A 1 344 ? -17.360 -6.758 14.058 1.00 88.19 344 GLY A C 1
ATOM 2630 O O . GLY A 1 344 ? -16.543 -7.030 14.945 1.00 88.19 344 GLY A O 1
ATOM 2631 N N . LYS A 1 345 ? -17.902 -7.690 13.271 1.00 83.44 345 LYS A N 1
ATOM 2632 C CA . LYS A 1 345 ? -17.442 -9.084 13.227 1.00 83.44 345 LYS A CA 1
ATOM 2633 C C . LYS A 1 345 ? -16.187 -9.210 12.369 1.00 83.44 345 LYS A C 1
ATOM 2635 O O . LYS A 1 345 ? -15.904 -8.350 11.538 1.00 83.44 345 LYS A O 1
ATOM 2640 N N . SER A 1 346 ? -15.430 -10.284 12.582 1.00 70.62 346 SER A N 1
ATOM 2641 C CA . SER A 1 346 ? -14.175 -10.498 11.864 1.00 70.62 346 SER A CA 1
ATOM 2642 C C . SER A 1 346 ? -14.358 -11.056 10.447 1.00 70.62 346 SER A C 1
ATOM 2644 O O . SER A 1 346 ? -13.593 -10.646 9.580 1.00 70.62 346 SER A O 1
ATOM 2646 N N . GLU A 1 347 ? -15.356 -11.920 10.200 1.00 69.69 347 GLU A N 1
ATOM 2647 C CA . GLU A 1 347 ? -15.598 -12.610 8.914 1.00 69.69 347 GLU A CA 1
ATOM 2648 C C . GLU A 1 347 ? -17.034 -13.190 8.785 1.00 69.69 347 GLU A C 1
ATOM 2650 O O . GLU A 1 347 ? -17.712 -13.325 9.813 1.00 69.69 347 GLU A O 1
ATOM 2655 N N . PRO A 1 348 ? -17.522 -13.558 7.564 1.00 50.12 348 PRO A N 1
ATOM 2656 C CA . PRO A 1 348 ? -16.770 -13.750 6.307 1.00 50.12 348 PRO A CA 1
ATOM 2657 C C . PRO A 1 348 ? -17.127 -12.795 5.153 1.00 50.12 348 PRO A C 1
ATOM 2659 O O . PRO A 1 348 ? -16.734 -13.037 4.015 1.00 50.12 348 PRO A O 1
ATOM 2662 N N . VAL A 1 349 ? -17.870 -11.722 5.413 1.00 55.31 349 VAL A N 1
ATOM 2663 C CA . VAL A 1 349 ? -18.145 -10.673 4.420 1.00 55.31 349 VAL A CA 1
ATOM 2664 C C . VAL A 1 349 ? -17.531 -9.392 4.975 1.00 55.31 349 VAL A C 1
ATOM 2666 O O . VAL A 1 349 ? -17.761 -9.084 6.141 1.00 55.31 349 VAL A O 1
ATOM 2669 N N . ASP A 1 350 ? -16.704 -8.688 4.201 1.00 67.06 350 ASP A N 1
ATOM 2670 C CA . ASP A 1 350 ? -15.898 -7.524 4.628 1.00 67.06 350 ASP A CA 1
ATOM 2671 C C . ASP A 1 350 ? -16.751 -6.262 4.938 1.00 67.06 350 ASP A C 1
ATOM 2673 O O . ASP A 1 350 ? -16.337 -5.138 4.679 1.00 67.06 350 ASP A O 1
ATOM 2677 N N . GLU A 1 351 ? -17.950 -6.433 5.515 1.00 80.12 351 GLU A N 1
ATOM 2678 C CA . GLU A 1 351 ? -18.929 -5.390 5.868 1.00 80.12 351 GLU A CA 1
ATOM 2679 C C . GLU A 1 351 ? -18.326 -4.309 6.775 1.00 80.12 351 GLU A C 1
ATOM 2681 O O . GLU A 1 351 ? -18.618 -3.121 6.626 1.00 80.12 351 GLU A O 1
ATOM 2686 N N . LEU A 1 352 ? -17.451 -4.708 7.707 1.00 87.62 352 LEU A N 1
ATOM 2687 C CA . LEU A 1 352 ? -16.731 -3.770 8.569 1.00 87.62 352 LEU A CA 1
ATOM 2688 C C . LEU A 1 352 ? -15.748 -2.914 7.758 1.00 87.62 352 LEU A C 1
ATOM 2690 O O . LEU A 1 352 ? -15.646 -1.710 7.989 1.00 87.62 352 LEU A O 1
ATOM 2694 N N . GLY A 1 353 ? -15.040 -3.526 6.804 1.00 88.38 353 GLY A N 1
ATOM 2695 C CA . GLY A 1 353 ? -14.159 -2.817 5.881 1.00 88.38 353 GLY A CA 1
ATOM 2696 C C . GLY A 1 353 ? -14.938 -1.842 5.003 1.00 88.38 353 GLY A C 1
ATOM 2697 O O . GLY A 1 353 ? -14.536 -0.688 4.874 1.00 88.38 353 GLY A O 1
ATOM 2698 N N . ASP A 1 354 ? -16.083 -2.267 4.471 1.00 89.00 354 ASP A N 1
ATOM 2699 C CA . ASP A 1 354 ? -16.973 -1.428 3.664 1.00 89.00 354 ASP A CA 1
ATOM 2700 C C . ASP A 1 354 ? -17.508 -0.230 4.454 1.00 89.00 354 ASP A C 1
ATOM 2702 O O . ASP A 1 354 ? -17.393 0.905 3.991 1.00 89.00 354 ASP A O 1
ATOM 2706 N N . SER A 1 355 ? -17.974 -0.452 5.685 1.00 90.56 355 SER A N 1
ATOM 2707 C CA . SER A 1 355 ? -18.427 0.620 6.584 1.00 90.56 355 SER A CA 1
ATOM 2708 C C . SER A 1 355 ? -17.301 1.614 6.893 1.00 90.56 355 SER A C 1
ATOM 2710 O O . SER A 1 355 ? -17.501 2.827 6.881 1.00 90.56 355 SER A O 1
ATOM 2712 N N . ALA A 1 356 ? -16.079 1.123 7.118 1.00 92.19 356 ALA A N 1
ATOM 2713 C CA . ALA A 1 356 ? -14.921 1.985 7.344 1.00 92.19 356 ALA A CA 1
ATOM 2714 C C . ALA A 1 356 ? -14.509 2.769 6.088 1.00 92.19 356 ALA A C 1
ATOM 2716 O O . ALA A 1 356 ? -14.066 3.913 6.199 1.00 92.19 356 ALA A O 1
ATOM 2717 N N . ILE A 1 357 ? -14.669 2.194 4.891 1.00 93.00 357 ILE A N 1
ATOM 2718 C CA . ILE A 1 357 ? -14.443 2.893 3.617 1.00 93.00 357 ILE A CA 1
ATOM 2719 C C . ILE A 1 357 ? -15.497 3.987 3.414 1.00 93.00 357 ILE A C 1
ATOM 2721 O O . ILE A 1 357 ? -15.161 5.092 2.988 1.00 93.00 357 ILE A O 1
ATOM 2725 N N . GLU A 1 358 ? -16.760 3.721 3.740 1.00 92.56 358 GLU A N 1
ATOM 2726 C CA . GLU A 1 358 ? -17.818 4.731 3.688 1.00 92.56 358 GLU A CA 1
ATOM 2727 C C . GLU A 1 358 ? -17.545 5.889 4.655 1.00 92.56 358 GLU A C 1
ATOM 2729 O O . GLU A 1 358 ? -17.604 7.051 4.242 1.00 92.56 358 GLU A O 1
ATOM 2734 N N . LEU A 1 359 ? -17.126 5.590 5.890 1.00 93.19 359 LEU A N 1
ATOM 2735 C CA . LEU A 1 359 ? -16.671 6.606 6.840 1.00 93.19 359 LEU A CA 1
ATOM 2736 C C . LEU A 1 359 ? -15.488 7.409 6.283 1.00 93.19 359 LEU A C 1
ATOM 2738 O O . LEU A 1 359 ? -15.505 8.638 6.328 1.00 93.19 359 LEU A O 1
ATOM 2742 N N . LEU A 1 360 ? -14.483 6.744 5.707 1.00 94.62 360 LEU A N 1
ATOM 2743 C CA . LEU A 1 360 ? -13.329 7.403 5.089 1.00 94.62 360 LEU A CA 1
ATOM 2744 C C . LEU A 1 360 ? -13.753 8.376 3.976 1.00 94.62 360 LEU A C 1
ATOM 2746 O O . LEU A 1 360 ? -13.243 9.496 3.894 1.00 94.62 360 LEU A O 1
ATOM 2750 N N . HIS A 1 361 ? -14.719 7.987 3.141 1.00 94.25 361 HIS A N 1
ATOM 2751 C CA . HIS A 1 361 ? -15.272 8.871 2.119 1.00 94.25 361 HIS A CA 1
ATOM 2752 C C . HIS A 1 361 ? -15.970 10.094 2.731 1.00 94.25 361 HIS A C 1
ATOM 2754 O O . HIS A 1 361 ? -15.815 11.202 2.209 1.00 94.25 361 HIS A O 1
ATOM 2760 N N . CYS A 1 362 ? -16.724 9.929 3.824 1.00 93.06 362 CYS A N 1
ATOM 2761 C CA . CYS A 1 362 ? -17.338 11.048 4.546 1.00 93.06 362 CYS A CA 1
ATOM 2762 C C . CYS A 1 362 ? -16.281 11.988 5.138 1.00 93.06 362 CYS A C 1
ATOM 2764 O O . CYS A 1 362 ? -16.371 13.197 4.933 1.00 93.06 362 CYS A O 1
ATOM 2766 N N . VAL A 1 363 ? -15.228 11.444 5.757 1.00 93.81 363 VAL A N 1
ATOM 2767 C CA . VAL A 1 363 ? -14.081 12.207 6.284 1.00 93.81 363 VAL A CA 1
ATOM 2768 C C . VAL A 1 363 ? -13.451 13.069 5.186 1.00 93.81 363 VAL A C 1
ATOM 2770 O O . VAL A 1 363 ? -13.277 14.277 5.361 1.00 93.81 363 VAL A O 1
ATOM 2773 N N . TYR A 1 364 ? -13.185 12.495 4.008 1.00 93.19 364 TYR A N 1
ATOM 2774 C CA . TYR A 1 364 ? -12.619 13.254 2.890 1.00 93.19 364 TYR A CA 1
ATOM 2775 C C . TYR A 1 364 ? -13.578 14.290 2.297 1.00 93.19 364 TYR A C 1
ATOM 2777 O O . TYR A 1 364 ? -13.132 15.370 1.901 1.00 93.19 364 TYR A O 1
ATOM 2785 N N . LYS A 1 365 ? -14.885 14.008 2.236 1.00 92.56 365 LYS A N 1
ATOM 2786 C CA . LYS A 1 365 ? -15.896 14.990 1.800 1.00 92.56 365 LYS A CA 1
ATOM 2787 C C . LYS A 1 365 ? -16.009 16.165 2.774 1.00 92.56 365 LYS A C 1
ATOM 2789 O O . LYS A 1 365 ? -16.108 17.304 2.320 1.00 92.56 365 LYS A O 1
ATOM 2794 N N . ALA A 1 366 ? -15.909 15.893 4.075 1.00 91.62 366 ALA A N 1
ATOM 2795 C CA . ALA A 1 366 ? -15.874 16.886 5.148 1.00 91.62 366 ALA A CA 1
ATOM 2796 C C . ALA A 1 366 ? -14.549 17.672 5.208 1.00 91.62 366 ALA A C 1
ATOM 2798 O O . ALA A 1 366 ? -14.397 18.556 6.043 1.00 91.62 366 ALA A O 1
ATOM 2799 N N . LYS A 1 367 ? -13.582 17.372 4.323 1.00 91.75 367 LYS A N 1
ATOM 2800 C CA . LYS A 1 367 ? -12.234 17.973 4.302 1.00 91.75 367 LYS A CA 1
ATOM 2801 C C . LYS A 1 367 ? -11.465 17.790 5.615 1.00 91.75 367 LYS A C 1
ATOM 2803 O O . LYS A 1 367 ? -10.558 18.567 5.909 1.00 91.75 367 LYS A O 1
ATOM 2808 N N . MET A 1 368 ? -11.814 16.761 6.380 1.00 91.31 368 MET A N 1
ATOM 2809 C CA . MET A 1 368 ? -11.039 16.329 7.532 1.00 91.31 368 MET A CA 1
ATOM 2810 C C . MET A 1 368 ? -9.816 15.539 7.054 1.00 91.31 368 MET A C 1
ATOM 2812 O O . MET A 1 368 ? -9.812 14.926 5.982 1.00 91.31 368 MET A O 1
ATOM 2816 N N . GLU A 1 369 ? -8.760 15.567 7.854 1.00 91.06 369 GLU A N 1
ATOM 2817 C CA . GLU A 1 369 ? -7.515 14.852 7.603 1.00 91.06 369 GLU A CA 1
ATOM 2818 C C . GLU A 1 369 ? -7.483 13.558 8.418 1.00 91.06 369 GLU A C 1
ATOM 2820 O O . GLU A 1 369 ? -7.937 13.521 9.561 1.00 91.06 369 GLU A O 1
ATOM 2825 N N . VAL A 1 370 ? -6.928 12.497 7.831 1.00 92.12 370 VAL A N 1
ATOM 2826 C CA . VAL A 1 370 ? -6.644 11.246 8.543 1.00 92.12 370 VAL A CA 1
ATOM 2827 C C . VAL A 1 370 ? -5.181 11.286 8.958 1.00 92.12 370 VAL A C 1
ATOM 2829 O O . VAL A 1 370 ? -4.313 11.500 8.117 1.00 92.12 370 VAL A O 1
ATOM 2832 N N . MET A 1 371 ? -4.895 11.080 10.236 1.00 89.62 371 MET A N 1
ATOM 2833 C CA . MET A 1 371 ? -3.536 11.115 10.789 1.00 89.62 371 MET A CA 1
ATOM 2834 C C . MET A 1 371 ? -2.944 9.713 10.869 1.00 89.62 371 MET A C 1
ATOM 2836 O O . MET A 1 371 ? -1.777 9.487 10.557 1.00 89.62 371 MET A O 1
ATOM 2840 N N . SER A 1 372 ? -3.773 8.750 11.260 1.00 89.75 372 SER A N 1
ATOM 2841 C CA . SER A 1 372 ? -3.420 7.340 11.306 1.00 89.75 372 SER A CA 1
ATOM 2842 C C . SER A 1 372 ? -4.682 6.477 11.271 1.00 89.75 372 SER A C 1
ATOM 2844 O O . SER A 1 372 ? -5.798 6.956 11.492 1.00 89.75 372 SER A O 1
ATOM 2846 N N . SER A 1 373 ? -4.512 5.194 10.966 1.00 92.25 373 SER A N 1
ATOM 2847 C CA . SER A 1 373 ? -5.579 4.205 11.069 1.00 92.25 373 SER A CA 1
ATOM 2848 C C . SER A 1 373 ? -5.067 2.924 11.707 1.00 92.25 373 SER A C 1
ATOM 2850 O O . SER A 1 373 ? -3.904 2.551 11.532 1.00 92.25 373 SER A O 1
ATOM 2852 N N . TYR A 1 374 ? -5.958 2.233 12.408 1.00 90.19 374 TYR A N 1
ATOM 2853 C CA . TYR A 1 374 ? -5.677 0.956 13.047 1.00 90.19 374 TYR A CA 1
ATOM 2854 C C . TYR A 1 374 ? -6.785 -0.033 12.725 1.00 90.19 374 TYR A C 1
ATOM 2856 O O . TYR A 1 374 ? -7.962 0.315 12.708 1.00 90.19 374 TYR A O 1
ATOM 2864 N N . ASP A 1 375 ? -6.392 -1.278 12.511 1.00 90.81 375 ASP A N 1
ATOM 2865 C CA . ASP A 1 375 ? -7.281 -2.399 12.246 1.00 90.81 375 ASP A CA 1
ATOM 2866 C C . ASP A 1 375 ? -6.929 -3.497 13.244 1.00 90.81 375 ASP A C 1
ATOM 2868 O O . ASP A 1 375 ? -5.854 -4.100 13.171 1.00 90.81 375 ASP A O 1
ATOM 2872 N N . VAL A 1 376 ? -7.779 -3.667 14.254 1.00 88.94 376 VAL A N 1
ATOM 2873 C CA . VAL A 1 376 ? -7.431 -4.396 15.472 1.00 88.94 376 VAL A CA 1
ATOM 2874 C C . VAL A 1 376 ? -8.388 -5.557 15.675 1.00 88.94 376 VAL A C 1
ATOM 2876 O O . VAL A 1 376 ? -9.594 -5.375 15.822 1.00 88.94 376 VAL A O 1
ATOM 2879 N N . GLU A 1 377 ? -7.842 -6.768 15.751 1.00 89.00 377 GLU A N 1
ATOM 2880 C CA . GLU A 1 377 ? -8.583 -7.930 16.235 1.00 89.00 377 GLU A CA 1
ATOM 2881 C C . GLU A 1 377 ? -8.665 -7.882 17.764 1.00 89.00 377 GLU A C 1
ATOM 2883 O O . GLU A 1 377 ? -7.644 -8.000 18.448 1.00 89.00 377 GLU A O 1
ATOM 2888 N N . VAL A 1 378 ? -9.876 -7.761 18.313 1.00 89.06 378 VAL A N 1
ATOM 2889 C CA . VAL A 1 378 ? -10.117 -7.540 19.754 1.00 89.06 378 VAL A CA 1
ATOM 2890 C C . VAL A 1 378 ? -9.522 -8.663 20.605 1.00 89.06 378 VAL A C 1
ATOM 2892 O O . VAL A 1 378 ? -8.942 -8.416 21.656 1.00 89.06 378 VAL A O 1
ATOM 2895 N N . LYS A 1 379 ? -9.554 -9.906 20.114 1.00 86.69 379 LYS A N 1
ATOM 2896 C CA . LYS A 1 379 ? -8.964 -11.075 20.794 1.00 86.69 379 LYS A CA 1
ATOM 2897 C C . LYS A 1 379 ? -7.434 -11.020 20.958 1.00 86.69 379 LYS A C 1
ATOM 2899 O O . LYS A 1 379 ? -6.881 -11.828 21.699 1.00 86.69 379 LYS A O 1
ATOM 2904 N N . THR A 1 380 ? -6.736 -10.143 20.229 1.00 85.62 380 THR A N 1
ATOM 2905 C CA . THR A 1 380 ? -5.257 -10.066 20.216 1.00 85.62 380 THR A CA 1
ATOM 2906 C C . THR A 1 380 ? -4.683 -9.057 21.212 1.00 85.62 380 THR A C 1
ATOM 2908 O O . THR A 1 380 ? -3.460 -8.952 21.362 1.00 85.62 380 THR A O 1
ATOM 2911 N N . VAL A 1 381 ? -5.560 -8.327 21.895 1.00 86.00 381 VAL A N 1
ATOM 2912 C CA . VAL A 1 381 ? -5.248 -7.249 22.834 1.00 86.00 381 VAL A CA 1
ATOM 2913 C C . VAL A 1 381 ? -5.990 -7.479 24.150 1.00 86.00 381 VAL A C 1
ATOM 2915 O O . VAL A 1 381 ? -6.970 -8.218 24.198 1.00 86.00 381 VAL A O 1
ATOM 2918 N N . ASP A 1 382 ? -5.499 -6.886 25.241 1.00 84.25 382 ASP A N 1
ATOM 2919 C CA . ASP A 1 382 ? -6.195 -6.949 26.531 1.00 84.25 382 ASP A CA 1
ATOM 2920 C C . ASP A 1 382 ? -7.582 -6.292 26.381 1.00 84.25 382 ASP A C 1
ATOM 2922 O O . ASP A 1 382 ? -7.637 -5.118 26.002 1.00 84.25 382 ASP A O 1
ATOM 2926 N N . PRO A 1 383 ? -8.694 -6.991 26.687 1.00 81.69 383 PRO A N 1
ATOM 2927 C CA . PRO A 1 383 ? -10.042 -6.432 26.582 1.00 81.69 383 PRO A CA 1
ATOM 2928 C C . PRO A 1 383 ? -10.233 -5.116 27.346 1.00 81.69 383 PRO A C 1
ATOM 2930 O O . PRO A 1 383 ? -11.063 -4.297 26.965 1.00 81.69 383 PRO A O 1
ATOM 2933 N N . LYS A 1 384 ? -9.443 -4.865 28.399 1.00 83.38 384 LYS A N 1
ATOM 2934 C CA . LYS A 1 384 ? -9.470 -3.594 29.143 1.00 83.38 384 LYS A CA 1
ATOM 2935 C C . LYS A 1 384 ? -8.984 -2.395 28.328 1.00 83.38 384 LYS A C 1
ATOM 2937 O O . LYS A 1 384 ? -9.293 -1.269 28.693 1.00 83.38 384 LYS A O 1
ATOM 2942 N N . LEU A 1 385 ? -8.199 -2.621 27.276 1.00 82.50 385 LEU A N 1
ATOM 2943 C CA . LEU A 1 385 ? -7.702 -1.569 26.384 1.00 82.50 385 LEU A CA 1
ATOM 2944 C C . LEU A 1 385 ? -8.715 -1.196 25.294 1.00 82.50 385 LEU A C 1
ATOM 2946 O O . LEU A 1 385 ? -8.547 -0.167 24.650 1.00 82.50 385 LEU A O 1
ATOM 2950 N N . ILE A 1 386 ? -9.752 -2.017 25.089 1.00 83.81 386 ILE A N 1
ATOM 2951 C CA . ILE A 1 386 ? -10.824 -1.780 24.114 1.00 83.81 386 ILE A CA 1
ATOM 2952 C C . ILE A 1 386 ? -12.190 -2.051 24.759 1.00 83.81 386 ILE A C 1
ATOM 2954 O O . ILE A 1 386 ? -13.045 -2.738 24.206 1.00 83.81 386 ILE A O 1
ATOM 2958 N N . SER A 1 387 ? -12.398 -1.529 25.966 1.00 84.00 387 SER A N 1
ATOM 2959 C CA . SER A 1 387 ? -13.656 -1.697 26.706 1.00 84.00 387 SER A CA 1
ATOM 2960 C C . SER A 1 387 ? -14.872 -1.198 25.909 1.00 84.00 387 SER A C 1
ATOM 2962 O O . SER A 1 387 ? -15.924 -1.839 25.927 1.00 84.00 387 SER A O 1
ATOM 2964 N N . PHE A 1 388 ? -14.687 -0.130 25.127 1.00 85.38 388 PHE A N 1
ATOM 2965 C CA . PHE A 1 388 ? -15.680 0.448 24.218 1.00 85.38 388 PHE A CA 1
ATOM 2966 C C . PHE A 1 388 ? -16.127 -0.497 23.086 1.00 85.38 388 PHE A C 1
ATOM 2968 O O . PHE A 1 388 ? -17.197 -0.309 22.515 1.00 85.3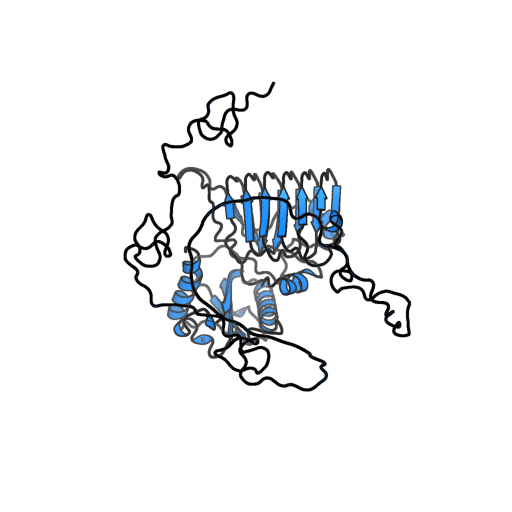8 388 PHE A O 1
ATOM 2975 N N . ALA A 1 389 ? -15.358 -1.544 22.764 1.00 85.06 389 ALA A N 1
ATOM 2976 C CA . ALA A 1 389 ? -15.734 -2.494 21.715 1.00 85.06 389 ALA A CA 1
ATOM 2977 C C . ALA A 1 389 ? -16.778 -3.527 22.153 1.00 85.06 389 ALA A C 1
ATOM 2979 O O . ALA A 1 389 ? -17.337 -4.225 21.304 1.00 85.06 389 ALA A O 1
ATOM 2980 N N . GLY A 1 390 ? -17.057 -3.650 23.456 1.00 86.12 390 GLY A N 1
ATOM 2981 C CA . GLY A 1 390 ? -18.040 -4.597 23.978 1.00 86.12 390 GLY A CA 1
ATOM 2982 C C . GLY A 1 390 ? -17.784 -6.032 23.498 1.00 86.12 390 GLY A C 1
ATOM 2983 O O . GLY A 1 390 ? -16.787 -6.648 23.862 1.00 86.12 390 GLY A O 1
ATOM 2984 N N . ASN A 1 391 ? -18.700 -6.563 22.680 1.00 86.56 391 ASN A N 1
ATOM 2985 C CA . ASN A 1 391 ? -18.629 -7.922 22.124 1.00 86.56 391 ASN A CA 1
ATOM 2986 C C . ASN A 1 391 ? -18.089 -7.978 20.683 1.00 86.56 391 ASN A C 1
ATOM 2988 O O . ASN A 1 391 ? -18.196 -9.023 20.038 1.00 86.56 391 ASN A O 1
ATOM 2992 N N . ALA A 1 392 ? -17.575 -6.872 20.142 1.00 89.00 392 ALA A N 1
ATOM 2993 C CA . ALA A 1 392 ? -17.021 -6.860 18.796 1.00 89.00 392 ALA A CA 1
ATOM 2994 C C . ALA A 1 392 ? -15.778 -7.755 18.704 1.00 89.00 392 ALA A C 1
ATOM 2996 O O . ALA A 1 392 ? -14.988 -7.871 19.640 1.00 89.00 392 ALA A O 1
ATOM 2997 N N . GLU A 1 393 ? -15.589 -8.389 17.550 1.00 90.19 393 GLU A N 1
ATOM 2998 C CA . GLU A 1 393 ? -14.413 -9.227 17.294 1.00 90.19 393 GLU A CA 1
ATOM 2999 C C . GLU A 1 393 ? -13.263 -8.413 16.697 1.00 90.19 393 GLU A C 1
ATOM 3001 O O . GLU A 1 393 ? -12.094 -8.804 16.790 1.00 90.19 393 GLU A O 1
ATOM 3006 N N . ARG A 1 394 ? -13.599 -7.283 16.070 1.00 90.00 394 ARG A N 1
ATOM 3007 C CA . ARG A 1 394 ? -12.678 -6.423 15.339 1.00 90.00 394 ARG A CA 1
ATOM 3008 C C . ARG A 1 394 ? -13.131 -4.967 15.418 1.00 90.00 394 ARG A C 1
ATOM 3010 O O . ARG A 1 394 ? -14.330 -4.688 15.438 1.00 90.00 394 ARG A O 1
ATOM 3017 N N . VAL A 1 395 ? -12.163 -4.059 15.450 1.00 91.62 395 VAL A N 1
ATOM 3018 C CA . VAL A 1 395 ? -12.378 -2.609 15.498 1.00 91.62 395 VAL A CA 1
ATOM 3019 C C . VAL A 1 395 ? -11.466 -1.938 14.484 1.00 91.62 395 VAL A C 1
ATOM 3021 O O . VAL A 1 395 ? -10.272 -2.242 14.433 1.00 91.62 395 VAL A O 1
ATOM 3024 N N . ILE A 1 396 ? -12.019 -1.012 13.705 1.00 92.75 396 ILE A N 1
ATOM 3025 C CA . ILE A 1 396 ? -11.244 -0.094 12.869 1.00 92.75 396 ILE A CA 1
ATOM 3026 C C . ILE A 1 396 ? -11.299 1.285 13.515 1.00 92.75 396 ILE A C 1
ATOM 3028 O O . ILE A 1 396 ? -12.377 1.774 13.837 1.00 92.75 396 ILE A O 1
ATOM 3032 N N . ILE A 1 397 ? -10.135 1.894 13.719 1.00 92.56 397 ILE A N 1
ATOM 3033 C CA . ILE A 1 397 ? -9.973 3.188 14.385 1.00 92.56 397 ILE A CA 1
ATOM 3034 C C . ILE A 1 397 ? -9.322 4.153 13.399 1.00 92.56 397 ILE A C 1
ATOM 3036 O O . ILE A 1 397 ? -8.319 3.808 12.773 1.00 92.56 397 ILE A O 1
ATOM 3040 N N . LEU A 1 398 ? -9.860 5.364 13.300 1.00 92.81 398 LEU A N 1
ATOM 3041 C CA . LEU A 1 398 ? -9.288 6.480 12.559 1.00 92.81 398 LEU A CA 1
ATOM 3042 C C . LEU A 1 398 ? -8.933 7.600 13.534 1.00 92.81 398 LEU A C 1
ATOM 3044 O O . LEU A 1 398 ? -9.779 8.074 14.292 1.00 92.81 398 LEU A O 1
ATOM 3048 N N . GLU A 1 399 ? -7.680 8.036 13.492 1.00 91.69 399 GLU A N 1
ATOM 3049 C CA . GLU A 1 399 ? -7.244 9.278 14.120 1.00 91.69 399 GLU A CA 1
ATOM 3050 C C . GLU A 1 399 ? -7.439 10.411 13.114 1.00 91.69 399 GLU A C 1
ATOM 3052 O O . GLU A 1 399 ? -6.886 10.365 12.014 1.00 91.69 399 GLU A O 1
ATOM 3057 N N . LEU A 1 400 ? -8.246 11.405 13.469 1.00 91.81 400 LEU A N 1
ATOM 3058 C CA . LEU A 1 400 ? -8.701 12.464 12.577 1.00 91.81 400 LEU A CA 1
ATOM 3059 C C . LEU A 1 400 ? -8.290 13.844 13.095 1.00 91.81 400 LEU A C 1
ATOM 3061 O O . LEU A 1 400 ? -8.280 14.098 14.300 1.00 91.81 400 LEU A O 1
ATOM 3065 N N . SER A 1 401 ? -8.026 14.764 12.170 1.00 90.75 401 SER A N 1
ATOM 3066 C CA . SER A 1 401 ? -7.865 16.193 12.445 1.00 90.75 401 SER A CA 1
ATOM 3067 C C . SER A 1 401 ? -8.863 16.996 11.612 1.00 90.75 401 SER A C 1
ATOM 3069 O O . SER A 1 401 ? -9.029 16.759 10.415 1.00 90.75 401 SER A O 1
ATOM 3071 N N . GLY A 1 402 ? -9.553 17.942 12.246 1.00 87.69 402 GLY A N 1
ATOM 3072 C CA . GLY A 1 402 ? -10.587 18.758 11.614 1.00 87.69 402 GLY A CA 1
ATOM 3073 C C . GLY A 1 402 ? -11.811 18.941 12.505 1.00 87.69 402 GLY A C 1
ATOM 3074 O O . GLY A 1 402 ? -11.801 18.586 13.680 1.00 87.69 402 GLY A O 1
ATOM 3075 N N . ASP A 1 403 ? -12.864 19.515 11.934 1.00 85.81 403 ASP A N 1
ATOM 3076 C CA . ASP A 1 403 ? -14.110 19.812 12.638 1.00 85.81 403 ASP A CA 1
ATOM 3077 C C . ASP A 1 403 ? -15.113 18.662 12.477 1.00 85.81 403 ASP A C 1
ATOM 3079 O O . ASP A 1 403 ? -15.667 18.457 11.396 1.00 85.81 403 ASP A O 1
ATOM 3083 N N . LEU A 1 404 ? -15.358 17.923 13.563 1.00 83.56 404 LEU A N 1
ATOM 3084 C CA . LEU A 1 404 ? -16.280 16.785 13.581 1.00 83.56 404 LEU A CA 1
ATOM 3085 C C . LEU A 1 404 ? -17.722 17.185 13.228 1.00 83.56 404 LEU A C 1
ATOM 3087 O O . LEU A 1 404 ? -18.470 16.355 12.723 1.00 83.56 404 LEU A O 1
ATOM 3091 N N . LEU A 1 405 ? -18.116 18.448 13.434 1.00 84.00 405 LEU A N 1
ATOM 3092 C CA . LEU A 1 405 ? -19.459 18.923 13.081 1.00 84.00 405 LEU A CA 1
ATOM 3093 C C . LEU A 1 405 ? -19.706 18.936 11.567 1.00 84.00 405 LEU A C 1
ATOM 3095 O O . LEU A 1 405 ? -20.856 18.981 11.140 1.00 84.00 405 LEU A O 1
ATOM 3099 N N . GLN A 1 406 ? -18.643 18.901 10.758 1.00 83.44 406 GLN A N 1
ATOM 3100 C CA . GLN A 1 406 ? -18.731 18.818 9.297 1.00 83.44 406 GLN A CA 1
ATOM 3101 C C . GLN A 1 406 ? -18.865 17.375 8.800 1.00 83.44 406 GLN A C 1
ATOM 3103 O O . GLN A 1 406 ? -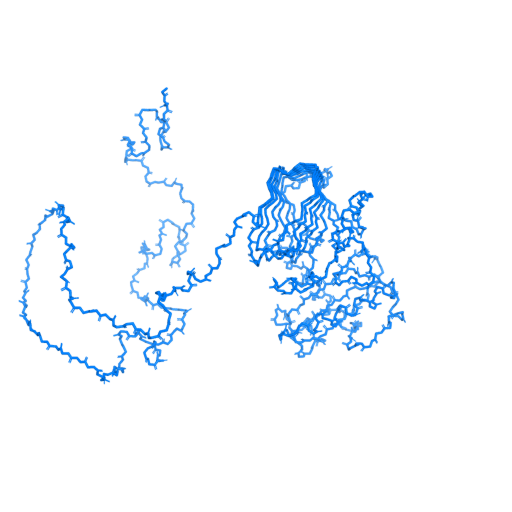19.116 17.156 7.613 1.00 83.44 406 GLN A O 1
ATOM 3108 N N . LEU A 1 407 ? -18.676 16.390 9.683 1.00 85.19 407 LEU A N 1
ATOM 3109 C CA . LEU A 1 407 ? -18.784 14.983 9.343 1.00 85.19 407 LEU A CA 1
ATOM 3110 C C . LEU A 1 407 ? -20.252 14.551 9.387 1.00 85.19 407 LEU A C 1
ATOM 3112 O O . LEU A 1 407 ? -20.772 14.157 10.427 1.00 85.19 407 LEU A O 1
ATOM 3116 N N . GLU A 1 408 ? -20.915 14.608 8.237 1.00 77.31 408 GLU A N 1
ATOM 3117 C CA . GLU A 1 408 ? -22.220 13.975 8.043 1.00 77.31 408 GLU A CA 1
ATOM 3118 C C . GLU A 1 408 ? -22.026 12.480 7.741 1.00 77.31 408 GLU A C 1
ATOM 3120 O O . GLU A 1 408 ? -21.336 12.107 6.785 1.00 77.31 408 GLU A O 1
ATOM 3125 N N . TYR A 1 409 ? -22.619 11.614 8.563 1.00 76.88 409 TYR A N 1
ATOM 3126 C CA . TYR A 1 409 ? -22.540 10.162 8.419 1.00 76.88 409 TYR A CA 1
ATOM 3127 C C . TYR A 1 409 ? -23.862 9.498 8.816 1.00 76.88 409 TYR A C 1
ATOM 3129 O O . TYR A 1 409 ? -24.510 9.917 9.770 1.00 76.88 409 TYR A O 1
ATOM 3137 N N . ASP A 1 410 ? -24.212 8.420 8.111 1.00 67.62 410 ASP A N 1
ATOM 3138 C CA . ASP A 1 410 ? -25.384 7.574 8.397 1.00 67.62 410 ASP A CA 1
ATOM 3139 C C . ASP A 1 410 ? -24.970 6.181 8.929 1.00 67.62 410 ASP A C 1
ATOM 3141 O O . ASP A 1 410 ? -25.717 5.208 8.839 1.00 67.62 410 ASP A O 1
ATOM 3145 N N . LEU A 1 411 ? -23.746 6.070 9.457 1.00 72.94 411 LEU A N 1
ATOM 3146 C CA . LEU A 1 411 ? -23.134 4.832 9.951 1.00 72.94 411 LEU A CA 1
ATOM 3147 C C . LEU A 1 411 ? -23.172 4.744 11.481 1.00 72.94 411 LEU A C 1
ATOM 3149 O O . LEU A 1 411 ? -23.061 5.756 12.169 1.00 72.94 411 LEU A O 1
ATOM 3153 N N . ASP A 1 412 ? -23.242 3.523 12.015 1.00 78.06 412 ASP A N 1
ATOM 3154 C CA . ASP A 1 412 ? -23.056 3.263 13.449 1.00 78.06 412 ASP A CA 1
ATOM 3155 C C . ASP A 1 412 ? -21.562 3.370 13.806 1.00 78.06 412 ASP A C 1
ATOM 3157 O O . ASP A 1 412 ? -20.828 2.379 13.862 1.00 78.06 412 ASP A O 1
ATOM 3161 N N . MET A 1 413 ? -21.084 4.608 13.939 1.00 84.56 413 MET A N 1
ATOM 3162 C CA . MET A 1 413 ? -19.721 4.926 14.361 1.00 84.56 413 MET A CA 1
ATOM 3163 C C . MET A 1 413 ? -19.706 5.478 15.784 1.00 84.56 413 MET A C 1
ATOM 3165 O O . MET A 1 413 ? -20.575 6.247 16.193 1.00 84.56 413 MET A O 1
ATOM 3169 N N . GLY A 1 414 ? -18.667 5.111 16.527 1.00 83.69 414 GLY A N 1
ATOM 3170 C CA . GLY A 1 414 ? -18.384 5.662 17.842 1.00 83.69 414 GLY A CA 1
ATOM 3171 C C . GLY A 1 414 ? -17.280 6.713 17.789 1.00 83.69 414 GLY A C 1
ATOM 3172 O O . GLY A 1 414 ? -16.415 6.703 16.910 1.00 83.69 414 GLY A O 1
ATOM 3173 N N . VAL A 1 415 ? -17.292 7.614 18.767 1.00 85.38 415 VAL A N 1
ATOM 3174 C CA . VAL A 1 415 ? -16.212 8.575 19.023 1.00 85.38 415 VAL A CA 1
ATOM 3175 C C . VAL A 1 415 ? -15.674 8.299 20.416 1.00 85.38 415 VAL A C 1
ATOM 3177 O O . VAL A 1 415 ? -16.469 8.187 21.352 1.00 85.38 415 VAL A O 1
ATOM 3180 N N . ILE A 1 416 ? -14.350 8.187 20.547 1.00 85.56 416 ILE A N 1
ATOM 3181 C CA . ILE A 1 416 ? -13.704 7.947 21.844 1.00 85.56 416 ILE A CA 1
ATOM 3182 C C . ILE A 1 416 ? -13.955 9.151 22.752 1.00 85.56 416 ILE A C 1
ATOM 3184 O O . ILE A 1 416 ? -13.587 10.281 22.419 1.00 85.56 416 ILE A O 1
ATOM 3188 N N . GLN A 1 417 ? -14.595 8.902 23.892 1.00 86.06 417 GLN A N 1
ATOM 3189 C CA . GLN A 1 417 ? -14.932 9.937 24.866 1.00 86.06 417 GLN A CA 1
ATOM 3190 C C . GLN A 1 417 ? -13.749 10.251 25.790 1.00 86.06 417 GLN A C 1
ATOM 3192 O O . GLN A 1 417 ? -12.816 9.461 25.938 1.00 86.06 417 GLN A O 1
ATOM 3197 N N . GLN A 1 418 ? -13.784 11.414 26.447 1.00 83.38 418 GLN A N 1
ATOM 3198 C CA . GLN A 1 418 ? -12.680 11.892 27.289 1.00 83.38 418 GLN A CA 1
ATOM 3199 C C . GLN A 1 418 ? -12.336 10.941 28.452 1.00 83.38 418 GLN A C 1
ATOM 3201 O O . GLN A 1 418 ? -11.174 10.838 28.841 1.00 83.38 418 GLN A O 1
ATOM 3206 N N . ASP A 1 419 ? -13.320 10.228 28.996 1.00 84.69 419 ASP A N 1
ATOM 3207 C CA . ASP A 1 419 ? -13.162 9.220 30.049 1.00 84.69 419 ASP A CA 1
ATOM 3208 C C . ASP A 1 419 ? -12.587 7.884 29.542 1.00 84.69 419 ASP A C 1
ATOM 3210 O O . ASP A 1 419 ? -11.978 7.138 30.311 1.00 84.69 419 ASP A O 1
ATOM 3214 N N . GLU A 1 420 ? -12.694 7.607 28.242 1.00 84.88 420 GLU A N 1
ATOM 3215 C CA . GLU A 1 420 ? -12.097 6.442 27.577 1.00 84.88 420 GLU A CA 1
ATOM 3216 C C . GLU A 1 420 ? -10.649 6.707 27.121 1.00 84.88 420 GLU A C 1
ATOM 3218 O O . GLU A 1 420 ? -9.871 5.765 26.920 1.00 84.88 420 GLU A O 1
ATOM 3223 N N . MET A 1 421 ? -10.252 7.983 27.011 1.00 85.31 421 MET A N 1
ATOM 3224 C CA . MET A 1 421 ? -8.962 8.408 26.451 1.00 85.31 421 MET A CA 1
ATOM 3225 C C . MET A 1 421 ? -7.748 7.787 27.140 1.00 85.31 421 MET A C 1
ATOM 3227 O O . MET A 1 421 ? -6.779 7.455 26.463 1.00 85.31 421 MET A O 1
ATOM 3231 N N . GLU A 1 422 ? -7.765 7.586 28.461 1.00 84.88 422 GLU A N 1
ATOM 3232 C CA . GLU A 1 422 ? -6.618 6.988 29.162 1.00 84.88 422 GLU A CA 1
ATOM 3233 C C . GLU A 1 422 ? -6.399 5.519 28.750 1.00 84.88 422 GLU A C 1
ATOM 3235 O O . GLU A 1 422 ? -5.267 5.077 28.526 1.00 84.88 422 GLU A O 1
ATOM 3240 N N . GLN A 1 423 ? -7.481 4.741 28.638 1.00 84.19 423 GLN A N 1
ATOM 3241 C CA . GLN A 1 423 ? -7.420 3.341 28.199 1.00 84.19 423 GLN A CA 1
ATOM 3242 C C . GLN A 1 423 ? -7.022 3.264 26.725 1.00 84.19 423 GLN A C 1
ATOM 3244 O O . GLN A 1 423 ? -6.168 2.459 26.347 1.00 84.19 423 GLN A O 1
ATOM 3249 N N . PHE A 1 424 ? -7.580 4.160 25.917 1.00 85.69 424 PHE A N 1
ATOM 3250 C CA . PHE A 1 424 ? -7.292 4.257 24.498 1.00 85.69 424 PHE A CA 1
ATOM 3251 C C . PHE A 1 424 ? -5.840 4.682 24.213 1.00 85.69 424 PHE A C 1
ATOM 3253 O O . PHE A 1 424 ? -5.172 4.090 23.370 1.00 85.69 424 PHE A O 1
ATOM 3260 N N . GLN A 1 425 ? -5.271 5.619 24.972 1.00 85.31 425 GLN A N 1
ATOM 3261 C CA . GLN A 1 425 ? -3.849 5.966 24.864 1.00 85.31 425 GLN A CA 1
ATOM 3262 C C . GLN A 1 425 ? -2.948 4.766 25.178 1.00 85.31 425 GLN A C 1
ATOM 3264 O O . GLN A 1 425 ? -1.964 4.526 24.476 1.00 85.31 425 GLN A O 1
ATOM 3269 N N . LYS A 1 426 ? -3.299 3.953 26.185 1.00 85.81 426 LYS A N 1
ATOM 3270 C CA . LYS A 1 426 ? -2.587 2.695 26.472 1.00 85.81 426 LYS A CA 1
ATOM 3271 C C . LYS A 1 426 ? -2.709 1.698 25.316 1.00 85.81 426 LYS A C 1
ATOM 3273 O O . LYS A 1 426 ? -1.726 1.019 25.019 1.00 85.81 426 LYS A O 1
ATOM 3278 N N . LEU A 1 427 ? -3.863 1.626 24.644 1.00 86.38 427 LEU A N 1
ATOM 3279 C CA . LEU A 1 427 ? -4.037 0.834 23.423 1.00 86.38 427 LEU A CA 1
ATOM 3280 C C . LEU A 1 427 ? -3.106 1.324 22.311 1.00 86.38 427 LEU A C 1
ATOM 3282 O O . LEU A 1 427 ? -2.376 0.517 21.744 1.00 86.38 427 LEU A O 1
ATOM 3286 N N . LEU A 1 428 ? -3.081 2.627 22.025 1.00 83.81 428 LEU A N 1
ATOM 3287 C CA . LEU A 1 428 ? -2.199 3.189 21.000 1.00 83.81 428 LEU A CA 1
ATOM 3288 C C . LEU A 1 428 ? -0.727 2.914 21.314 1.00 83.81 428 LEU A C 1
ATOM 3290 O O . LEU A 1 428 ? 0.018 2.488 20.435 1.00 83.81 428 LEU A O 1
ATOM 3294 N N . ILE A 1 429 ? -0.310 3.067 22.574 1.00 82.62 429 ILE A N 1
ATOM 3295 C CA . ILE A 1 429 ? 1.039 2.693 23.020 1.00 82.62 429 ILE A CA 1
ATOM 3296 C C . ILE A 1 429 ? 1.275 1.193 22.825 1.00 82.62 429 ILE A C 1
ATOM 3298 O O . ILE A 1 429 ? 2.348 0.807 22.376 1.00 82.62 429 ILE A O 1
ATOM 3302 N N . HIS A 1 430 ? 0.306 0.323 23.114 1.00 81.25 430 HIS A N 1
ATOM 3303 C CA . HIS A 1 430 ? 0.428 -1.117 22.869 1.00 81.25 430 HIS A CA 1
ATOM 3304 C C . HIS A 1 430 ? 0.611 -1.439 21.376 1.00 81.25 430 HIS A C 1
ATOM 3306 O O . HIS A 1 430 ? 1.524 -2.178 21.006 1.00 81.25 430 HIS A O 1
ATOM 3312 N N . LEU A 1 431 ? -0.222 -0.852 20.514 1.00 76.50 431 LEU A N 1
ATOM 3313 C CA . LEU A 1 431 ? -0.162 -1.030 19.060 1.00 76.50 431 LEU A CA 1
ATOM 3314 C C . LEU A 1 431 ? 1.136 -0.458 18.472 1.00 76.50 431 LEU A C 1
ATOM 3316 O O . LEU A 1 431 ? 1.688 -1.018 17.527 1.00 76.50 431 LEU A O 1
ATOM 3320 N N . ASN A 1 432 ? 1.660 0.616 19.067 1.00 68.88 432 ASN A N 1
ATOM 3321 C CA . ASN A 1 432 ? 2.907 1.252 18.655 1.00 68.88 432 ASN A CA 1
ATOM 3322 C C . ASN A 1 432 ? 4.163 0.610 19.269 1.00 68.88 432 ASN A C 1
ATOM 3324 O O . ASN A 1 432 ? 5.209 0.628 18.642 1.00 68.88 432 ASN A O 1
ATOM 3328 N N . SER A 1 433 ? 4.107 0.010 20.458 1.00 59.44 433 SER A N 1
ATOM 3329 C CA . SER A 1 433 ? 5.271 -0.622 21.114 1.00 59.44 433 SER A CA 1
ATOM 3330 C C . SER A 1 433 ? 5.608 -1.993 20.531 1.00 59.44 433 SER A C 1
ATOM 3332 O O . SER A 1 433 ? 6.783 -2.353 20.464 1.00 59.44 433 SER A O 1
ATOM 3334 N N . LYS A 1 434 ? 4.619 -2.710 19.980 1.00 52.19 434 LYS A N 1
ATOM 3335 C CA . LYS A 1 434 ? 4.864 -3.852 19.080 1.00 52.19 434 LYS A CA 1
ATOM 3336 C C . LYS A 1 434 ? 5.614 -3.470 17.783 1.00 52.19 434 LYS A C 1
ATOM 3338 O O . LYS A 1 434 ? 5.986 -4.375 17.049 1.00 52.19 434 LYS A O 1
ATOM 3343 N N . LYS A 1 435 ? 5.887 -2.179 17.526 1.00 45.75 435 LYS A N 1
ATOM 3344 C CA . LYS A 1 435 ? 6.760 -1.661 16.444 1.00 45.75 435 LYS A CA 1
ATOM 3345 C C . LYS A 1 435 ? 8.253 -1.581 16.826 1.00 45.75 435 LYS A C 1
ATOM 3347 O O . LYS A 1 435 ? 9.018 -0.861 16.206 1.00 45.75 435 LYS A O 1
ATOM 3352 N N . SER A 1 436 ? 8.678 -2.218 17.921 1.00 29.09 436 SER A N 1
ATOM 3353 C CA . SER A 1 436 ? 10.071 -2.130 18.408 1.00 29.09 436 SER A CA 1
ATOM 3354 C C . SER A 1 436 ? 10.649 -3.452 18.930 1.00 29.09 436 SER A C 1
ATOM 3356 O O . SER A 1 436 ? 11.711 -3.450 19.553 1.00 29.09 436 SER A O 1
ATOM 3358 N N . GLY A 1 437 ? 9.947 -4.568 18.703 1.00 25.11 437 GLY A N 1
ATOM 3359 C CA . GLY A 1 437 ? 10.284 -5.895 19.231 1.00 25.11 437 GLY A CA 1
ATOM 3360 C C . GLY A 1 437 ? 10.704 -6.887 18.163 1.00 25.11 437 GLY A C 1
ATOM 3361 O O . GLY A 1 437 ? 9.978 -6.975 17.148 1.00 25.11 437 GLY A O 1
#

Foldseek 3Di:
DDQDAAPVPRHTDDYVVPDPPPDPDPDDDDDDDQAPVPRHDDDHVVPDPPDDDDDDDDDDDFDAAPVPRHGDDHVVPDPDDDDDDDDDDDDDDDDDDDDDDDDDDDDDDDDDDDDDPDDDDDDDDDDDDPDDDDDPVSPDDDDDVVLQEAPPAECEEDEHAHDPAAEHEAECHENYEYHDQAEYCEYEHYNYECYEYEHAEHLAEYEAECYENYEYEYEYQEYEYENYEQYEYAYAYLAAYEYEPAANYEYFHFQKDADCRVVRCVVSVHAQQRGNSVLHYYPDFDDPPDDGRYDYDLDFDDDDPVRCVSCVVVRMDRDDDLQGLRARADADDPDDWWKKKDFAEDDDDVVRSVLVSQQSSLCVVLVKGWHHKDKDQCVVDDCQLPVVNPPGRIMIMTTIGDDCVSRDDPDPMDIQDPVSVVSPVVVVCVVVVVSPD

pLDDT: mean 76.87, std 21.64, range [25.11, 98.81]

Sequence (437 aa):
MSDQSCYKCQQPGHISRNCPQRDQDSGRRGGGSVCYNCQETGHFSRDCPKGGSQRGGGGGGGGSCYNCGGRGHFSRDCPSARDDGGSRSYGGGRGGGRGGYGGQNRRSHREDRYKVEEANGEPKPAEGTGEAPKYSWERREKANPEDYTVKDVKDKTVRKVGKDGGPL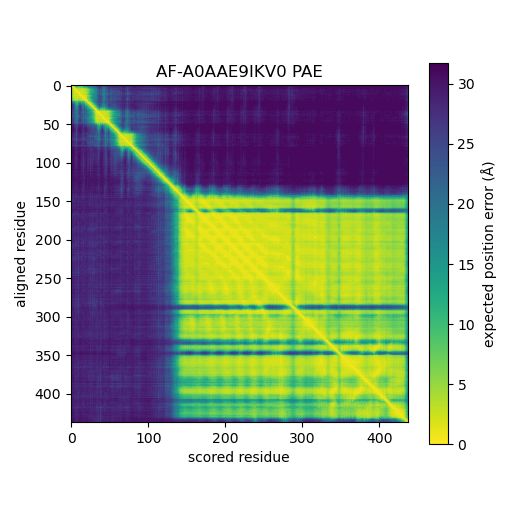EIDNCQDSAILFLHTSSQVMIDNCSRCTIVLGPCQGSVFLRDSSNCTIFTPCQQLRTRDCKSIRIGILCPTEPIIENSSDIRFFHLAMRYPQLKDQMHSVGLRPFTNHINSVHDFTPAAPNGKGNFLIFSDNVNLSSGQEEILKVNTVILKPSPADFIPRFSEIKDSDPTYAYICGKSEPVDELGDSAIELLHCVYKAKMEVMSSYDVEVKTVDPKLISFAGNAERVIILELSGDLLQLEYDLDMGVIQQDEMEQFQKLLIHLNSKKSG

Nearest PDB structures (foldseek):
  3bh7-assembly1_B  TM=8.041E-01  e=3.753E-18  Homo sapiens
  2bx6-assembly1_A  TM=8.055E-01  e=1.181E-17  Homo sapiens
  2yuh-assembly1_A  TM=9.123E-01  e=4.154E-07  Homo sapiens
  5aj8-assembly2_B  TM=6.980E-01  e=1.086E-04  Leishmania major
  1kq5-assembly1_A  TM=7.771E-01  e=9.431E-02  Saccharomyces cerevisiae

Mean predicted aligned error: 17.47 Å

InterPro domains:
  IPR001878 Zinc finger, CCHC-type [PF00098] (5-21)
  IPR001878 Zinc finger, CCHC-type [PF00098] (34-50)
  IPR001878 Zinc finger, CCHC-type [PF00098] (64-80)
  IPR001878 Zinc finger, CCHC-type [PS50158] (6-21)
  IPR001878 Zinc finger, CCHC-type [PS50158] (35-50)
  IPR001878 Zinc finger, CCHC-type [PS50158] (65-80)
  IPR001878 Zinc finger, CCHC-type [SM00343] (5-21)
  IPR001878 Zinc finger, CCHC-type [SM00343] (34-50)
  IPR001878 Zinc finger, CCHC-type [SM00343] (64-80)
  IPR006599 CARP motif [SM00673] (173-210)
  IPR006599 CARP motif [SM00673] (211-245)
  IPR012945 Tubulin binding cofactor C-like domain [PF07986] (167-283)
  IPR016098 Cyclase-associated protein CAP/septum formation inhibitor MinC, C-terminal [G3DSA:2.160.20.70] (145-319)
  IPR017901 C-CAP/cofactor C-like domain [PS51329] (133-285)
  IPR036875 Zinc finger, CCHC-type superfamily [SSF57756] (2-24)
  IPR036875 Zinc finger, CCHC-type superfamily [SSF57756] (28-82)
  IPR039093 Protein XRP2 [PTHR15440] (124-340)

Radius of gyration: 32.14 Å; Cα contacts (8 Å, |Δi|>4): 742; chains: 1; bounding box: 73×93×57 Å

Secondary structure (DSSP, 8-state):
----B-TTT--BTS-TTS-S--SS---------B-TTT--BSS-GGG-TT--S------S--PPPTTT--SSS-GGG-S-----S------------------------------------PPPPPSS-------TTTSS----GGGGEEES-BS-EEEE---TTPEEEEES-BS-EEEE-S-BSEEEEES-BS-EEEE--EEEEEEEES-BS-EEEEEEEEEEEES-EEEEEEEE-SS--EEES-EEEEEEE---B-TTHHHHHHHTT--TT---TTS-EESSPPPTTSPPSEEEESS-----HHHHHHHHHTT-B-S--TT--SPPBPPPPSS--EEEEEEE--SSS-HHHHHHHHHHHHHHHTTPEEEEEEEEEGGGS-GGGGGGGTT-SEEEEEEEES-GGG----S--EE--TTTHHHHHHHHHHHHHTT--

Solvent-accessible surface area (backbone atoms only — not comparable to full-atom values): 26322 Å² total; per-residue (Å²): 132,86,86,54,46,9,84,77,78,65,46,72,88,38,50,63,90,65,53,86,86,75,85,88,74,98,69,82,94,76,90,78,62,58,9,85,77,76,69,46,72,86,42,51,59,90,65,43,93,88,64,80,94,84,82,79,80,86,85,92,77,94,67,48,14,85,77,78,63,46,72,95,50,52,63,91,65,48,95,76,77,85,86,86,85,90,85,88,85,88,82,89,83,90,87,88,89,85,88,82,89,80,85,80,89,81,91,76,86,84,79,90,86,85,80,81,80,87,77,91,72,85,81,80,80,77,89,81,72,100,65,79,88,74,51,80,74,74,69,49,81,78,83,59,67,70,58,34,49,48,65,69,42,61,75,41,79,46,76,49,73,58,63,89,61,44,61,34,41,37,33,50,29,31,55,21,38,39,36,36,82,32,46,23,39,26,37,42,38,31,50,30,30,51,27,42,39,41,44,29,31,22,50,29,42,40,38,40,30,57,25,30,52,28,37,40,37,36,41,25,43,30,43,38,38,33,53,28,36,45,34,39,38,26,42,40,21,63,33,59,32,36,40,28,69,43,34,56,33,35,39,24,49,38,40,75,48,43,96,59,50,66,63,40,22,53,76,50,71,51,59,56,48,38,60,24,77,90,49,61,44,61,81,56,67,50,60,99,87,49,74,66,37,60,49,77,43,67,58,73,82,87,69,54,74,68,55,51,48,57,32,51,78,66,58,40,42,74,62,82,56,53,84,49,65,43,76,57,46,46,80,85,62,97,62,88,67,46,43,39,33,40,68,27,68,80,71,94,65,68,58,54,58,51,52,50,34,55,49,47,25,31,36,41,70,45,68,34,43,38,50,47,52,41,67,42,55,41,88,82,48,66,59,77,41,47,60,90,49,72,88,40,43,22,38,41,37,38,36,30,44,74,64,70,90,52,52,71,77,96,65,89,61,48,64,73,46,84,88,47,43,66,40,42,52,52,35,52,50,52,67,53,52,69,74,75,116